Protein 4FXW (pdb70)

Organism: Homo sapiens (NCBI:txid9606)

Solvent-accessible surface area: 24514 Å² total

B-factor: mean 105.05, std 32.03, range [37.01, 262.19]

Foldseek 3Di:
DPDFDQKKKKQPDLVQCPDPVSVVVVVVVVQVLLCVLAPWDDKDADHDPPPVCDPCHSMIMTGGPDRVSNVVSCVQQQDADVRGHMHMDHDDVVCVVVPVHD/DPDDDDPQPPDQDDDDDPVRSLLVVLVSLLVLLVPCLVVPPFDDDPDCPPPDDDWDADPVRHTDDDPVNVRNVVSVVSSVVSLVCVVPDPVDDDPVD/DVDFDQKKKKQPDLVQQVDPVCVVVVQVVVLVLLCVLHHWPDKDADHDPPPCDPQHVMIMTGHDGRNSRVSSVPQQQPADVNGHMHIDHDDVVCVVVVVHD/DDPDDDDVDPLDPDQDPDDDPLVRLVVVLVNLLVVLVCCVVVVPLPAPPDVVPHDDDFDADPVRHTDCDPSNVSNVVSLVSSQVSQVCVVSPVPGDDHVNDHD

GO terms:
  GO:0005515 protein binding (F, IPI)
  GO:0016607 nuclear speck (C, IDA)
  GO:0005681 spliceosomal complex (C, IDA)
  GO:0000398 mRNA splicing, via spliceosome (P, IC)
  GO:0000974 Prp19 complex (C, IDA)
  GO:0033120 positive regulation of RNA splicing (P, IDA)
  GO:0048025 negative regulation of mRNA splicing, via spliceosome (P, IDA)
  GO:0019899 enzyme binding (F, IPI)
  GO:0006397 mRNA processing (P, TAS)
  GO:0005654 nucleoplasm (C, TAS)
  GO:0031397 negative regulation of protein ubiquitination (P, IDA)
  GO:0031397 negative regulation of protein ubiquitination (P, IMP)
  GO:0005654 nucleoplasm (C, IDA)
  GO:0005634 nucleus (C, IDA)
  GO:0030628 pre-mRNA 3'-splice site binding (F, IDA)
  GO:0071004 U2-type prespliceosome (C, IDA)
  GO:0089701 U2AF complex (C, IDA)
  GO:0000398 mRNA splicing, via spliceosome (P, IDA)
  GO:0140678 molecular function inhibitor activity (F, EXP)
  GO:0003723 RNA binding (F, HDA)

Radius of gyration: 29.34 Å; Cα contacts (8 Å, |Δi|>4): 519; chains: 4; bounding box: 50×87×88 Å

Sequence (403 aa):
PLGSTEVLCLNVLPEELLDDEEYEEIVEDVRDECSKYGLVKSIEIPRPVDGVEVPGCGKIFVEFTSVFDCQKAQGLTGRKFANRVVVTKYCDPDSYHHRRRRDFWSRWNQQDPGPTVIPPGLTREQERAYIVQLQIEDLTRKLRTGDLGIPPNPEDRPPEPIYNSEGKRLNTREFRTRKKLEEERHNLITEVALNPDFKPPADPLGSTEVLCLNVLPEELLDDEEYEEIVEDVRDECSKYGLVKSIEIPRPDGVEVPGCGKIFVEFTSVFDCQKAQGLTGRKFANRVVVTKYCDPDSYHRRDFWRSRWNQQDVIPGPTVIPPGLTREQERRAYIVQLQIEDLTRKLRTGDLGIPPNPEDRPPEPIYNSEGKRLNTREFRTRKKKLEEERHNNLITEVALNPDFKPPDYKPP

Nearest PDB structures (foldseek):
  4fxw-assembly2_D  TM=1.006E+00  e=2.630E-16  Homo sapiens
  4fxw-assembly1_B  TM=8.836E-01  e=1.159E-11  Homo sapiens
  2m09-assembly1_A  TM=7.042E-01  e=5.836E-11  Homo sapiens
  4fxx-assembly5_A  TM=7.720E-01  e=1.307E-09  Homo sapiens
  4fxw-assembly2_C  TM=1.006E+00  e=6.106E-21  Homo sapiens

InterPro domains:
  IPR000504 RNA recognition motif domain [PF00076] (151-224)
  IPR000504 RNA recognition motif domain [PF00076] (261-330)
  IPR000504 RNA recognition motif domain [PF00076] (400-459)
  IPR000504 RNA recognition motif domain [PS50102] (149-231)
  IPR000504 RNA recognition motif domain [PS50102] (259-337)
  IPR000504 RNA recognition motif domain [PS50102] (385-466)
  IPR000504 RNA recognition motif domain [SM00360] (150-227)
  IPR000504 RNA recognition motif domain [SM00360] (260-333)
  IPR000504 RNA recognition motif domain [SM00360] (377-462)
  IPR006529 U2 snRNP auxilliary factor, large subunit, splicing factor [TIGR01642] (4-474)
  IPR012677 Nucleotide-binding alpha-beta plait domain superfamily [G3DSA:3.30.70.330] (149-332)
  IPR012677 Nucleotide-binding alpha-beta plait domain superfamily [G3DSA:3.30.70.330] (235-310)
  IPR012677 Nucleotide-binding alpha-beta plait domain superfamily [G3DSA:3.30.70.330] (371-475)
  IPR035979 RNA-binding domain superfamily [SSF54928] (149-233)
  IPR035979 RNA-binding domain superfamily [SSF54928] (244-336)
  IPR035979 RNA-binding domain superfamily [SSF54928] (373-469)

CATH classification: 3.30.70.330

Secondary structure (DSSP, 8-state):
--S--SEEE----GGGGS-HHHHHHHHHHHHHHHTTS----EEE-----TTT--TTTT--EEE-SSHHHHHH---STT-EETTEE--BEE--HHHHHTT---/--B-------BPPSS--HHHHHHHHHHHHHHHHHHHHHH------SSTT-------B-TTS-BSS-HHHHHHHHHHHHHHHHHH---S-SS------/--S--SEEE----HHHHHSHHHHHHHHHHHHHHHTTSS-EEEEE-----TT--TTTT--EEEESSHHHHHH---STT-EETTEEP-BEE--HHHHHTT---/--SB---------BPPSS--HHHHHHHHHHHHHHHHHHIIIII-TT--SSTTT------B-TTS-BSS-HHHHHHHHHHHHHHHHHH---S-SS---------

Structure (mmCIF, N/CA/C/O backbone):
data_4FXW
#
_entry.id   4FXW
#
_cell.length_a   76.800
_cell.length_b   116.100
_cell.length_c   130.000
_cell.angle_alpha   90.00
_cell.angle_beta   90.00
_cell.angle_gamma   90.00
#
_symmetry.space_group_name_H-M   'C 2 2 21'
#
loop_
_entity.id
_entity.type
_entity.pdbx_description
1 polymer 'Splicing factor U2AF 65 kDa subunit'
2 polymer 'Splicing factor 1'
3 non-polymer 'SULFATE ION'
4 water water
#
loop_
_atom_site.group_PDB
_atom_site.id
_atom_site.type_symbol
_atom_site.label_atom_id
_atom_site.label_alt_id
_atom_site.label_comp_id
_atom_site.label_asym_id
_atom_site.label_entity_id
_atom_site.label_seq_id
_atom_site.pdbx_PDB_ins_code
_atom_site.Cartn_x
_atom_site.Cartn_y
_atom_site.Cartn_z
_atom_site.occupancy
_atom_site.B_iso_or_equiv
_atom_site.auth_seq_id
_atom_site.auth_comp_id
_atom_site.auth_asym_id
_atom_site.auth_atom_id
_atom_site.pdbx_PDB_model_num
ATOM 1 N N . PRO A 1 2 ? 32.642 21.056 77.602 1.00 112.99 371 PRO A N 1
ATOM 2 C CA . PRO A 1 2 ? 33.611 21.257 78.681 1.00 116.53 371 PRO A CA 1
ATOM 3 C C . PRO A 1 2 ? 34.695 20.187 78.673 1.00 118.83 371 PRO A C 1
ATOM 4 O O . PRO A 1 2 ? 34.776 19.400 77.730 1.00 117.99 371 PRO A O 1
ATOM 8 N N . LEU A 1 3 ? 35.517 20.162 79.715 1.00 123.54 372 LEU A N 1
ATOM 9 C CA . LEU A 1 3 ? 36.571 19.163 79.830 1.00 126.02 372 LEU A CA 1
ATOM 10 C C . LEU A 1 3 ? 35.992 17.786 80.135 1.00 124.73 372 LEU A C 1
ATOM 11 O O . LEU A 1 3 ? 35.448 17.554 81.216 1.00 126.81 372 LEU A O 1
ATOM 16 N N . GLY A 1 4 ? 36.111 16.877 79.173 1.00 120.25 373 GLY A N 1
ATOM 17 C CA . GLY A 1 4 ? 35.691 15.502 79.363 1.00 118.64 373 GLY A CA 1
ATOM 18 C C . GLY A 1 4 ? 34.285 15.223 78.869 1.00 110.79 373 GLY A C 1
ATOM 19 O O . GLY A 1 4 ? 33.774 15.910 77.984 1.00 104.93 373 GLY A O 1
ATOM 20 N N . SER A 1 5 ? 33.660 14.206 79.453 1.00 110.64 374 SER A N 1
ATOM 21 C CA . SER A 1 5 ? 32.342 13.754 79.025 1.00 105.04 374 SER A CA 1
ATOM 22 C C . SER A 1 5 ? 31.238 14.310 79.919 1.00 101.32 374 SER A C 1
ATOM 23 O O . SER A 1 5 ? 31.396 14.407 81.135 1.00 107.87 374 SER A O 1
ATOM 26 N N . THR A 1 6 ? 30.121 14.674 79.298 1.00 92.26 375 THR A N 1
ATOM 27 C CA . THR A 1 6 ? 28.944 15.142 80.020 1.00 86.86 375 THR A CA 1
ATOM 28 C C . THR A 1 6 ? 27.708 14.425 79.490 1.00 82.47 375 THR A C 1
ATOM 29 O O . THR A 1 6 ? 27.793 13.661 78.530 1.00 79.94 375 THR A O 1
ATOM 33 N N . GLU A 1 7 ? 26.559 14.686 80.105 1.00 83.54 376 GLU A N 1
ATOM 34 C CA . GLU A 1 7 ? 25.320 14.018 79.719 1.00 83.98 376 GLU A CA 1
ATOM 35 C C . GLU A 1 7 ? 24.535 14.791 78.655 1.00 85.84 376 GLU A C 1
ATOM 36 O O . GLU A 1 7 ? 23.362 14.501 78.417 1.00 89.84 376 GLU A O 1
ATOM 42 N N . VAL A 1 8 ? 25.177 15.770 78.019 1.00 82.01 377 VAL A N 1
ATOM 43 C CA . VAL A 1 8 ? 24.535 16.537 76.952 1.00 74.79 377 VAL A CA 1
ATOM 44 C C . VAL A 1 8 ? 25.337 16.466 75.656 1.00 75.82 377 VAL A C 1
ATOM 45 O O . VAL A 1 8 ? 26.516 16.819 75.629 1.00 74.80 377 VAL A O 1
ATOM 49 N N . LEU A 1 9 ? 24.682 16.023 74.585 1.00 78.43 378 LEU A N 1
ATOM 50 C CA . LEU A 1 9 ? 25.322 15.884 73.281 1.00 76.96 378 LEU A CA 1
ATOM 51 C C . LEU A 1 9 ? 24.920 17.027 72.359 1.00 70.19 378 LEU A C 1
ATOM 52 O O . LEU A 1 9 ? 23.745 17.389 72.283 1.00 69.75 378 LEU A O 1
ATOM 57 N N . CYS A 1 10 ? 25.896 17.590 71.656 1.00 66.16 379 CYS A N 1
ATOM 58 C CA . CYS A 1 10 ? 25.629 18.640 70.685 1.00 63.80 379 CYS A CA 1
ATOM 59 C C . CYS A 1 10 ? 25.934 18.146 69.275 1.00 66.78 379 CYS A C 1
ATOM 60 O O . CYS A 1 10 ? 27.083 17.847 68.946 1.00 68.39 379 CYS A O 1
ATOM 63 N N . LEU A 1 11 ? 24.894 18.040 68.455 1.00 64.93 380 LEU A N 1
ATOM 64 C CA . LEU A 1 11 ? 25.057 17.680 67.055 1.00 61.39 380 LEU A CA 1
ATOM 65 C C . LEU A 1 11 ? 25.189 18.958 66.239 1.00 65.52 380 LEU A C 1
ATOM 66 O O . LEU A 1 11 ? 24.367 19.867 66.360 1.00 68.50 380 LEU A O 1
ATOM 79 N N . ASN A 1 13 ? 26.409 21.002 62.383 1.00 76.19 382 ASN A N 1
ATOM 80 C CA . ASN A 1 13 ? 26.480 20.897 60.934 1.00 77.39 382 ASN A CA 1
ATOM 81 C C . ASN A 1 13 ? 25.387 20.008 60.366 1.00 75.39 382 ASN A C 1
ATOM 82 O O . ASN A 1 13 ? 25.538 19.438 59.290 1.00 75.45 382 ASN A O 1
ATOM 95 N N . VAL A 1 15 ? 21.853 20.999 60.275 1.00 75.31 384 VAL A N 1
ATOM 96 C CA . VAL A 1 15 ? 20.852 21.803 59.592 1.00 75.22 384 VAL A CA 1
ATOM 97 C C . VAL A 1 15 ? 21.332 23.230 59.394 1.00 80.09 384 VAL A C 1
ATOM 98 O O . VAL A 1 15 ? 22.276 23.678 60.046 1.00 83.32 384 VAL A O 1
ATOM 102 N N . LEU A 1 16 ? 20.673 23.932 58.479 1.00 81.83 385 LEU A N 1
ATOM 103 C CA . LEU A 1 16 ? 20.863 25.363 58.300 1.00 82.26 385 LEU A CA 1
ATOM 104 C C . LEU A 1 16 ? 19.557 26.063 58.658 1.00 81.98 385 LEU A C 1
ATOM 105 O O . LEU A 1 16 ? 18.486 25.459 58.581 1.00 84.72 385 LEU A O 1
ATOM 110 N N . PRO A 1 17 ? 19.640 27.340 59.053 1.00 110.26 386 PRO A N 1
ATOM 111 C CA . PRO A 1 17 ? 18.459 28.073 59.523 1.00 111.61 386 PRO A CA 1
ATOM 112 C C . PRO A 1 17 ? 17.277 27.979 58.561 1.00 114.38 386 PRO A C 1
ATOM 113 O O . PRO A 1 17 ? 16.127 28.024 59.000 1.00 115.45 386 PRO A O 1
ATOM 117 N N . GLU A 1 18 ? 17.560 27.839 57.270 1.00 116.04 387 GLU A N 1
ATOM 118 C CA . GLU A 1 18 ? 16.512 27.786 56.256 1.00 123.89 387 GLU A CA 1
ATOM 119 C C . GLU A 1 18 ? 15.559 26.613 56.482 1.00 130.61 387 GLU A C 1
ATOM 120 O O . GLU A 1 18 ? 14.345 26.753 56.327 1.00 138.36 387 GLU A O 1
ATOM 122 N N . GLU A 1 19 ? 16.110 25.459 56.846 1.00 126.74 388 GLU A N 1
ATOM 123 C CA . GLU A 1 19 ? 15.304 24.256 57.036 1.00 126.86 388 GLU A CA 1
ATOM 124 C C . GLU A 1 19 ? 14.366 24.373 58.233 1.00 122.68 388 GLU A C 1
ATOM 125 O O . GLU A 1 19 ? 13.317 23.729 58.273 1.00 126.23 388 GLU A O 1
ATOM 131 N N . LEU A 1 20 ? 14.744 25.196 59.205 1.00 114.98 389 LEU A N 1
ATOM 132 C CA . LEU A 1 20 ? 14.031 25.257 60.476 1.00 109.46 389 LEU A CA 1
ATOM 133 C C . LEU A 1 20 ? 12.829 26.202 60.453 1.00 114.71 389 LEU A C 1
ATOM 134 O O . LEU A 1 20 ? 12.051 26.242 61.406 1.00 118.02 389 LEU A O 1
ATOM 139 N N . LEU A 1 21 ? 12.673 26.958 59.371 1.00 115.19 390 LEU A N 1
ATOM 140 C CA . LEU A 1 21 ? 11.581 27.922 59.275 1.00 120.44 390 LEU A CA 1
ATOM 141 C C . LEU A 1 21 ? 10.219 27.233 59.205 1.00 124.67 390 LEU A C 1
ATOM 142 O O . LEU A 1 21 ? 9.245 27.706 59.792 1.00 126.87 390 LEU A O 1
ATOM 147 N N . ASP A 1 22 ? 10.156 26.118 58.483 1.00 126.45 391 ASP A N 1
ATOM 148 C CA . ASP A 1 22 ? 8.901 25.399 58.293 1.00 134.94 391 ASP A CA 1
ATOM 149 C C . ASP A 1 22 ? 8.567 24.551 59.517 1.00 133.17 391 ASP A C 1
ATOM 150 O O . ASP A 1 22 ? 9.393 23.767 59.985 1.00 129.06 391 ASP A O 1
ATOM 155 N N . ASP A 1 23 ? 7.351 24.712 60.029 1.00 107.12 392 ASP A N 1
ATOM 156 C CA . ASP A 1 23 ? 6.905 23.959 61.196 1.00 106.86 392 ASP A CA 1
ATOM 157 C C . ASP A 1 23 ? 6.829 22.467 60.889 1.00 107.80 392 ASP A C 1
ATOM 158 O O . ASP A 1 23 ? 7.167 21.633 61.729 1.00 106.69 392 ASP A O 1
ATOM 163 N N . GLU A 1 24 ? 6.380 22.138 59.682 1.00 110.40 393 GLU A N 1
ATOM 164 C CA . GLU A 1 24 ? 6.251 20.746 59.266 1.00 109.88 393 GLU A CA 1
ATOM 165 C C . GLU A 1 24 ? 7.610 20.057 59.248 1.00 106.44 393 GLU A C 1
ATOM 166 O O . GLU A 1 24 ? 7.759 18.944 59.752 1.00 105.16 393 GLU A O 1
ATOM 168 N N . GLU A 1 25 ? 8.601 20.725 58.665 1.00 105.48 394 GLU A N 1
ATOM 169 C CA . GLU A 1 25 ? 9.946 20.171 58.573 1.00 101.89 394 GLU A CA 1
ATOM 170 C C . GLU A 1 25 ? 10.620 20.137 59.941 1.00 97.77 394 GLU A C 1
ATOM 171 O O . GLU A 1 25 ? 11.349 19.198 60.259 1.00 95.04 394 GLU A O 1
ATOM 173 N N . TYR A 1 26 ? 10.374 21.165 60.748 1.00 96.25 395 TYR A N 1
ATOM 174 C CA . TYR A 1 26 ? 10.971 21.257 62.076 1.00 89.76 395 TYR A CA 1
ATOM 175 C C . TYR A 1 26 ? 10.541 20.088 62.956 1.00 90.42 395 TYR A C 1
ATOM 176 O O . TYR A 1 26 ? 11.379 19.371 63.503 1.00 86.52 395 TYR A O 1
ATOM 185 N N . GLU A 1 27 ? 9.232 19.906 63.093 1.00 96.60 396 GLU A N 1
ATOM 186 C CA . GLU A 1 27 ? 8.691 18.814 63.893 1.00 100.75 396 GLU A CA 1
ATOM 187 C C . GLU A 1 27 ? 9.287 17.478 63.459 1.00 103.97 396 GLU A C 1
ATOM 188 O O . GLU A 1 27 ? 9.543 16.605 64.291 1.00 104.78 396 GLU A O 1
ATOM 190 N N . GLU A 1 28 ? 9.464 17.297 62.152 1.00 105.23 397 GLU A N 1
ATOM 191 C CA . GLU A 1 28 ? 10.108 16.089 61.627 1.00 105.32 397 GLU A CA 1
ATOM 192 C C . GLU A 1 28 ? 11.573 15.932 62.028 1.00 101.31 397 GLU A C 1
ATOM 193 O O . GLU A 1 28 ? 11.998 14.854 62.441 1.00 104.97 397 GLU A O 1
ATOM 199 N N . ILE A 1 29 ? 12.341 17.011 61.920 1.00 92.29 398 ILE A N 1
ATOM 200 C CA . ILE A 1 29 ? 13.742 16.992 62.327 1.00 82.87 398 ILE A CA 1
ATOM 201 C C . ILE A 1 29 ? 13.866 16.619 63.800 1.00 81.96 398 ILE A C 1
ATOM 202 O O . ILE A 1 29 ? 14.815 15.943 64.198 1.00 82.22 398 ILE A O 1
ATOM 207 N N . VAL A 1 30 ? 12.901 17.055 64.604 1.00 83.03 399 VAL A N 1
ATOM 208 C CA . VAL A 1 30 ? 12.910 16.769 66.035 1.00 85.22 399 VAL A CA 1
ATOM 209 C C . VAL A 1 30 ? 12.803 15.274 66.311 1.00 91.28 399 VAL A C 1
ATOM 210 O O . VAL A 1 30 ? 13.641 14.704 67.009 1.00 91.22 399 VAL A O 1
ATOM 214 N N . GLU A 1 31 ? 11.767 14.642 65.767 1.00 96.35 400 GLU A N 1
ATOM 215 C CA . GLU A 1 31 ? 11.519 13.228 66.024 1.00 101.91 400 GLU A CA 1
ATOM 216 C C . GLU A 1 31 ? 12.598 12.347 65.406 1.00 99.92 400 GLU A C 1
ATOM 217 O O . GLU A 1 31 ? 12.901 11.273 65.925 1.00 102.78 400 GLU A O 1
ATOM 223 N N . ASP A 1 32 ? 13.174 12.796 64.297 1.00 97.51 401 ASP A N 1
ATOM 224 C CA . ASP A 1 32 ? 14.262 12.062 63.662 1.00 98.36 401 ASP A CA 1
ATOM 225 C C . ASP A 1 32 ? 15.477 11.993 64.578 1.00 96.69 401 ASP A C 1
ATOM 226 O O . ASP A 1 32 ? 16.087 10.936 64.735 1.00 99.71 401 ASP A O 1
ATOM 231 N N . VAL A 1 33 ? 15.826 13.123 65.183 1.00 90.57 402 VAL A N 1
ATOM 232 C CA . VAL A 1 33 ? 16.940 13.167 66.120 1.00 83.91 402 VAL A CA 1
ATOM 233 C C . VAL A 1 33 ? 16.604 12.338 67.356 1.00 88.37 402 VAL A C 1
ATOM 234 O O . VAL A 1 33 ? 17.434 11.571 67.847 1.00 87.79 402 VAL A O 1
ATOM 238 N N . ARG A 1 34 ? 15.378 12.490 67.844 1.00 89.82 403 ARG A N 1
ATOM 239 C CA . ARG A 1 34 ? 14.936 11.786 69.040 1.00 92.09 403 ARG A CA 1
ATOM 240 C C . ARG A 1 34 ? 15.010 10.277 68.845 1.00 98.39 403 ARG A C 1
ATOM 241 O O . ARG A 1 34 ? 15.593 9.567 69.663 1.00 98.04 403 ARG A O 1
ATOM 249 N N . ASP A 1 35 ? 14.415 9.798 67.758 1.00 106.39 404 ASP A N 1
ATOM 250 C CA . ASP A 1 35 ? 14.332 8.366 67.492 1.00 114.58 404 ASP A CA 1
ATOM 251 C C . ASP A 1 35 ? 15.712 7.739 67.330 1.00 111.61 404 ASP A C 1
ATOM 252 O O . ASP A 1 35 ? 15.951 6.622 67.790 1.00 117.38 404 ASP A O 1
ATOM 257 N N . GLU A 1 36 ? 16.610 8.456 66.662 1.00 101.59 405 GLU A N 1
ATOM 258 C CA . GLU A 1 36 ? 17.966 7.970 66.441 1.00 96.52 405 GLU A CA 1
ATOM 259 C C . GLU A 1 36 ? 18.721 7.891 67.761 1.00 97.30 405 GLU A C 1
ATOM 260 O O . GLU A 1 36 ? 19.364 6.885 68.063 1.00 97.43 405 GLU A O 1
ATOM 266 N N . CYS A 1 37 ? 18.635 8.960 68.545 1.00 97.98 406 CYS A N 1
ATOM 267 C CA . CYS A 1 37 ? 19.272 9.004 69.853 1.00 96.74 406 CYS A CA 1
ATOM 268 C C . CYS A 1 37 ? 18.597 8.021 70.807 1.00 100.75 406 CYS A C 1
ATOM 269 O O . CYS A 1 37 ? 19.227 7.508 71.731 1.00 101.15 406 CYS A O 1
ATOM 272 N N . SER A 1 38 ? 17.316 7.755 70.571 1.00 104.89 407 SER A N 1
ATOM 273 C CA . SER A 1 38 ? 16.548 6.866 71.435 1.00 111.31 407 SER A CA 1
ATOM 274 C C . SER A 1 38 ? 17.107 5.442 71.428 1.00 121.52 407 SER A C 1
ATOM 275 O O . SER A 1 38 ? 16.731 4.621 72.264 1.00 130.26 407 SER A O 1
ATOM 278 N N . LYS A 1 39 ? 17.998 5.156 70.482 1.00 120.27 408 LYS A N 1
ATOM 279 C CA . LYS A 1 39 ? 18.646 3.850 70.402 1.00 124.76 408 LYS A CA 1
ATOM 280 C C . LYS A 1 39 ? 19.736 3.709 71.464 1.00 127.69 408 LYS A C 1
ATOM 281 O O . LYS A 1 39 ? 20.295 2.629 71.659 1.00 132.51 408 LYS A O 1
ATOM 287 N N . TYR A 1 40 ? 20.045 4.821 72.121 1.00 125.33 409 TYR A N 1
ATOM 288 C CA . TYR A 1 40 ? 20.952 4.846 73.255 1.00 127.09 409 TYR A CA 1
ATOM 289 C C . TYR A 1 40 ? 20.202 5.590 74.345 1.00 133.51 409 TYR A C 1
ATOM 290 O O . TYR A 1 40 ? 20.786 6.022 75.338 1.00 136.57 409 TYR A O 1
ATOM 299 N N . GLY A 1 41 ? 18.896 5.726 74.147 1.00 137.23 410 GLY A N 1
ATOM 300 C CA . GLY A 1 41 ? 18.167 6.866 74.663 1.00 135.99 410 GLY A CA 1
ATOM 301 C C . GLY A 1 41 ? 17.766 6.890 76.123 1.00 137.27 410 GLY A C 1
ATOM 302 O O . GLY A 1 41 ? 18.603 6.883 77.028 1.00 138.68 410 GLY A O 1
ATOM 303 N N . LEU A 1 42 ? 16.454 6.929 76.330 1.00 136.33 411 LEU A N 1
ATOM 304 C CA . LEU A 1 42 ? 15.866 7.368 77.585 1.00 133.99 411 LEU A CA 1
ATOM 305 C C . LEU A 1 42 ? 16.328 8.796 77.789 1.00 125.45 411 LEU A C 1
ATOM 306 O O . LEU A 1 42 ? 16.559 9.247 78.911 1.00 130.12 411 LEU A O 1
ATOM 308 N N . VAL A 1 43 ? 16.423 9.507 76.669 1.00 113.76 412 VAL A N 1
ATOM 309 C CA . VAL A 1 43 ? 16.943 10.866 76.647 1.00 105.85 412 VAL A CA 1
ATOM 310 C C . VAL A 1 43 ? 16.010 11.783 77.406 1.00 104.04 412 VAL A C 1
ATOM 311 O O . VAL A 1 43 ? 14.787 11.659 77.320 1.00 107.18 412 VAL A O 1
ATOM 315 N N . LYS A 1 44 ? 16.604 12.699 78.157 1.00 97.43 413 LYS A N 1
ATOM 316 C CA . LYS A 1 44 ? 15.846 13.617 78.987 1.00 94.23 413 LYS A CA 1
ATOM 317 C C . LYS A 1 44 ? 15.114 14.669 78.157 1.00 94.64 413 LYS A C 1
ATOM 318 O O . LYS A 1 44 ? 13.922 14.898 78.359 1.00 100.35 413 LYS A O 1
ATOM 320 N N . SER A 1 45 ? 15.817 15.305 77.224 1.00 89.15 414 SER A N 1
ATOM 321 C CA . SER A 1 45 ? 15.232 16.413 76.476 1.00 85.46 414 SER A CA 1
ATOM 322 C C . SER A 1 45 ? 15.981 16.722 75.182 1.00 81.79 414 SER A C 1
ATOM 323 O O . SER A 1 45 ? 17.099 16.251 74.965 1.00 79.90 414 SER A O 1
ATOM 326 N N . ILE A 1 46 ? 15.350 17.523 74.329 1.00 80.30 415 ILE A N 1
ATOM 327 C CA . ILE A 1 46 ? 15.969 17.991 73.094 1.00 78.46 415 ILE A CA 1
ATOM 328 C C . ILE A 1 46 ? 15.743 19.489 72.936 1.00 82.82 415 ILE A C 1
ATOM 329 O O . ILE A 1 46 ? 14.698 20.012 73.323 1.00 89.35 415 ILE A O 1
ATOM 334 N N . GLU A 1 47 ? 16.728 20.176 72.368 1.00 79.14 416 GLU A N 1
ATOM 335 C CA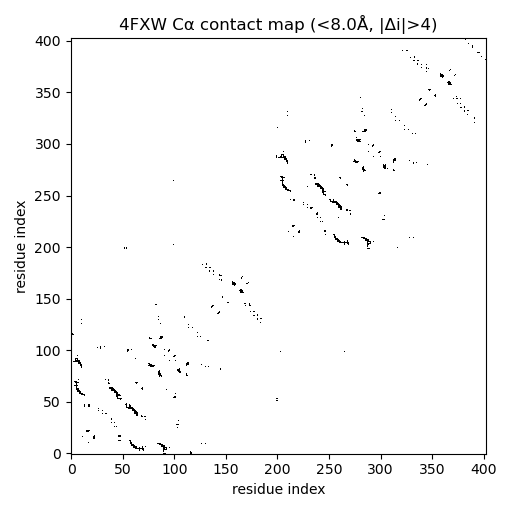 . GLU A 1 47 ? 16.597 21.597 72.083 1.00 78.07 416 GLU A CA 1
ATOM 336 C C . GLU A 1 47 ? 17.161 21.925 70.706 1.00 74.89 416 GLU A C 1
ATOM 337 O O . GLU A 1 47 ? 18.347 21.727 70.446 1.00 69.53 416 GLU A O 1
ATOM 343 N N . ILE A 1 48 ? 16.301 22.426 69.826 1.00 73.48 417 ILE A N 1
ATOM 344 C CA . ILE A 1 48 ? 16.728 22.879 68.509 1.00 75.49 417 ILE A CA 1
ATOM 345 C C . ILE A 1 48 ? 16.268 24.317 68.296 1.00 78.65 417 ILE A C 1
ATOM 346 O O . ILE A 1 48 ? 15.144 24.553 67.852 1.00 83.47 417 ILE A O 1
ATOM 351 N N . PRO A 1 49 ? 17.138 25.286 68.623 1.00 77.02 418 PRO A N 1
ATOM 352 C CA . PRO A 1 49 ? 16.783 26.702 68.485 1.00 84.67 418 PRO A CA 1
ATOM 353 C C . PRO A 1 49 ? 16.669 27.119 67.021 1.00 92.05 418 PRO A C 1
ATOM 354 O O . PRO A 1 49 ? 17.397 26.600 66.174 1.00 89.59 418 PRO A O 1
ATOM 358 N N . ARG A 1 50 ? 15.769 28.055 66.736 1.00 103.28 419 ARG A N 1
ATOM 359 C CA . ARG A 1 50 ? 15.437 28.407 65.362 1.00 114.18 419 ARG A CA 1
ATOM 360 C C . ARG A 1 50 ? 14.950 29.848 65.268 1.00 125.04 419 ARG A C 1
ATOM 361 O O . ARG A 1 50 ? 14.240 30.313 66.155 1.00 130.23 419 ARG A O 1
ATOM 369 N N . PRO A 1 51 ? 15.307 30.547 64.176 1.00 130.25 420 PRO A N 1
ATOM 370 C CA . PRO A 1 51 ? 14.867 31.922 63.892 1.00 139.52 420 PRO A CA 1
ATOM 371 C C . PRO A 1 51 ? 13.343 31.955 63.793 1.00 145.63 420 PRO A C 1
ATOM 372 O O . PRO A 1 51 ? 12.827 31.035 63.162 1.00 144.58 420 PRO A O 1
ATOM 376 N N . VAL A 1 52 ? 12.613 32.920 64.364 1.00 152.33 421 VAL A N 1
ATOM 377 C CA . VAL A 1 52 ? 13.104 34.136 65.035 1.00 157.69 421 VAL A CA 1
ATOM 378 C C . VAL A 1 52 ? 14.216 34.905 64.317 1.00 161.95 421 VAL A C 1
ATOM 379 O O . VAL A 1 52 ? 15.172 35.363 64.941 1.00 162.09 421 VAL A O 1
ATOM 383 N N . ASP A 1 53 ? 14.070 35.064 63.007 1.00 165.25 422 ASP A N 1
ATOM 384 C CA . ASP A 1 53 ? 14.900 36.004 62.260 1.00 169.97 422 ASP A CA 1
ATOM 385 C C . ASP A 1 53 ? 14.325 37.415 62.403 1.00 177.99 422 ASP A C 1
ATOM 386 O O . ASP A 1 53 ? 13.112 37.575 62.519 1.00 179.72 422 ASP A O 1
ATOM 388 N N . GLY A 1 54 ? 15.178 38.438 62.392 1.00 182.79 423 GLY A N 1
ATOM 389 C CA . GLY A 1 54 ? 16.609 38.279 62.213 1.00 182.17 423 GLY A CA 1
ATOM 390 C C . GLY A 1 54 ? 17.363 38.337 63.530 1.00 180.72 423 GLY A C 1
ATOM 391 O O . GLY A 1 54 ? 18.474 38.865 63.591 1.00 183.43 423 GLY A O 1
ATOM 392 N N . VAL A 1 55 ? 16.761 37.799 64.588 1.00 176.47 424 VAL A N 1
ATOM 393 C CA . VAL A 1 55 ? 17.381 37.829 65.911 1.00 173.22 424 VAL A CA 1
ATOM 394 C C . VAL A 1 55 ? 18.703 37.072 65.939 1.00 170.19 424 VAL A C 1
ATOM 395 O O . VAL A 1 55 ? 19.651 37.509 66.591 1.00 170.65 424 VAL A O 1
ATOM 399 N N . GLU A 1 56 ? 18.762 35.937 65.247 1.00 168.02 425 GLU A N 1
ATOM 400 C CA . GLU A 1 56 ? 19.970 35.120 65.244 1.00 163.92 425 GLU A CA 1
ATOM 401 C C . GLU A 1 56 ? 20.249 34.687 66.685 1.00 154.75 425 GLU A C 1
ATOM 402 O O . GLU A 1 56 ? 21.284 35.008 67.268 1.00 153.90 425 GLU A O 1
ATOM 408 N N . VAL A 1 57 ? 19.288 33.966 67.253 1.00 146.52 426 VAL A N 1
ATOM 409 C CA . VAL A 1 57 ? 19.376 33.487 68.628 1.00 136.87 426 VAL A CA 1
ATOM 410 C C . VAL A 1 57 ? 20.480 32.443 68.744 1.00 124.70 426 VAL A C 1
ATOM 411 O O . VAL A 1 57 ? 20.657 31.625 67.841 1.00 119.96 426 VAL A O 1
ATOM 415 N N . PRO A 1 58 ? 21.235 32.471 69.856 1.00 118.86 427 PRO A N 1
ATOM 416 C CA . PRO A 1 58 ? 22.386 31.574 69.994 1.00 107.98 427 PRO A CA 1
ATOM 417 C C . PRO A 1 58 ? 22.033 30.095 69.881 1.00 95.27 427 PRO A C 1
ATOM 418 O O . PRO A 1 58 ? 20.893 29.699 70.128 1.00 92.39 427 PRO A O 1
ATOM 422 N N . GLY A 1 59 ? 23.021 29.293 69.498 1.00 87.74 428 GLY A N 1
ATOM 423 C CA . GLY A 1 59 ? 22.847 27.859 69.372 1.00 76.54 428 GLY A CA 1
ATOM 424 C C . GLY A 1 59 ? 22.078 27.465 68.127 1.00 75.05 428 GLY A C 1
ATOM 425 O O . GLY A 1 59 ? 21.815 26.285 67.904 1.00 77.37 428 GLY A O 1
ATOM 426 N N . CYS A 1 60 ? 21.718 28.449 67.311 1.00 75.05 429 CYS A N 1
ATOM 427 C CA . CYS A 1 60 ? 20.956 28.180 66.101 1.00 75.19 429 CYS A CA 1
ATOM 428 C C . CYS A 1 60 ? 21.854 27.554 65.043 1.00 76.13 429 CYS A C 1
ATOM 429 O O . CYS A 1 60 ? 22.913 28.088 64.713 1.00 75.01 429 CYS A O 1
ATOM 432 N N . GLY A 1 61 ? 21.414 26.419 64.509 1.00 79.57 430 GLY A N 1
ATOM 433 C CA . GLY A 1 61 ? 22.239 25.618 63.627 1.00 85.86 430 GLY A CA 1
ATOM 434 C C . GLY A 1 61 ? 22.851 24.461 64.397 1.00 83.13 430 GLY A C 1
ATOM 435 O O . GLY A 1 61 ? 23.578 23.641 63.838 1.00 83.72 430 GLY A O 1
ATOM 436 N N . LYS A 1 62 ? 22.554 24.405 65.694 1.00 72.50 431 LYS A N 1
ATOM 437 C CA . LYS A 1 62 ? 23.018 23.316 66.548 1.00 72.78 431 LYS A CA 1
ATOM 438 C C . LYS A 1 62 ? 21.833 22.531 67.092 1.00 72.09 431 LYS A C 1
ATOM 439 O O . LYS A 1 62 ? 20.717 23.045 67.176 1.00 73.63 431 LYS A O 1
ATOM 445 N N . ILE A 1 63 ? 22.085 21.281 67.455 1.00 67.89 432 ILE A N 1
ATOM 446 C CA . ILE A 1 63 ? 21.057 20.419 68.015 1.00 65.56 432 ILE A CA 1
ATOM 447 C C . ILE A 1 63 ? 21.576 19.813 69.308 1.00 67.35 432 ILE A C 1
ATOM 448 O O . ILE A 1 63 ? 22.612 19.152 69.320 1.00 68.85 432 ILE A O 1
ATOM 453 N N . PHE A 1 64 ? 20.849 20.042 70.395 1.00 65.88 433 PHE A N 1
ATOM 454 C CA . PHE A 1 64 ? 21.272 19.577 71.706 1.00 62.94 433 PHE A CA 1
ATOM 455 C C . PHE A 1 64 ? 20.375 18.439 72.169 1.00 65.40 433 PHE A C 1
ATOM 456 O O . PHE A 1 64 ? 19.161 18.467 71.959 1.00 65.95 433 PHE A O 1
ATOM 464 N N . VAL A 1 65 ? 20.982 17.431 72.787 1.00 68.83 434 VAL A N 1
ATOM 465 C CA . VAL A 1 65 ? 20.242 16.282 73.289 1.00 70.19 434 VAL A CA 1
ATOM 466 C C . VAL A 1 65 ? 20.735 15.909 74.683 1.00 71.93 434 VAL A C 1
ATOM 467 O O . VAL A 1 65 ? 21.889 15.515 74.856 1.00 74.89 434 VAL A O 1
ATOM 471 N N . GLU A 1 66 ? 19.862 16.040 75.675 1.00 69.77 435 GLU A N 1
ATOM 472 C CA . GLU A 1 66 ? 20.215 15.690 77.044 1.00 68.06 435 GLU A CA 1
ATOM 473 C C . GLU A 1 66 ? 19.887 14.234 77.322 1.00 74.35 435 GLU A C 1
ATOM 474 O O . GLU A 1 66 ? 18.731 13.823 77.238 1.00 74.53 435 GLU A O 1
ATOM 480 N N . PHE A 1 67 ? 20.912 13.460 77.662 1.00 79.99 436 PHE A N 1
ATOM 481 C CA . PHE A 1 67 ? 20.7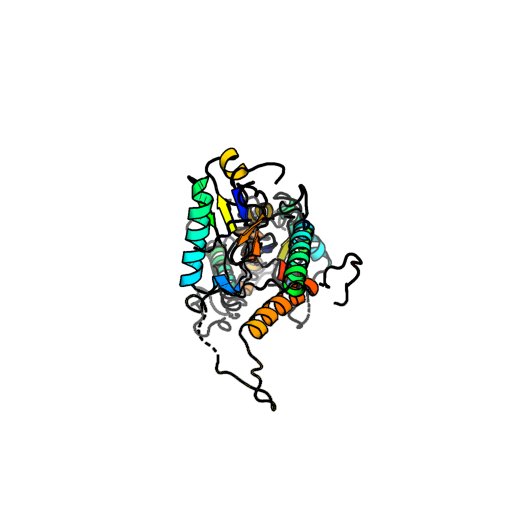23 12.067 78.033 1.00 87.47 436 PHE A CA 1
ATOM 482 C C . PHE A 1 67 ? 20.584 11.946 79.545 1.00 91.85 436 PHE A C 1
ATOM 483 O O . PHE A 1 67 ? 20.879 12.886 80.285 1.00 86.52 436 PHE A O 1
ATOM 491 N N . THR A 1 68 ? 20.123 10.783 79.993 1.00 96.72 437 THR A N 1
ATOM 492 C CA . THR A 1 68 ? 19.924 10.522 81.411 1.00 97.39 437 THR A CA 1
ATOM 493 C C . THR A 1 68 ? 21.252 10.308 82.127 1.00 96.74 437 THR A C 1
ATOM 494 O O . THR A 1 68 ? 21.374 10.587 83.320 1.00 102.21 437 THR A O 1
ATOM 498 N N . SER A 1 69 ? 22.243 9.808 81.396 1.00 93.56 438 SER A N 1
ATOM 499 C CA . SER A 1 69 ? 23.532 9.471 81.987 1.00 97.06 438 SER A CA 1
ATOM 500 C C . SER A 1 69 ? 24.689 9.923 81.107 1.00 94.54 438 SER A C 1
ATOM 501 O O . SER A 1 69 ? 24.517 10.179 79.915 1.00 90.28 438 SER A O 1
ATOM 504 N N . VAL A 1 70 ? 25.871 10.010 81.707 1.00 99.48 439 VAL A N 1
ATOM 505 C CA . VAL A 1 70 ? 27.078 10.367 80.975 1.00 103.21 439 VAL A CA 1
ATOM 506 C C . VAL A 1 70 ? 27.469 9.232 80.035 1.00 110.20 439 VAL A C 1
ATOM 507 O O . VAL A 1 70 ? 27.833 9.465 78.882 1.00 110.07 439 VAL A O 1
ATOM 511 N N . PHE A 1 71 ? 27.386 8.003 80.536 1.00 115.32 440 PHE A N 1
ATOM 512 C CA . PHE A 1 71 ? 27.720 6.826 79.743 1.00 115.10 440 PHE A CA 1
ATOM 513 C C . PHE A 1 71 ? 26.902 6.797 78.458 1.00 112.61 440 PHE A C 1
ATOM 514 O O . PHE A 1 71 ? 27.454 6.690 77.363 1.00 114.16 440 PHE A O 1
ATOM 516 N N . ASP A 1 72 ? 25.583 6.893 78.600 1.00 111.42 441 ASP A N 1
ATOM 517 C CA . ASP A 1 72 ? 24.683 6.896 77.452 1.00 111.50 441 ASP A CA 1
ATOM 518 C C . ASP A 1 72 ? 25.113 7.927 76.417 1.00 106.29 441 ASP A C 1
ATOM 519 O O . ASP A 1 72 ? 25.329 7.599 75.250 1.00 107.40 441 ASP A O 1
ATOM 524 N N . CYS A 1 73 ? 25.237 9.176 76.853 1.00 99.95 442 CYS A N 1
ATOM 525 C CA . CYS A 1 73 ? 25.626 10.262 75.965 1.00 93.24 442 CYS A CA 1
ATOM 526 C C . CYS A 1 73 ? 26.928 9.930 75.247 1.00 97.78 442 CYS A C 1
ATOM 527 O O . CYS A 1 73 ? 27.037 10.095 74.032 1.00 100.28 442 CYS A O 1
ATOM 530 N N . GLN A 1 74 ? 27.913 9.457 76.003 1.00 100.30 443 GLN A N 1
ATOM 531 C CA . GLN A 1 74 ? 29.225 9.161 75.441 1.00 102.64 443 GLN A CA 1
ATOM 532 C C . GLN A 1 74 ? 29.139 8.090 74.356 1.00 99.58 443 GLN A C 1
ATOM 533 O O . GLN A 1 74 ? 29.926 8.091 73.408 1.00 96.75 443 GLN A O 1
ATOM 539 N N . LYS A 1 75 ? 28.181 7.179 74.499 1.00 97.91 444 LYS A N 1
ATOM 540 C CA . LYS A 1 75 ? 27.981 6.126 73.510 1.00 94.68 444 LYS A CA 1
ATOM 541 C C . LYS A 1 75 ? 27.226 6.666 72.299 1.00 87.93 444 LYS A C 1
ATOM 542 O O . LYS A 1 75 ? 27.414 6.196 71.176 1.00 87.57 444 LYS A O 1
ATOM 544 N N . ALA A 1 76 ? 26.373 7.659 72.532 1.00 82.57 445 ALA A N 1
ATOM 545 C CA . ALA A 1 76 ? 25.610 8.275 71.454 1.00 75.34 445 ALA A CA 1
ATOM 546 C C . ALA A 1 76 ? 26.538 9.016 70.504 1.00 75.61 445 ALA A C 1
ATOM 547 O O . ALA A 1 76 ? 26.391 8.925 69.284 1.00 80.11 445 ALA A O 1
ATOM 557 N N . GLN A 1 78 ? 29.837 8.561 70.012 1.00 91.83 447 GLN A N 1
ATOM 558 C CA . GLN A 1 78 ? 30.696 7.617 69.308 1.00 97.58 447 GLN A CA 1
ATOM 559 C C . GLN A 1 78 ? 29.976 7.030 68.101 1.00 100.59 447 GLN A C 1
ATOM 560 O O . GLN A 1 78 ? 30.572 6.850 67.039 1.00 106.22 447 GLN A O 1
ATOM 562 N N . GLY A 1 79 ? 28.690 6.739 68.268 1.00 97.06 448 GLY A N 1
ATOM 563 C CA . GLY A 1 79 ? 27.899 6.141 67.209 1.00 95.82 448 GLY A CA 1
ATOM 564 C C . GLY A 1 79 ? 27.435 7.137 66.162 1.00 93.31 448 GLY A C 1
ATOM 565 O O . GLY A 1 79 ? 27.419 6.828 64.970 1.00 92.93 448 GLY A O 1
ATOM 566 N N . LEU A 1 80 ? 27.060 8.335 66.602 1.00 89.62 449 LEU A N 1
ATOM 567 C CA . LEU A 1 80 ? 26.501 9.335 65.697 1.00 85.76 449 LEU A CA 1
ATOM 568 C C . LEU A 1 80 ? 27.575 10.132 64.963 1.00 89.63 449 LEU A C 1
ATOM 569 O O . LEU A 1 80 ? 27.352 10.577 63.837 1.00 94.70 449 LEU A O 1
ATOM 574 N N . THR A 1 81 ? 28.734 10.309 65.589 1.00 89.45 450 THR A N 1
ATOM 575 C CA . THR A 1 81 ? 29.802 11.087 64.973 1.00 90.62 450 THR A CA 1
ATOM 576 C C . THR A 1 81 ? 30.321 10.392 63.716 1.00 93.92 450 THR A C 1
ATOM 577 O O . THR A 1 81 ? 30.635 9.201 63.734 1.00 95.03 450 THR A O 1
ATOM 581 N N . GLY A 1 82 ? 30.385 11.145 62.622 1.00 93.13 451 GLY A N 1
ATOM 582 C CA . GLY A 1 82 ? 30.923 10.641 61.373 1.00 92.28 451 GLY A CA 1
ATOM 583 C C . GLY A 1 82 ? 29.812 10.199 60.446 1.00 89.72 451 GLY A C 1
ATOM 584 O O . GLY A 1 82 ? 30.061 9.740 59.334 1.00 93.42 451 GLY A O 1
ATOM 585 N N . ARG A 1 83 ? 28.585 10.351 60.875 1.00 84.12 452 ARG A N 1
ATOM 586 C CA . ARG A 1 83 ? 27.420 9.959 60.096 1.00 85.03 452 ARG A CA 1
ATOM 587 C C . ARG A 1 83 ? 26.914 11.125 59.259 1.00 84.45 452 ARG A C 1
ATOM 588 O O . ARG A 1 83 ? 27.363 12.260 59.420 1.00 85.69 452 ARG A O 1
ATOM 596 N N . LYS A 1 84 ? 25.969 10.813 58.411 1.00 84.21 453 LYS A N 1
ATOM 597 C CA . LYS A 1 84 ? 25.397 11.831 57.546 1.00 83.59 453 LYS A CA 1
ATOM 598 C C . LYS A 1 84 ? 23.995 12.219 58.000 1.00 85.06 453 LYS A C 1
ATOM 599 O O . LYS A 1 84 ? 23.273 11.413 58.581 1.00 85.03 453 LYS A O 1
ATOM 605 N N . PHE A 1 85 ? 23.618 13.460 57.718 1.00 87.16 454 PHE A N 1
ATOM 606 C CA . PHE A 1 85 ? 22.288 13.961 58.037 1.00 89.32 454 PHE A CA 1
ATOM 607 C C . PHE A 1 85 ? 21.847 14.881 56.909 1.00 90.00 454 PHE A C 1
ATOM 608 O O . PHE A 1 85 ? 22.347 15.998 56.779 1.00 88.56 454 PHE A O 1
ATOM 616 N N . ALA A 1 86 ? 20.916 14.404 56.089 1.00 92.26 455 ALA A N 1
ATOM 617 C CA . ALA A 1 86 ? 20.538 15.111 54.873 1.00 95.24 455 ALA A CA 1
ATOM 618 C C . ALA A 1 86 ? 21.771 15.274 53.992 1.00 96.20 455 ALA A C 1
ATOM 619 O O . ALA A 1 86 ? 21.910 16.262 53.270 1.00 98.14 455 ALA A O 1
ATOM 621 N N . ASN A 1 87 ? 22.666 14.294 54.074 1.00 95.05 456 ASN A N 1
ATOM 622 C CA . ASN A 1 87 ? 23.882 14.271 53.267 1.00 96.81 456 ASN A CA 1
ATOM 623 C C . ASN A 1 87 ? 24.988 15.157 53.841 1.00 92.11 456 ASN A C 1
ATOM 624 O O . ASN A 1 87 ? 26.048 15.307 53.235 1.00 94.28 456 ASN A O 1
ATOM 629 N N . ARG A 1 88 ? 24.741 15.736 55.011 1.00 87.08 457 ARG A N 1
ATOM 630 C CA . ARG A 1 88 ? 25.724 16.596 55.661 1.00 85.95 457 ARG A CA 1
ATOM 631 C C . ARG A 1 88 ? 26.485 15.830 56.738 1.00 87.83 457 ARG A C 1
ATOM 632 O O . ARG A 1 88 ? 25.901 15.040 57.478 1.00 90.05 457 ARG A O 1
ATOM 640 N N . VAL A 1 89 ? 27.790 16.070 56.822 1.00 88.15 458 VAL A N 1
ATOM 641 C CA . VAL A 1 89 ? 28.625 15.415 57.822 1.00 88.48 458 VAL A CA 1
ATOM 642 C C . VAL A 1 89 ? 28.211 15.834 59.229 1.00 84.55 458 VAL A C 1
ATOM 643 O O . VAL A 1 89 ? 28.051 17.021 59.512 1.00 85.80 458 VAL A O 1
ATOM 647 N N . VAL A 1 90 ? 28.046 14.849 60.106 1.00 81.04 459 VAL A N 1
ATOM 648 C CA . VAL A 1 90 ? 27.611 15.096 61.477 1.00 76.44 459 VAL A CA 1
ATOM 649 C C . VAL A 1 90 ? 28.804 15.285 62.408 1.00 77.90 459 VAL A C 1
ATOM 650 O O . VAL A 1 90 ? 29.578 14.355 62.627 1.00 82.06 459 VAL A O 1
ATOM 654 N N . VAL A 1 91 ? 28.941 16.489 62.956 1.00 71.98 460 VAL A N 1
ATOM 655 C CA . VAL A 1 91 ? 30.030 16.798 63.876 1.00 69.88 460 VAL A CA 1
ATOM 656 C C . VAL A 1 91 ? 29.497 16.854 65.306 1.00 73.58 460 VAL A C 1
ATOM 657 O O . VAL A 1 91 ? 28.359 17.266 65.531 1.00 72.71 460 VAL A O 1
ATOM 661 N N . THR A 1 92 ? 30.320 16.446 66.270 1.00 78.27 461 THR A N 1
ATOM 662 C CA . THR A 1 92 ? 29.849 16.278 67.643 1.00 77.91 461 THR A CA 1
ATOM 663 C C . THR A 1 92 ? 30.809 16.802 68.715 1.00 78.79 461 THR A C 1
ATOM 664 O O . THR A 1 92 ? 32.016 16.917 68.491 1.00 80.66 461 THR A O 1
ATOM 668 N N . LYS A 1 93 ? 30.248 17.107 69.883 1.00 77.92 462 LYS A N 1
ATOM 669 C CA . LYS A 1 93 ? 31.021 17.524 71.051 1.00 78.35 462 LYS A CA 1
ATOM 670 C C . LYS A 1 93 ? 30.163 17.384 72.309 1.00 77.26 462 LYS A C 1
ATOM 671 O O . LYS A 1 93 ? 28.980 17.052 72.225 1.00 74.68 462 LYS A O 1
ATOM 677 N N . TYR A 1 94 ? 30.758 17.639 73.472 1.00 79.37 463 TYR A N 1
ATOM 678 C CA . TYR A 1 94 ? 30.007 17.657 74.725 1.00 78.05 463 TYR A CA 1
ATOM 679 C C . TYR A 1 94 ? 29.721 19.089 75.167 1.00 77.78 463 TYR A C 1
ATOM 680 O O . TYR A 1 94 ? 30.521 19.994 74.925 1.00 78.68 463 TYR A O 1
ATOM 689 N N . CYS A 1 95 ? 28.582 19.282 75.825 1.00 77.47 464 CYS A N 1
ATOM 690 C CA . CYS A 1 95 ? 28.198 20.594 76.331 1.00 74.58 464 CYS A CA 1
ATOM 691 C C . CYS A 1 95 ? 28.010 20.580 77.844 1.00 73.45 464 CYS A C 1
ATOM 692 O O . CYS A 1 95 ? 27.618 19.571 78.426 1.00 71.88 464 CYS A O 1
ATOM 695 N N . ASP A 1 96 ? 28.287 21.717 78.471 1.00 72.94 465 ASP A N 1
ATOM 696 C CA . ASP A 1 96 ? 28.121 21.862 79.909 1.00 74.76 465 ASP A CA 1
ATOM 697 C C . ASP A 1 96 ? 26.639 21.789 80.262 1.00 69.03 465 ASP A C 1
ATOM 698 O O . ASP A 1 96 ? 25.856 22.634 79.833 1.00 68.36 465 ASP A O 1
ATOM 703 N N . PRO A 1 97 ? 26.245 20.772 81.046 1.00 66.67 466 PRO A N 1
ATOM 704 C CA . PRO A 1 97 ? 24.825 20.570 81.364 1.00 63.09 466 PRO A CA 1
ATOM 705 C C . PRO A 1 97 ? 24.202 21.766 82.091 1.00 61.35 466 PRO A C 1
ATOM 706 O O . PRO A 1 97 ? 23.020 22.057 81.905 1.00 61.32 466 PRO A O 1
ATOM 710 N N . ASP A 1 98 ? 24.988 22.452 82.908 1.00 61.38 467 ASP A N 1
ATOM 711 C CA . ASP A 1 98 ? 24.489 23.625 83.619 1.00 59.49 467 ASP A CA 1
ATOM 712 C C . ASP A 1 98 ? 24.117 24.719 82.618 1.00 61.33 467 ASP A C 1
ATOM 713 O O . ASP A 1 98 ? 22.979 25.185 82.589 1.00 61.02 467 ASP A O 1
ATOM 718 N N . SER A 1 99 ? 25.073 25.104 81.781 1.00 63.48 468 SER A N 1
ATOM 719 C CA . SER A 1 99 ? 24.804 26.031 80.689 1.00 61.81 468 SER A CA 1
ATOM 720 C C . SER A 1 99 ? 23.524 25.653 79.951 1.00 61.13 468 SER A C 1
ATOM 721 O O . SER A 1 99 ? 22.716 26.515 79.610 1.00 57.46 468 SER A O 1
ATOM 724 N N . TYR A 1 100 ? 23.341 24.356 79.720 1.00 67.00 469 TYR A N 1
ATOM 725 C CA . TYR A 1 100 ? 22.222 23.857 78.921 1.00 66.58 469 TYR A CA 1
ATOM 726 C C . TYR A 1 100 ? 20.872 24.038 79.616 1.00 65.43 469 TYR A C 1
ATOM 727 O O . TYR A 1 100 ? 19.880 24.382 78.973 1.00 65.06 469 TYR A O 1
ATOM 736 N N A HIS A 1 101 ? 20.836 23.780 80.920 0.60 64.94 470 HIS A N 1
ATOM 737 N N B HIS A 1 101 ? 20.839 23.833 80.928 0.40 64.97 470 HIS A N 1
ATOM 738 C CA A HIS A 1 101 ? 19.606 23.915 81.695 0.60 64.73 470 HIS A CA 1
ATOM 739 C CA B HIS A 1 101 ? 19.584 23.905 81.670 0.40 64.71 470 HIS A CA 1
ATOM 740 C C A HIS A 1 101 ? 19.181 25.374 81.773 0.60 64.12 470 HIS A C 1
ATOM 741 C C B HIS A 1 101 ? 19.103 25.337 81.912 0.40 63.99 470 HIS A C 1
ATOM 742 O O A HIS A 1 101 ? 17.992 25.687 81.717 0.60 67.12 470 HIS A O 1
ATOM 743 O O B HIS A 1 101 ? 17.906 25.564 82.095 0.40 66.67 470 HIS A O 1
ATOM 756 N N A ARG A 1 102 ? 20.162 26.265 81.894 0.60 80.44 471 ARG A N 1
ATOM 757 N N B ARG A 1 102 ? 20.022 26.301 81.911 0.40 80.51 471 ARG A N 1
ATOM 758 C CA A ARG A 1 102 ? 19.897 27.698 81.954 0.60 76.66 471 ARG A CA 1
ATOM 759 C CA B ARG A 1 102 ? 19.633 27.710 81.985 0.40 77.23 471 ARG A CA 1
ATOM 760 C C A ARG A 1 102 ? 19.547 28.269 80.582 0.60 76.35 471 ARG A C 1
ATOM 761 C C B ARG A 1 102 ? 19.344 28.260 80.591 0.40 76.41 471 ARG A C 1
ATOM 762 O O A ARG A 1 102 ? 19.384 29.480 80.429 0.60 78.49 471 ARG A O 1
ATOM 763 O O B ARG A 1 102 ? 19.049 29.445 80.431 0.40 78.31 471 ARG A O 1
ATOM 778 N N . ARG A 1 103 ? 19.441 27.396 79.586 1.00 72.58 472 ARG A N 1
ATOM 779 C CA A ARG A 1 103 ? 19.110 27.812 78.229 0.50 70.80 472 ARG A CA 1
ATOM 780 C CA B ARG A 1 103 ? 19.140 27.766 78.204 0.50 70.45 472 ARG A CA 1
ATOM 781 C C . ARG A 1 103 ? 20.173 28.738 77.644 1.00 67.62 472 ARG A C 1
ATOM 782 O O . ARG A 1 103 ? 19.851 29.641 76.874 1.00 67.44 472 ARG A O 1
ATOM 797 N N . ASP A 1 104 ? 21.427 28.526 78.032 1.00 65.50 473 ASP A N 1
ATOM 798 C CA . ASP A 1 104 ? 22.555 29.246 77.454 1.00 69.23 473 ASP A CA 1
ATOM 799 C C . ASP A 1 104 ? 23.215 28.308 76.449 1.00 75.69 473 ASP A C 1
ATOM 800 O O . ASP A 1 104 ? 24.216 27.655 76.754 1.00 78.66 473 ASP A O 1
ATOM 805 N N . PHE A 1 105 ? 22.643 28.244 75.251 1.00 78.83 474 PHE A N 1
ATOM 806 C CA . PHE A 1 105 ? 22.957 27.182 74.301 1.00 79.75 474 PHE A CA 1
ATOM 807 C C . PHE A 1 105 ? 24.195 27.443 73.449 1.00 83.95 474 PHE A C 1
ATOM 808 O O . PHE A 1 105 ? 24.206 28.328 72.591 1.00 82.99 474 PHE A O 1
ATOM 816 N N . TRP A 1 106 ? 25.230 26.644 73.685 1.00 90.54 475 TRP A N 1
ATOM 817 C CA . TRP A 1 106 ? 26.440 26.680 72.875 1.00 95.72 475 TRP A CA 1
ATOM 818 C C . TRP A 1 106 ? 27.183 25.354 72.984 1.00 96.00 475 TRP A C 1
ATOM 819 O O . TRP A 1 106 ? 27.335 24.804 74.076 1.00 98.35 475 TRP A O 1
ATOM 831 N N . SER B 2 12 ? 12.608 8.477 56.969 1.00 147.88 20 SER B N 1
ATOM 832 C CA . SER B 2 12 ? 13.536 9.114 57.897 1.00 141.56 20 SER B CA 1
ATOM 833 C C . SER B 2 12 ? 14.480 10.063 57.168 1.00 130.33 20 SER B C 1
ATOM 834 O O . SER B 2 12 ? 14.300 10.346 55.983 1.00 131.30 20 SER B O 1
ATOM 837 N N . ARG B 2 13 ? 15.488 10.552 57.883 1.00 118.94 21 ARG B N 1
ATOM 838 C CA . ARG B 2 13 ? 16.453 11.483 57.310 1.00 107.69 21 ARG B CA 1
ATOM 839 C C . ARG B 2 13 ? 17.878 10.959 57.454 1.00 101.33 21 ARG B C 1
ATOM 840 O O . ARG B 2 13 ? 18.795 11.436 56.786 1.00 94.05 21 ARG B O 1
ATOM 848 N N . TRP B 2 14 ? 18.055 9.975 58.329 1.00 105.63 22 TRP B N 1
ATOM 849 C CA . TRP B 2 14 ? 19.381 9.618 58.825 1.00 105.57 22 TRP B CA 1
ATOM 850 C C . TRP B 2 14 ? 20.185 8.814 57.807 1.00 109.89 22 TRP B C 1
ATOM 851 O O . TRP B 2 14 ? 19.624 8.237 56.878 1.00 108.75 22 TRP B O 1
ATOM 862 N N . ASN B 2 15 ? 21.496 8.752 57.997 1.00 114.30 23 ASN B N 1
ATOM 863 C CA . ASN B 2 15 ? 22.352 8.042 57.059 1.00 122.48 23 ASN B CA 1
ATOM 864 C C . ASN B 2 15 ? 22.901 6.756 57.653 1.00 135.77 23 ASN B C 1
ATOM 865 O O . ASN B 2 15 ? 23.469 6.757 58.743 1.00 136.88 23 ASN B O 1
ATOM 870 N N A GLN B 2 16 ? 22.787 5.680 56.892 0.50 144.40 24 GLN B N 1
ATOM 871 N N B GLN B 2 16 ? 22.726 5.660 56.924 0.50 144.48 24 GLN B N 1
ATOM 872 C CA A GLN B 2 16 ? 23.433 4.441 57.263 0.50 150.60 24 GLN B CA 1
ATOM 873 C CA B GLN B 2 16 ? 23.403 4.407 57.230 0.50 150.54 24 GLN B CA 1
ATOM 874 C C A GLN B 2 16 ? 24.285 3.910 56.121 0.50 156.53 24 GLN B C 1
ATOM 875 C C B GLN B 2 16 ? 24.313 4.000 56.078 0.50 156.15 24 GLN B C 1
ATOM 876 O O A GLN B 2 16 ? 23.789 3.666 55.021 0.50 159.30 24 GLN B O 1
ATOM 877 O O B GLN B 2 16 ? 23.904 4.018 54.917 0.50 157.73 24 GLN B O 1
ATOM 888 N N . ASP B 2 17 ? 25.550 3.699 56.402 1.00 161.61 25 ASP B N 1
ATOM 889 C CA . ASP B 2 17 ? 26.386 2.837 55.588 1.00 172.88 25 ASP B CA 1
ATOM 890 C C . ASP B 2 17 ? 26.177 1.394 56.007 1.00 178.70 25 ASP B C 1
ATOM 891 O O . ASP B 2 17 ? 25.599 1.130 57.062 1.00 179.50 25 ASP B O 1
ATOM 896 N N . PRO B 2 26 ? 38.930 9.848 54.729 1.00 118.15 34 PRO B N 1
ATOM 897 C CA . PRO B 2 26 ? 40.171 10.556 55.060 1.00 121.67 34 PRO B CA 1
ATOM 898 C C . PRO B 2 26 ? 39.968 12.060 55.222 1.00 118.32 34 PRO B C 1
ATOM 899 O O . PRO B 2 26 ? 40.763 12.848 54.709 1.00 122.93 34 PRO B O 1
ATOM 903 N N . GLY B 2 27 ? 38.913 12.444 55.932 1.00 111.27 35 GLY B N 1
ATOM 904 C CA . GLY B 2 27 ? 38.629 13.844 56.183 1.00 108.02 35 GLY B CA 1
ATOM 905 C C . GLY B 2 27 ? 39.134 14.285 57.543 1.00 108.37 35 GLY B C 1
ATOM 906 O O . GLY B 2 27 ? 39.961 13.612 58.157 1.00 111.92 35 GLY B O 1
ATOM 915 N N . PRO B 2 29 ? 38.967 14.993 61.576 1.00 110.30 37 PRO B N 1
ATOM 916 C CA . PRO B 2 29 ? 38.325 14.371 62.737 1.00 110.67 37 PRO B CA 1
ATOM 917 C C . PRO B 2 29 ? 36.935 14.945 62.977 1.00 105.90 37 PRO B C 1
ATOM 918 O O . PRO B 2 29 ? 36.756 16.163 62.954 1.00 104.22 37 PRO B O 1
ATOM 922 N N . THR B 2 30 ? 35.962 14.071 63.206 1.00 102.05 38 THR B N 1
ATOM 923 C CA . THR B 2 30 ? 34.574 14.492 63.330 1.00 92.02 38 THR B CA 1
ATOM 924 C C . THR B 2 30 ? 34.242 14.970 64.742 1.00 87.01 38 THR B C 1
ATOM 925 O O . THR B 2 30 ? 33.208 15.598 64.966 1.00 78.91 38 THR B O 1
ATOM 929 N N . VAL B 2 31 ? 35.118 14.667 65.693 1.00 91.17 39 VAL B N 1
ATOM 930 C CA . VAL B 2 31 ? 34.936 15.134 67.061 1.00 86.75 39 VAL B CA 1
ATOM 931 C C . VAL B 2 31 ? 35.787 16.377 67.296 1.00 88.52 39 VAL B C 1
ATOM 932 O O . VAL B 2 31 ? 36.959 16.420 66.923 1.00 94.19 39 VAL B O 1
ATOM 936 N N . ILE B 2 32 ? 35.187 17.392 67.906 1.00 85.65 40 ILE B N 1
ATOM 937 C CA . ILE B 2 32 ? 35.888 18.641 68.172 1.00 90.55 40 ILE B CA 1
ATOM 938 C C . ILE B 2 32 ? 36.981 18.436 69.217 1.00 103.49 40 ILE B C 1
ATOM 939 O O . ILE B 2 32 ? 36.711 17.934 70.309 1.00 107.11 40 ILE B O 1
ATOM 944 N N . PRO B 2 33 ? 38.224 18.819 68.884 1.00 109.04 41 PRO B N 1
ATOM 945 C CA . PRO B 2 33 ? 39.342 18.722 69.829 1.00 114.23 41 PRO B CA 1
ATOM 946 C C . PRO B 2 33 ? 39.004 19.336 71.194 1.00 109.12 41 PRO B C 1
ATOM 947 O O . PRO B 2 33 ? 37.994 20.029 71.322 1.00 102.40 41 PRO B O 1
ATOM 951 N N . PRO B 2 34 ? 39.853 19.095 72.203 1.00 111.06 42 PRO B N 1
ATOM 952 C CA . PRO B 2 34 ? 39.483 19.333 73.604 1.00 111.42 42 PRO B CA 1
ATOM 953 C C . PRO B 2 34 ? 39.113 20.781 73.938 1.00 111.30 42 PRO B C 1
ATOM 954 O O . PRO B 2 34 ? 37.934 21.067 74.154 1.00 105.66 42 PRO B O 1
ATOM 958 N N . GLY B 2 35 ? 40.097 21.674 73.977 1.00 118.52 43 GLY B N 1
ATOM 959 C CA . GLY B 2 35 ? 39.868 23.035 74.427 1.00 117.59 43 GLY B CA 1
ATOM 960 C C . GLY B 2 35 ? 39.986 24.046 73.306 1.00 116.05 43 GLY B C 1
ATOM 961 O O . GLY B 2 35 ? 41.084 24.335 72.829 1.00 124.70 43 GLY B O 1
ATOM 962 N N . LEU B 2 36 ? 38.848 24.591 72.890 1.00 104.55 44 LEU B N 1
ATOM 963 C CA . LEU B 2 36 ? 38.813 25.559 71.803 1.00 99.80 44 LEU B CA 1
ATOM 964 C C . LEU B 2 36 ? 37.879 26.711 72.143 1.00 93.79 44 LEU B C 1
ATOM 965 O O . LEU B 2 36 ? 36.768 26.500 72.632 1.00 87.32 44 LEU B O 1
ATOM 970 N N . THR B 2 37 ? 38.335 27.930 71.880 1.00 97.34 45 THR B N 1
ATOM 971 C CA . THR B 2 37 ? 37.521 29.113 72.117 1.00 95.41 45 THR B CA 1
ATOM 972 C C . THR B 2 37 ? 36.283 29.057 71.233 1.00 92.66 45 THR B C 1
ATOM 973 O O . THR B 2 37 ? 36.250 28.323 70.244 1.00 94.02 45 THR B O 1
ATOM 977 N N . ARG B 2 38 ? 35.270 29.840 71.585 1.00 98.70 46 ARG B N 1
ATOM 978 C CA . ARG B 2 38 ? 34.043 29.899 70.802 1.00 97.65 46 ARG B CA 1
ATOM 979 C C . ARG B 2 38 ? 34.351 30.186 69.341 1.00 98.99 46 ARG B C 1
ATOM 980 O O . ARG B 2 38 ? 33.607 29.782 68.449 1.00 94.52 46 ARG B O 1
ATOM 988 N N . GLU B 2 39 ? 35.451 30.890 69.103 1.00 103.12 47 GLU B N 1
ATOM 989 C CA . GLU B 2 39 ? 35.857 31.248 67.749 1.00 102.06 47 GLU B CA 1
ATOM 990 C C . GLU B 2 39 ? 36.633 30.109 67.094 1.00 96.57 47 GLU B C 1
ATOM 991 O O . GLU B 2 39 ? 36.316 29.692 65.981 1.00 93.89 47 GLU B O 1
ATOM 997 N N . GLN B 2 40 ? 37.649 29.610 67.792 1.00 96.54 48 GLN B N 1
ATOM 998 C CA . GLN B 2 40 ? 38.480 28.529 67.273 1.00 97.24 48 GLN B CA 1
ATOM 999 C C . GLN B 2 40 ? 37.638 27.312 66.901 1.00 92.15 48 GLN B C 1
ATOM 1000 O O . GLN B 2 40 ? 37.949 26.602 65.945 1.00 92.27 48 GLN B O 1
ATOM 1006 N N . GLU B 2 41 ? 36.575 27.073 67.661 1.00 91.03 49 GLU B N 1
ATOM 1007 C CA . GLU B 2 41 ? 35.666 25.972 67.369 1.00 91.23 49 GLU B CA 1
ATOM 1008 C C . GLU B 2 41 ? 34.900 26.254 66.084 1.00 94.21 49 GLU B C 1
ATOM 1009 O O . GLU B 2 41 ? 34.778 25.388 65.218 1.00 94.19 49 GLU B O 1
ATOM 1015 N N . ARG B 2 42 ? 34.382 27.473 65.971 1.00 97.44 50 ARG B N 1
ATOM 1016 C CA . ARG B 2 42 ? 33.642 27.887 64.786 1.00 97.49 50 ARG B CA 1
ATOM 1017 C C . ARG B 2 42 ? 34.515 27.751 63.544 1.00 99.00 50 ARG B C 1
ATOM 1018 O O . ARG B 2 42 ? 34.027 27.422 62.464 1.00 95.83 50 ARG B O 1
ATOM 1026 N N . ALA B 2 43 ? 35.809 28.004 63.708 1.00 103.87 51 ALA B N 1
ATOM 1027 C CA . ALA B 2 43 ? 36.758 27.896 62.608 1.00 106.87 51 ALA B CA 1
ATOM 1028 C C . ALA B 2 43 ? 36.943 26.440 62.196 1.00 104.23 51 ALA B C 1
ATOM 1029 O O . ALA B 2 43 ? 37.059 26.129 61.011 1.00 106.71 51 ALA B O 1
ATOM 1031 N N . TYR B 2 44 ? 36.973 25.550 63.183 1.00 100.27 52 TYR B N 1
ATOM 1032 C CA . TYR B 2 44 ? 37.152 24.127 62.923 1.00 97.69 52 TYR B CA 1
ATOM 1033 C C . TYR B 2 44 ? 35.982 23.573 62.120 1.00 92.46 52 TYR B C 1
ATOM 1034 O O . TYR B 2 44 ? 36.177 22.894 61.113 1.00 93.50 52 TYR B O 1
ATOM 1043 N N . ILE B 2 45 ? 34.766 23.867 62.570 1.00 89.44 53 ILE B N 1
ATOM 1044 C CA . ILE B 2 45 ? 33.566 23.343 61.927 1.00 87.32 53 ILE B CA 1
ATOM 1045 C C . ILE B 2 45 ? 33.383 23.902 60.517 1.00 85.92 53 ILE B C 1
ATOM 1046 O O . ILE B 2 45 ? 32.925 23.196 59.618 1.00 86.19 53 ILE B O 1
ATOM 1051 N N . VAL B 2 46 ? 33.743 25.168 60.325 1.00 84.48 54 VAL B N 1
ATOM 1052 C CA . VAL B 2 46 ? 33.651 25.792 59.010 1.00 82.59 54 VAL B CA 1
ATOM 1053 C C . VAL B 2 46 ? 34.706 25.212 58.078 1.00 88.81 54 VAL B C 1
ATOM 1054 O O . VAL B 2 46 ? 34.420 24.870 56.932 1.00 88.93 54 VAL B O 1
ATOM 1058 N N . GLN B 2 47 ? 35.931 25.111 58.582 1.00 96.56 55 GLN B N 1
ATOM 1059 C CA . GLN B 2 47 ? 37.033 24.525 57.831 1.00 106.15 55 GLN B CA 1
ATOM 1060 C C . GLN B 2 47 ? 36.695 23.096 57.422 1.00 102.31 55 GLN B C 1
ATOM 1061 O O . GLN B 2 47 ? 37.149 22.610 56.385 1.00 106.06 55 GLN B O 1
ATOM 1067 N N . LEU B 2 48 ? 35.890 22.429 58.243 1.00 95.11 56 LEU B N 1
ATOM 1068 C CA . LEU B 2 48 ? 35.522 21.042 57.996 1.00 90.11 56 LEU B CA 1
ATOM 1069 C C . LEU B 2 48 ? 34.439 20.933 56.926 1.00 86.84 56 LEU B C 1
ATOM 1070 O O . LEU B 2 48 ? 34.440 19.995 56.130 1.00 87.52 56 LEU B O 1
ATOM 1075 N N . GLN B 2 49 ? 33.518 21.891 56.917 1.00 86.00 57 GLN B N 1
ATOM 1076 C CA . GLN B 2 49 ? 32.459 21.926 55.916 1.00 87.46 57 GLN B CA 1
ATOM 1077 C C . GLN B 2 49 ? 33.051 22.312 54.570 1.00 87.47 57 GLN B C 1
ATOM 1078 O O . GLN B 2 49 ? 32.713 21.733 53.540 1.00 87.34 57 GLN B O 1
ATOM 1084 N N . ILE B 2 50 ? 33.951 23.287 54.592 1.00 87.70 58 ILE B N 1
ATOM 1085 C CA . ILE B 2 50 ? 34.704 23.662 53.402 1.00 89.28 58 ILE B CA 1
ATOM 1086 C C . ILE B 2 50 ? 35.315 22.414 52.785 1.00 95.50 58 ILE B C 1
ATOM 1087 O O . ILE B 2 50 ? 35.396 22.280 51.564 1.00 97.85 58 ILE B O 1
ATOM 1092 N N . GLU B 2 51 ? 35.742 21.498 53.648 1.00 100.04 59 GLU B N 1
ATOM 1093 C CA . GLU B 2 51 ? 36.375 20.262 53.213 1.00 106.73 59 GLU B CA 1
ATOM 1094 C C . GLU B 2 51 ? 35.373 19.361 52.503 1.00 102.32 59 GLU B C 1
ATOM 1095 O O . GLU B 2 51 ? 35.626 18.887 51.395 1.00 105.98 59 GLU B O 1
ATOM 1101 N N . ASP B 2 52 ? 34.234 19.129 53.147 1.00 96.46 60 ASP B N 1
ATOM 1102 C CA . ASP B 2 52 ? 33.224 18.224 52.612 1.00 95.39 60 ASP B CA 1
ATOM 1103 C C . ASP B 2 52 ? 32.602 18.783 51.336 1.00 93.29 60 ASP B C 1
ATOM 1104 O O . ASP B 2 52 ? 32.424 18.061 50.358 1.00 94.63 60 ASP B O 1
ATOM 1109 N N . LEU B 2 53 ? 32.271 20.070 51.353 1.00 90.35 61 LEU B N 1
ATOM 1110 C CA . LEU B 2 53 ? 31.667 20.719 50.194 1.00 87.29 61 LEU B CA 1
ATOM 1111 C C . LEU B 2 53 ? 32.571 20.605 48.970 1.00 92.17 61 LEU B C 1
ATOM 1112 O O . LEU B 2 53 ? 32.099 20.348 47.863 1.00 92.52 61 LEU B O 1
ATOM 1117 N N . THR B 2 54 ? 33.870 20.797 49.172 1.00 98.29 62 THR B N 1
ATOM 1118 C CA . THR B 2 54 ? 34.836 20.668 48.087 1.00 109.16 62 THR B CA 1
ATOM 1119 C C . THR B 2 54 ? 34.804 19.252 47.525 1.00 111.72 62 THR B C 1
ATOM 1120 O O . THR B 2 54 ? 34.843 19.051 46.311 1.00 116.37 62 THR B O 1
ATOM 1124 N N . ARG B 2 55 ? 34.726 18.273 48.417 1.00 108.63 63 ARG B N 1
ATOM 1125 C CA . ARG B 2 55 ? 34.683 16.877 48.013 1.00 107.81 63 ARG B CA 1
ATOM 1126 C C . ARG B 2 55 ? 33.419 16.574 47.216 1.00 104.42 63 ARG B C 1
ATOM 1127 O O . ARG B 2 55 ? 33.476 15.954 46.158 1.00 105.01 63 ARG B O 1
ATOM 1135 N N . LYS B 2 56 ? 32.278 17.014 47.733 1.00 100.70 64 LYS B N 1
ATOM 1136 C CA . LYS B 2 56 ? 30.991 16.743 47.101 1.00 98.59 64 LYS B CA 1
ATOM 1137 C C . LYS B 2 56 ? 30.884 17.371 45.713 1.00 101.12 64 LYS B C 1
ATOM 1138 O O . LYS B 2 56 ? 30.185 16.848 44.845 1.00 99.68 64 LYS B O 1
ATOM 1144 N N . LEU B 2 57 ? 31.571 18.490 45.505 1.00 104.28 65 LEU B N 1
ATOM 1145 C CA . LEU B 2 57 ? 31.538 19.173 44.216 1.00 106.76 65 LEU B CA 1
ATOM 1146 C C . LEU B 2 57 ? 32.592 18.615 43.260 1.00 119.87 65 LEU B C 1
ATOM 1147 O O . LEU B 2 57 ? 32.496 18.795 42.046 1.00 125.94 65 LEU B O 1
ATOM 1152 N N . ARG B 2 58 ? 33.597 17.941 43.810 1.00 125.19 66 ARG B N 1
ATOM 1153 C CA . ARG B 2 58 ? 34.638 17.329 42.990 1.00 136.23 66 ARG B CA 1
ATOM 1154 C C . ARG B 2 58 ? 34.153 16.035 42.344 1.00 140.06 66 ARG B C 1
ATOM 1155 O O . ARG B 2 58 ? 34.325 15.833 41.141 1.00 149.02 66 ARG B O 1
ATOM 1163 N N . THR B 2 59 ? 33.550 15.162 43.146 1.00 135.54 67 THR B N 1
ATOM 1164 C CA . THR B 2 59 ? 33.153 13.837 42.677 1.00 142.05 67 THR B CA 1
ATOM 1165 C C . THR B 2 59 ? 32.308 13.888 41.397 1.00 145.71 67 THR B C 1
ATOM 1166 O O . THR B 2 59 ? 32.690 13.282 40.396 1.00 152.71 67 THR B O 1
ATOM 1170 N N . GLY B 2 60 ? 31.174 14.591 41.403 1.00 137.93 68 GLY B N 1
ATOM 1171 C CA . GLY B 2 60 ? 30.662 15.299 42.562 1.00 128.67 68 GLY B CA 1
ATOM 1172 C C . GLY B 2 60 ? 29.506 14.556 43.208 1.00 125.09 68 GLY B C 1
ATOM 1173 O O . GLY B 2 60 ? 28.588 14.099 42.527 1.00 120.50 68 GLY B 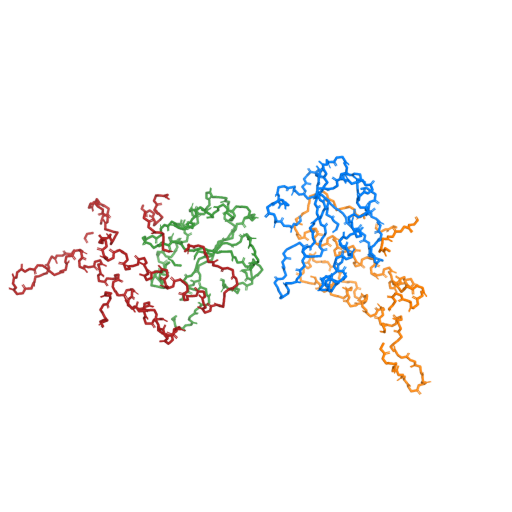O 1
ATOM 1174 N N . ASP B 2 61 ? 29.557 14.439 44.531 1.00 128.47 69 ASP B N 1
ATOM 1175 C CA . ASP B 2 61 ? 28.553 13.700 45.285 1.00 130.82 69 ASP B CA 1
ATOM 1176 C C . ASP B 2 61 ? 27.476 14.635 45.823 1.00 126.02 69 ASP B C 1
ATOM 1177 O O . ASP B 2 61 ? 27.536 15.071 46.973 1.00 129.70 69 ASP B O 1
ATOM 1182 N N . LEU B 2 62 ? 26.490 14.935 44.984 1.00 117.29 70 LEU B N 1
ATOM 1183 C CA . LEU B 2 62 ? 25.388 15.802 45.373 1.00 108.33 70 LEU B CA 1
ATOM 1184 C C . LEU B 2 62 ? 24.420 15.025 46.259 1.00 108.76 70 LEU B C 1
ATOM 1185 O O . LEU B 2 62 ? 24.620 13.837 46.513 1.00 116.93 70 LEU B O 1
ATOM 1190 N N . GLY B 2 63 ? 23.371 15.694 46.724 1.00 101.09 71 GLY B N 1
ATOM 1191 C CA . GLY B 2 63 ? 22.419 15.073 47.628 1.00 104.22 71 GLY B CA 1
ATOM 1192 C C . GLY B 2 63 ? 21.089 14.764 46.968 1.00 104.01 71 GLY B C 1
ATOM 1193 O O . GLY B 2 63 ? 20.067 14.644 47.644 1.00 106.27 71 GLY B O 1
ATOM 1194 N N . ILE B 2 64 ? 21.099 14.624 45.646 1.00 102.51 72 ILE B N 1
ATOM 1195 C CA . ILE B 2 64 ? 19.868 14.396 44.896 1.00 102.97 72 ILE B CA 1
ATOM 1196 C C . ILE B 2 64 ? 19.272 13.033 45.230 1.00 113.86 72 ILE B C 1
ATOM 1197 O O . ILE B 2 64 ? 19.948 12.010 45.113 1.00 121.01 72 ILE B O 1
ATOM 1202 N N . PRO B 2 65 ? 18.003 13.017 45.664 1.00 115.68 73 PRO B N 1
ATOM 1203 C CA . PRO B 2 65 ? 17.288 11.760 45.917 1.00 124.26 73 PRO B CA 1
ATOM 1204 C C . PRO B 2 65 ? 17.059 10.977 44.625 1.00 128.07 73 PRO B C 1
ATOM 1205 O O . PRO B 2 65 ? 16.806 11.590 43.586 1.00 127.09 73 PRO B O 1
ATOM 1209 N N . PRO B 2 66 ? 17.144 9.637 44.685 1.00 131.55 74 PRO B N 1
ATOM 1210 C CA . PRO B 2 66 ? 17.028 8.807 43.478 1.00 136.26 74 PRO B CA 1
ATOM 1211 C C . PRO B 2 66 ? 15.689 8.951 42.755 1.00 141.10 74 PRO B C 1
ATOM 1212 O O . PRO B 2 66 ? 15.665 8.987 41.524 1.00 140.84 74 PRO B O 1
ATOM 1216 N N . ASN B 2 67 ? 14.595 9.026 43.507 1.00 146.61 75 ASN B N 1
ATOM 1217 C CA . ASN B 2 67 ? 13.264 9.112 42.913 1.00 152.94 75 ASN B CA 1
ATOM 1218 C C . ASN B 2 67 ? 12.621 10.477 43.148 1.00 154.25 75 ASN B C 1
ATOM 1219 O O . ASN B 2 67 ? 12.809 11.078 44.206 1.00 152.46 75 ASN B O 1
ATOM 1221 N N . PRO B 2 68 ? 11.851 10.966 42.161 1.00 158.76 76 PRO B N 1
ATOM 1222 C CA . PRO B 2 68 ? 11.205 12.283 42.231 1.00 156.85 76 PRO B CA 1
ATOM 1223 C C . PRO B 2 68 ? 9.938 12.308 43.090 1.00 164.99 76 PRO B C 1
ATOM 1224 O O . PRO B 2 68 ? 9.007 13.054 42.782 1.00 163.08 76 PRO B O 1
ATOM 1228 N N . GLU B 2 69 ? 9.910 11.515 44.157 1.00 174.63 77 GLU B N 1
ATOM 1229 C CA . GLU B 2 69 ? 8.759 11.478 45.051 1.00 181.98 77 GLU B CA 1
ATOM 1230 C C . GLU B 2 69 ? 8.967 12.433 46.221 1.00 179.93 77 GLU B C 1
ATOM 1231 O O . GLU B 2 69 ? 8.072 13.199 46.578 1.00 180.15 77 GLU B O 1
ATOM 1233 N N . ASP B 2 70 ? 10.157 12.382 46.811 1.00 177.91 78 ASP B N 1
ATOM 1234 C CA . ASP B 2 70 ? 10.497 13.249 47.933 1.00 174.22 78 ASP B CA 1
ATOM 1235 C C . ASP B 2 70 ? 10.997 14.608 47.451 1.00 158.90 78 ASP B C 1
ATOM 1236 O O . ASP B 2 70 ? 11.145 15.538 48.245 1.00 156.17 78 ASP B O 1
ATOM 1241 N N . ARG B 2 71 ? 11.258 14.719 46.152 1.00 148.52 79 ARG B N 1
ATOM 1242 C CA . ARG B 2 71 ? 11.751 15.966 45.578 1.00 134.21 79 ARG B CA 1
ATOM 1243 C C . ARG B 2 71 ? 10.666 17.036 45.592 1.00 131.02 79 ARG B C 1
ATOM 1244 O O . ARG B 2 71 ? 9.481 16.730 45.469 1.00 134.41 79 ARG B O 1
ATOM 1262 N N . PRO B 2 73 ? 8.479 20.131 44.032 1.00 114.45 81 PRO B N 1
ATOM 1263 C CA . PRO B 2 73 ? 8.021 20.366 42.661 1.00 112.32 81 PRO B CA 1
ATOM 1264 C C . PRO B 2 73 ? 9.073 21.131 41.872 1.00 108.13 81 PRO B C 1
ATOM 1265 O O . PRO B 2 73 ? 9.684 22.060 42.401 1.00 103.93 81 PRO B O 1
ATOM 1279 N N . PRO B 2 75 ? 10.688 23.688 39.120 1.00 98.94 83 PRO B N 1
ATOM 1280 C CA . PRO B 2 75 ? 10.303 24.972 38.527 1.00 92.60 83 PRO B CA 1
ATOM 1281 C C . PRO B 2 75 ? 10.079 24.838 37.028 1.00 92.64 83 PRO B C 1
ATOM 1282 O O . PRO B 2 75 ? 10.457 23.823 36.446 1.00 96.47 83 PRO B O 1
ATOM 1286 N N . GLU B 2 76 ? 9.467 25.845 36.415 1.00 93.08 84 GLU B N 1
ATOM 1287 C CA . GLU B 2 76 ? 9.279 25.849 34.972 1.00 88.09 84 GLU B CA 1
ATOM 1288 C C . GLU B 2 76 ? 10.648 25.806 34.299 1.00 85.41 84 GLU B C 1
ATOM 1289 O O . GLU B 2 76 ? 11.545 26.564 34.666 1.00 87.02 84 GLU B O 1
ATOM 1295 N N . PRO B 2 77 ? 10.818 24.911 33.315 1.00 85.51 85 PRO B N 1
ATOM 1296 C CA . PRO B 2 77 ? 12.117 24.755 32.650 1.00 83.88 85 PRO B CA 1
ATOM 1297 C C . PRO B 2 77 ? 12.470 25.919 31.722 1.00 79.47 85 PRO B C 1
ATOM 1298 O O . PRO B 2 77 ? 11.609 26.414 30.994 1.00 79.75 85 PRO B O 1
ATOM 1302 N N . ILE B 2 78 ? 13.728 26.349 31.768 1.00 74.23 86 ILE B N 1
ATOM 1303 C CA . ILE B 2 78 ? 14.241 27.359 30.849 1.00 68.98 86 ILE B CA 1
ATOM 1304 C C . ILE B 2 78 ? 15.383 26.758 30.035 1.00 71.11 86 ILE B C 1
ATOM 1305 O O . ILE B 2 78 ? 16.148 25.934 30.541 1.00 71.43 86 ILE B O 1
ATOM 1310 N N . TYR B 2 79 ? 15.492 27.170 28.775 1.00 73.23 87 TYR B N 1
ATOM 1311 C CA . TYR B 2 79 ? 16.439 26.561 27.849 1.00 71.83 87 TYR B CA 1
ATOM 1312 C C . TYR B 2 79 ? 17.340 27.591 27.177 1.00 67.67 87 TYR B C 1
ATOM 1313 O O . TYR B 2 79 ? 17.065 28.790 27.209 1.00 65.45 87 TYR B O 1
ATOM 1322 N N . ASN B 2 80 ? 18.412 27.106 26.558 1.00 67.28 88 ASN B N 1
ATOM 1323 C CA . ASN B 2 80 ? 19.293 27.957 25.773 1.00 70.73 88 ASN B CA 1
ATOM 1324 C C . ASN B 2 80 ? 18.938 27.861 24.287 1.00 70.51 88 ASN B C 1
ATOM 1325 O O . ASN B 2 80 ? 17.910 27.284 23.926 1.00 66.14 88 ASN B O 1
ATOM 1330 N N . SER B 2 81 ? 19.781 28.426 23.429 1.00 74.94 89 SER B N 1
ATOM 1331 C CA . SER B 2 81 ? 19.482 28.488 22.000 1.00 83.47 89 SER B CA 1
ATOM 1332 C C . SER B 2 81 ? 19.609 27.128 21.316 1.00 84.43 89 SER B C 1
ATOM 1333 O O . SER B 2 81 ? 19.079 26.928 20.224 1.00 83.15 89 SER B O 1
ATOM 1336 N N . GLU B 2 82 ? 20.315 26.202 21.958 1.00 86.44 90 GLU B N 1
ATOM 1337 C CA . GLU B 2 82 ? 20.452 24.845 21.442 1.00 83.93 90 GLU B CA 1
ATOM 1338 C C . GLU B 2 82 ? 19.275 23.979 21.878 1.00 77.47 90 GLU B C 1
ATOM 1339 O O . GLU B 2 82 ? 19.149 22.830 21.455 1.00 76.28 90 GLU B O 1
ATOM 1345 N N . GLY B 2 83 ? 18.422 24.529 22.737 1.00 75.59 91 GLY B N 1
ATOM 1346 C CA . GLY B 2 83 ? 17.299 23.779 23.270 1.00 73.25 91 GLY B CA 1
ATOM 1347 C C . GLY B 2 83 ? 17.665 23.020 24.534 1.00 74.99 91 GLY B C 1
ATOM 1348 O O . GLY B 2 83 ? 16.842 22.295 25.091 1.00 77.74 91 GLY B O 1
ATOM 1349 N N . LYS B 2 84 ? 18.902 23.188 24.989 1.00 74.24 92 LYS B N 1
ATOM 1350 C CA . LYS B 2 84 ? 19.368 22.525 26.199 1.00 72.54 92 LYS B CA 1
ATOM 1351 C C . LYS B 2 84 ? 18.867 23.230 27.454 1.00 73.17 92 LYS B C 1
ATOM 1352 O O . LYS B 2 84 ? 19.025 24.444 27.603 1.00 74.23 92 LYS B O 1
ATOM 1358 N N . ARG B 2 85 ? 18.268 22.464 28.359 1.00 76.54 93 ARG B N 1
ATOM 1359 C CA . ARG B 2 85 ? 17.761 23.023 29.605 1.00 77.62 93 ARG B CA 1
ATOM 1360 C C . ARG B 2 85 ? 18.909 23.526 30.474 1.00 79.85 93 ARG B C 1
ATOM 1361 O O . ARG B 2 85 ? 19.940 22.863 30.605 1.00 78.16 93 ARG B O 1
ATOM 1369 N N . LEU B 2 86 ? 18.718 24.704 31.063 1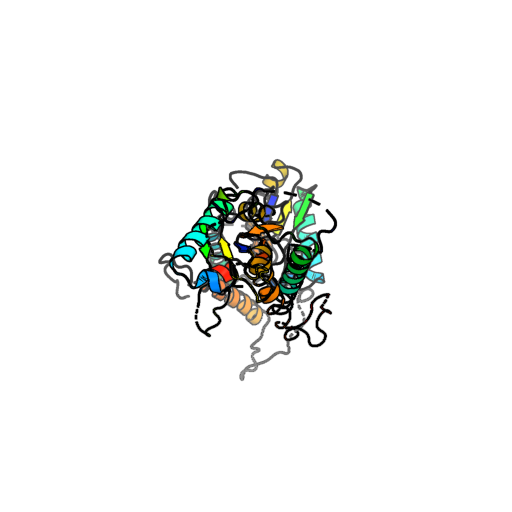.00 81.25 94 LEU B N 1
ATOM 1370 C CA . LEU B 2 86 ? 19.746 25.345 31.872 1.00 80.22 94 LEU B CA 1
ATOM 1371 C C . LEU B 2 86 ? 19.556 25.056 33.358 1.00 80.16 94 LEU B C 1
ATOM 1372 O O . LEU B 2 86 ? 20.527 24.823 34.079 1.00 81.38 94 LEU B O 1
ATOM 1377 N N . ASN B 2 87 ? 18.307 25.086 33.815 1.00 78.69 95 ASN B N 1
ATOM 1378 C CA . ASN B 2 87 ? 18.017 24.914 35.235 1.00 78.89 95 ASN B CA 1
ATOM 1379 C C . ASN B 2 87 ? 17.603 23.486 35.566 1.00 83.55 95 ASN B C 1
ATOM 1380 O O . ASN B 2 87 ? 16.475 23.232 35.990 1.00 85.26 95 ASN B O 1
ATOM 1385 N N . THR B 2 88 ? 18.527 22.555 35.365 1.00 84.13 96 THR B N 1
ATOM 1386 C CA . THR B 2 88 ? 18.291 21.163 35.702 1.00 81.16 96 THR B CA 1
ATOM 1387 C C . THR B 2 88 ? 18.354 21.001 37.212 1.00 81.84 96 THR B C 1
ATOM 1388 O O . THR B 2 88 ? 18.837 21.886 37.920 1.00 81.58 96 THR B O 1
ATOM 1392 N N . ARG B 2 89 ? 17.857 19.871 37.702 1.00 82.90 97 ARG B N 1
ATOM 1393 C CA . ARG B 2 89 ? 17.963 19.535 39.113 1.00 83.02 97 ARG B CA 1
ATOM 1394 C C . ARG B 2 89 ? 19.417 19.647 39.554 1.00 83.72 97 ARG B C 1
ATOM 1395 O O . ARG B 2 89 ? 19.730 20.325 40.532 1.00 85.02 97 ARG B O 1
ATOM 1403 N N . GLU B 2 90 ? 20.300 18.980 38.816 1.00 85.70 98 GLU B N 1
ATOM 1404 C CA . GLU B 2 90 ? 21.721 18.948 39.146 1.00 90.46 98 GLU B CA 1
ATOM 1405 C C . GLU B 2 90 ? 22.311 20.349 39.222 1.00 87.81 98 GLU B C 1
ATOM 1406 O O . GLU B 2 90 ? 23.066 20.661 40.141 1.00 88.22 98 GLU B O 1
ATOM 1412 N N . PHE B 2 91 ? 21.979 21.189 38.247 1.00 85.25 99 PHE B N 1
ATOM 1413 C CA . PHE B 2 91 ? 22.492 22.552 38.223 1.00 81.16 99 PHE B CA 1
ATOM 1414 C C . PHE B 2 91 ? 22.016 23.324 39.445 1.00 80.33 99 PHE B C 1
ATOM 1415 O O . PHE B 2 91 ? 22.803 24.006 40.099 1.00 82.08 99 PHE B O 1
ATOM 1423 N N . ARG B 2 92 ? 20.726 23.217 39.745 1.00 79.72 100 ARG B N 1
ATOM 1424 C CA . ARG B 2 92 ? 20.151 23.903 40.897 1.00 81.04 100 ARG B CA 1
ATOM 1425 C C . ARG B 2 92 ? 20.812 23.451 42.195 1.00 86.81 100 ARG B C 1
ATOM 1426 O O . ARG B 2 92 ? 21.159 24.271 43.043 1.00 90.46 100 ARG B O 1
ATOM 1434 N N . THR B 2 93 ? 20.987 22.142 42.344 1.00 88.60 101 THR B N 1
ATOM 1435 C CA . THR B 2 93 ? 21.539 21.584 43.573 1.00 88.50 101 THR B CA 1
ATOM 1436 C C . THR B 2 93 ? 23.022 21.911 43.705 1.00 86.86 101 THR B C 1
ATOM 1437 O O . THR B 2 93 ? 23.510 22.167 44.802 1.00 85.50 101 THR B O 1
ATOM 1441 N N . ARG B 2 94 ? 23.738 21.897 42.586 1.00 89.88 102 ARG B N 1
ATOM 1442 C CA . ARG B 2 94 ? 25.158 22.219 42.603 1.00 93.17 102 ARG B CA 1
ATOM 1443 C C . ARG B 2 94 ? 25.346 23.697 42.932 1.00 96.79 102 ARG B C 1
ATOM 1444 O O . ARG B 2 94 ? 26.387 24.104 43.451 1.00 99.04 102 ARG B O 1
ATOM 1452 N N . LYS B 2 95 ? 24.324 24.495 42.634 1.00 96.64 103 LYS B N 1
ATOM 1453 C CA . LYS B 2 95 ? 24.345 25.920 42.937 1.00 93.59 103 LYS B CA 1
ATOM 1454 C C . LYS B 2 95 ? 24.349 26.149 44.444 1.00 95.22 103 LYS B C 1
ATOM 1455 O O . LYS B 2 95 ? 25.191 26.880 44.963 1.00 97.93 103 LYS B O 1
ATOM 1457 N N . LYS B 2 96 ? 23.406 25.519 45.140 1.00 95.56 104 LYS B N 1
ATOM 1458 C CA . LYS B 2 96 ? 23.298 25.657 46.591 1.00 97.09 104 LYS B CA 1
ATOM 1459 C C . LYS B 2 96 ? 24.613 25.318 47.279 1.00 97.11 104 LYS B C 1
ATOM 1460 O O . LYS B 2 96 ? 25.083 26.060 48.139 1.00 99.98 104 LYS B O 1
ATOM 1466 N N . LEU B 2 97 ? 25.199 24.186 46.906 1.00 96.69 105 LEU B N 1
ATOM 1467 C CA . LEU B 2 97 ? 26.472 23.769 47.478 1.00 99.38 105 LEU B CA 1
ATOM 1468 C C . LEU B 2 97 ? 27.540 24.834 47.249 1.00 102.09 105 LEU B C 1
ATOM 1469 O O . LEU B 2 97 ? 28.248 25.224 48.180 1.00 103.43 105 LEU B O 1
ATOM 1474 N N . GLU B 2 98 ? 27.642 25.312 46.014 1.00 102.13 106 GLU B N 1
ATOM 1475 C CA . GLU B 2 98 ? 28.591 26.366 45.682 1.00 100.74 106 GLU B CA 1
ATOM 1476 C C . GLU B 2 98 ? 28.300 27.629 46.490 1.00 100.47 106 GLU B C 1
ATOM 1477 O O . GLU B 2 98 ? 29.217 28.359 46.865 1.00 101.21 106 GLU B O 1
ATOM 1479 N N . GLU B 2 99 ? 27.021 27.876 46.760 1.00 101.07 107 GLU B N 1
ATOM 1480 C CA . GLU B 2 99 ? 26.601 29.072 47.485 1.00 103.79 107 GLU B CA 1
ATOM 1481 C C . GLU B 2 99 ? 27.000 28.994 48.956 1.00 107.61 107 GLU B C 1
ATOM 1482 O O . GLU B 2 99 ? 27.547 29.947 49.513 1.00 110.17 107 GLU B O 1
ATOM 1488 N N . GLU B 2 100 ? 26.707 27.857 49.575 1.00 107.23 108 GLU B N 1
ATOM 1489 C CA . GLU B 2 100 ? 27.036 27.633 50.973 1.00 107.18 108 GLU B CA 1
ATOM 1490 C C . GLU B 2 100 ? 28.545 27.666 51.169 1.00 102.96 108 GLU B C 1
ATOM 1491 O O . GLU B 2 100 ? 29.044 28.269 52.116 1.00 104.31 108 GLU B O 1
ATOM 1497 N N . ARG B 2 101 ? 29.268 27.019 50.263 1.00 101.29 109 ARG B N 1
ATOM 1498 C CA . ARG B 2 101 ? 30.722 26.976 50.334 1.00 103.84 109 ARG B CA 1
ATOM 1499 C C . ARG B 2 101 ? 31.315 28.374 50.224 1.00 109.30 109 ARG B C 1
ATOM 1500 O O . ARG B 2 101 ? 32.256 28.718 50.936 1.00 110.64 109 ARG B O 1
ATOM 1508 N N . HIS B 2 102 ? 30.758 29.175 49.325 1.00 114.71 110 HIS B N 1
ATOM 1509 C CA . HIS B 2 102 ? 31.207 30.550 49.138 1.00 120.96 110 HIS B CA 1
ATOM 1510 C C . HIS B 2 102 ? 31.068 31.348 50.428 1.00 118.84 110 HIS B C 1
ATOM 1511 O O . HIS B 2 102 ? 32.026 31.968 50.887 1.00 122.84 110 HIS B O 1
ATOM 1518 N N . ASN B 2 103 ? 29.874 31.327 51.011 1.00 113.50 111 ASN B N 1
ATOM 1519 C CA . ASN B 2 103 ? 29.608 32.072 52.236 1.00 111.88 111 ASN B CA 1
ATOM 1520 C C . ASN B 2 103 ? 30.517 31.632 53.378 1.00 108.16 111 ASN B C 1
ATOM 1521 O O . ASN B 2 103 ? 30.999 32.458 54.152 1.00 108.85 111 ASN B O 1
ATOM 1526 N N . LEU B 2 104 ? 30.748 30.327 53.479 1.00 104.63 112 LEU B N 1
ATOM 1527 C CA . LEU B 2 104 ? 31.634 29.784 54.503 1.00 103.73 112 LEU B CA 1
ATOM 1528 C C . LEU B 2 104 ? 33.062 30.267 54.280 1.00 104.30 112 LEU B C 1
ATOM 1529 O O . LEU B 2 104 ? 33.740 30.682 55.219 1.00 108.78 112 LEU B O 1
ATOM 1534 N N . ILE B 2 105 ? 33.516 30.211 53.032 1.00 100.72 113 ILE B N 1
ATOM 1535 C CA . ILE B 2 105 ? 34.837 30.715 52.681 1.00 99.12 113 ILE B CA 1
ATOM 1536 C C . ILE B 2 105 ? 34.908 32.207 52.981 1.00 100.57 113 ILE B C 1
ATOM 1537 O O . ILE B 2 105 ? 35.890 32.695 53.542 1.00 101.86 113 ILE B O 1
ATOM 1539 N N . THR B 2 106 ? 33.851 32.923 52.611 1.00 99.34 114 THR B N 1
ATOM 1540 C CA . THR B 2 106 ? 33.781 34.360 52.831 1.00 99.91 114 THR B CA 1
ATOM 1541 C C . THR B 2 106 ? 33.678 34.683 54.317 1.00 106.57 114 THR B C 1
ATOM 1542 O O . THR B 2 106 ? 34.104 35.749 54.754 1.00 112.71 114 THR B O 1
ATOM 1544 N N . GLU B 2 107 ? 33.112 33.766 55.096 1.00 106.44 115 GLU B N 1
ATOM 1545 C CA . GLU B 2 107 ? 33.014 33.964 56.537 1.00 107.54 115 GLU B CA 1
ATOM 1546 C C . GLU B 2 107 ? 34.402 34.057 57.161 1.00 110.86 115 GLU B C 1
ATOM 1547 O O . GLU B 2 107 ? 34.628 34.845 58.080 1.00 113.34 115 GLU B O 1
ATOM 1561 N N . VAL B 2 109 ? 36.985 35.115 55.655 1.00 134.99 117 VAL B N 1
ATOM 1562 C CA . VAL B 2 109 ? 37.703 36.252 55.088 1.00 143.53 117 VAL B CA 1
ATOM 1563 C C . VAL B 2 109 ? 37.807 37.345 56.145 1.00 150.69 117 VAL B C 1
ATOM 1564 O O . VAL B 2 109 ? 38.801 38.071 56.210 1.00 155.62 117 VAL B O 1
ATOM 1568 N N . ALA B 2 110 ? 36.773 37.449 56.975 1.00 151.86 118 ALA B N 1
ATOM 1569 C CA . ALA B 2 110 ? 36.748 38.414 58.068 1.00 157.40 118 ALA B CA 1
ATOM 1570 C C . ALA B 2 110 ? 37.238 37.758 59.358 1.00 160.98 118 ALA B C 1
ATOM 1571 O O . ALA B 2 110 ? 36.772 38.082 60.451 1.00 164.69 118 ALA B O 1
ATOM 1573 N N . LEU B 2 111 ? 38.179 36.831 59.204 1.00 172.75 119 LEU B N 1
ATOM 1574 C CA . LEU B 2 111 ? 38.769 36.092 60.313 1.00 169.66 119 LEU B CA 1
ATOM 1575 C C . LEU B 2 111 ? 40.286 36.109 60.195 1.00 171.47 119 LEU B C 1
ATOM 1576 O O . LEU B 2 111 ? 40.999 36.272 61.181 1.00 173.52 119 LEU B O 1
ATOM 1581 N N . ASN B 2 112 ? 40.758 35.971 58.961 1.00 170.77 120 ASN B N 1
ATOM 1582 C CA . ASN B 2 112 ? 42.064 35.391 58.653 1.00 170.14 120 ASN B CA 1
ATOM 1583 C C . ASN B 2 112 ? 43.192 35.584 59.663 1.00 170.03 120 ASN B C 1
ATOM 1584 O O . ASN B 2 112 ? 43.575 36.712 59.977 1.00 171.68 120 ASN B O 1
ATOM 1589 N N . PRO B 2 113 ? 43.724 34.460 60.171 1.00 168.50 121 PRO B N 1
ATOM 1590 C CA . PRO B 2 113 ? 45.025 34.411 60.839 1.00 170.28 121 PRO B CA 1
ATOM 1591 C C . PRO B 2 113 ? 46.121 34.238 59.793 1.00 174.17 121 PRO B C 1
ATOM 1592 O O . PRO B 2 113 ? 46.961 33.345 59.910 1.00 172.97 121 PRO B O 1
ATOM 1596 N N . ASP B 2 114 ? 46.096 35.088 58.772 1.00 179.92 122 ASP B N 1
ATOM 1597 C CA . ASP B 2 114 ? 46.999 34.951 57.636 1.00 187.04 122 ASP B CA 1
ATOM 1598 C C . ASP B 2 114 ? 46.781 33.610 56.939 1.00 190.44 122 ASP B C 1
ATOM 1599 O O . ASP B 2 114 ? 47.726 32.999 56.440 1.00 191.63 122 ASP B O 1
ATOM 1601 N N . PHE B 2 115 ? 45.532 33.155 56.916 1.00 192.01 123 PHE B N 1
ATOM 1602 C CA . PHE B 2 115 ? 45.173 31.899 56.258 1.00 193.51 123 PHE B CA 1
ATOM 1603 C C . PHE B 2 115 ? 45.094 32.082 54.740 1.00 194.03 123 PHE B C 1
ATOM 1604 O O . PHE B 2 115 ? 44.257 32.828 54.233 1.00 195.87 123 PHE B O 1
ATOM 1612 N N . LYS B 2 116 ? 45.981 31.398 54.024 1.00 191.37 124 LYS B N 1
ATOM 1613 C CA . LYS B 2 116 ? 46.100 31.555 52.577 1.00 190.06 124 LYS B CA 1
ATOM 1614 C C . LYS B 2 116 ? 44.847 31.095 51.840 1.00 186.77 124 LYS B C 1
ATOM 1615 O O . LYS B 2 116 ? 44.476 29.922 51.911 1.00 183.23 124 LYS B O 1
ATOM 1617 N N . PRO B 2 117 ? 44.193 32.023 51.124 1.00 188.24 125 PRO B N 1
ATOM 1618 C CA . PRO B 2 117 ? 43.035 31.687 50.289 1.00 188.55 125 PRO B CA 1
ATOM 1619 C C . PRO B 2 117 ? 43.395 30.727 49.156 1.00 189.09 125 PRO B C 1
ATOM 1620 O O . PRO B 2 117 ? 44.420 30.921 48.502 1.00 191.78 125 PRO B O 1
ATOM 1624 N N . PRO B 2 118 ? 42.564 29.696 48.931 1.00 185.95 126 PRO B N 1
ATOM 1625 C CA . PRO B 2 118 ? 42.782 28.726 47.849 1.00 186.51 126 PRO B CA 1
ATOM 1626 C C . PRO B 2 118 ? 42.564 29.316 46.455 1.00 189.71 126 PRO B C 1
ATOM 1627 O O . PRO B 2 118 ? 43.223 28.899 45.502 1.00 194.98 126 PRO B O 1
ATOM 1631 N N . ALA B 2 119 ? 41.639 30.266 46.349 1.00 186.23 127 ALA B N 1
ATOM 1632 C CA . ALA B 2 119 ? 41.337 30.944 45.087 1.00 187.77 127 ALA B CA 1
ATOM 1633 C C . ALA B 2 119 ? 40.526 30.065 44.132 1.00 185.87 127 ALA B C 1
ATOM 1634 O O . ALA B 2 119 ? 40.318 30.425 42.974 1.00 186.78 127 ALA B O 1
ATOM 1636 N N . ASP B 2 120 ? 40.062 28.922 44.624 1.00 182.38 128 ASP B N 1
ATOM 1637 C CA . ASP B 2 120 ? 39.224 28.032 43.828 1.00 181.76 128 ASP B CA 1
ATOM 1638 C C . ASP B 2 120 ? 37.829 28.627 43.654 1.00 179.68 128 ASP B C 1
ATOM 1639 O O . ASP B 2 120 ? 37.679 29.786 43.264 1.00 178.58 128 ASP B O 1
ATOM 1644 N N . PRO C 1 2 ? 17.461 40.607 72.183 1.00 117.36 371 PRO C N 1
ATOM 1645 C CA . PRO C 1 2 ? 17.702 39.221 72.596 1.00 120.24 371 PRO C CA 1
ATOM 1646 C C . PRO C 1 2 ? 16.475 38.586 73.242 1.00 127.96 371 PRO C C 1
ATOM 1647 O O . PRO C 1 2 ? 15.812 39.225 74.058 1.00 127.58 371 PRO C O 1
ATOM 1651 N N . LEU C 1 3 ? 16.180 37.341 72.875 1.00 133.38 372 LEU C N 1
ATOM 1652 C CA . LEU C 1 3 ? 15.047 36.627 73.449 1.00 135.97 372 LEU C CA 1
ATOM 1653 C C . LEU C 1 3 ? 15.207 36.513 74.961 1.00 131.45 372 LEU C C 1
ATOM 1654 O O . LEU C 1 3 ? 14.238 36.641 75.711 1.00 135.11 372 LEU C O 1
ATOM 1656 N N . GLY C 1 4 ? 16.439 36.285 75.405 1.00 122.50 373 GLY C N 1
ATOM 1657 C CA . GLY C 1 4 ? 16.714 36.095 76.816 1.00 114.78 373 GLY C CA 1
ATOM 1658 C C . GLY C 1 4 ? 18.027 36.714 77.249 1.00 106.29 373 GLY C C 1
ATOM 1659 O O . GLY C 1 4 ? 18.428 37.765 76.749 1.00 108.78 373 GLY C O 1
ATOM 1660 N N . SER C 1 5 ? 18.703 36.051 78.181 1.00 97.93 374 SER C N 1
ATOM 1661 C CA . SER C 1 5 ? 19.910 36.594 78.793 1.00 89.51 374 SER C CA 1
ATOM 1662 C C . SER C 1 5 ? 21.120 36.520 77.865 1.00 91.05 374 SER C C 1
ATOM 1663 O O . SER C 1 5 ? 21.258 35.587 77.075 1.00 97.28 374 SER C O 1
ATOM 1666 N N . THR C 1 6 ? 21.990 37.518 77.977 1.00 88.72 375 THR C N 1
ATOM 1667 C CA . THR C 1 6 ? 23.230 37.575 77.212 1.00 88.90 375 THR C CA 1
ATOM 1668 C C . THR C 1 6 ? 24.352 38.054 78.127 1.00 85.50 375 THR C C 1
ATOM 1669 O O . THR C 1 6 ? 24.120 38.327 79.304 1.00 87.25 375 THR C O 1
ATOM 1673 N N . GLU C 1 7 ? 25.563 38.174 77.589 1.00 82.25 376 GLU C N 1
ATOM 1674 C CA . GLU C 1 7 ? 26.714 38.559 78.402 1.00 80.69 376 GLU C CA 1
ATOM 1675 C C . GLU C 1 7 ? 26.894 40.077 78.506 1.00 78.47 376 GLU C C 1
ATOM 1676 O O . GLU C 1 7 ? 27.835 40.550 79.145 1.00 79.28 376 GLU C O 1
ATOM 1682 N N . VAL C 1 8 ? 25.991 40.837 77.892 1.00 76.37 377 VAL C N 1
ATOM 1683 C CA . VAL C 1 8 ? 26.058 42.295 77.948 1.00 76.35 377 VAL C CA 1
ATOM 1684 C C . VAL C 1 8 ? 24.862 42.874 78.701 1.00 74.78 377 VAL C C 1
ATOM 1685 O O . VAL C 1 8 ? 23.710 42.644 78.329 1.00 77.28 377 VAL C O 1
ATOM 1689 N N . LEU C 1 9 ? 25.147 43.630 79.757 1.00 70.94 378 LEU C N 1
ATOM 1690 C CA . LEU C 1 9 ? 24.108 44.231 80.588 1.00 73.31 378 LEU C CA 1
ATOM 1691 C C . LEU C 1 9 ? 23.943 45.714 80.279 1.00 75.04 378 LEU C C 1
ATOM 1692 O O . LEU C 1 9 ? 24.924 46.423 80.054 1.00 76.75 378 LEU C O 1
ATOM 1697 N N . CYS C 1 10 ? 22.697 46.178 80.279 1.00 74.69 379 CYS C N 1
ATOM 1698 C CA . CYS C 1 10 ? 22.410 47.586 80.050 1.00 77.33 379 CYS C CA 1
ATOM 1699 C C . CYS C 1 10 ? 21.691 48.201 81.241 1.00 76.45 379 CYS C C 1
ATOM 1700 O O . CYS C 1 10 ? 20.554 47.840 81.545 1.00 77.69 379 CYS C O 1
ATOM 1703 N N . LEU C 1 11 ? 22.359 49.138 81.905 1.00 73.60 380 LEU C N 1
ATOM 1704 C CA . LEU C 1 11 ? 21.777 49.849 83.033 1.00 66.71 380 LEU C CA 1
ATOM 1705 C C . LEU C 1 11 ? 21.144 51.149 82.543 1.00 65.64 380 LEU C C 1
ATOM 1706 O O . LEU C 1 11 ? 21.805 51.966 81.901 1.00 63.32 380 LEU C O 1
ATOM 1719 N N . ASN C 1 13 ? 18.323 54.594 83.293 1.00 75.30 382 ASN C N 1
ATOM 1720 C CA . ASN C 1 13 ? 17.788 55.499 84.304 1.00 72.05 382 ASN C CA 1
ATOM 1721 C C . ASN C 1 13 ? 18.776 55.735 85.442 1.00 67.32 382 ASN C C 1
ATOM 1722 O O . ASN C 1 13 ? 18.382 56.023 86.570 1.00 67.23 382 ASN C O 1
ATOM 1735 N N . VAL C 1 15 ? 21.773 57.831 85.087 1.00 69.53 384 VAL C N 1
ATOM 1736 C CA . VAL C 1 15 ? 22.342 59.166 85.029 1.00 71.80 384 VAL C CA 1
ATOM 1737 C C . VAL C 1 15 ? 21.558 60.045 84.072 1.00 78.41 384 VAL C C 1
ATOM 1738 O O . VAL C 1 15 ? 20.974 59.559 83.103 1.00 80.94 384 VAL C O 1
ATOM 1742 N N . LEU C 1 16 ? 21.537 61.342 84.362 1.00 79.58 385 LEU C N 1
ATOM 1743 C CA . LEU C 1 16 ? 21.017 62.329 83.429 1.00 84.94 385 LEU C CA 1
ATOM 1744 C C . LEU C 1 16 ? 22.155 62.801 82.532 1.00 92.60 385 LEU C C 1
ATOM 1745 O O . LEU C 1 16 ? 23.322 62.716 82.913 1.00 95.01 385 LEU C O 1
ATOM 1750 N N . PRO C 1 17 ? 21.821 63.298 81.332 1.00 127.69 386 PRO C N 1
ATOM 1751 C CA . PRO C 1 17 ? 22.850 63.765 80.395 1.00 123.26 386 PRO C CA 1
ATOM 1752 C C . PRO C 1 17 ? 23.747 64.857 80.980 1.00 122.34 386 PRO C C 1
ATOM 1753 O O . PRO C 1 17 ? 24.829 65.101 80.445 1.00 122.17 386 PRO C O 1
ATOM 1757 N N . GLU C 1 18 ? 23.308 65.500 82.058 1.00 122.97 387 GLU C N 1
ATOM 1758 C CA . GLU C 1 18 ? 24.095 66.555 82.686 1.00 123.20 387 GLU C CA 1
ATOM 1759 C C . GLU C 1 18 ? 25.311 65.996 83.420 1.00 123.00 387 GLU C C 1
ATOM 1760 O O . GLU C 1 18 ? 26.341 66.662 83.523 1.00 120.67 387 GLU C O 1
ATOM 1766 N N . GLU C 1 19 ? 25.189 64.778 83.937 1.00 126.36 388 GLU C N 1
ATOM 1767 C CA . GLU C 1 19 ? 26.247 64.197 84.757 1.00 130.45 388 GLU C CA 1
ATOM 1768 C C . GLU C 1 19 ? 27.408 63.700 83.903 1.00 128.32 388 GLU C C 1
ATOM 1769 O O . GLU C 1 19 ? 28.545 63.633 84.367 1.00 130.36 388 GLU C O 1
ATOM 1775 N N . LEU C 1 20 ? 27.114 63.347 82.657 1.00 126.41 389 LEU C N 1
ATOM 1776 C CA . LEU C 1 20 ? 28.127 62.828 81.749 1.00 128.31 389 LEU C CA 1
ATOM 1777 C C . LEU C 1 20 ? 29.039 63.925 81.210 1.00 131.81 389 LEU C C 1
ATOM 1778 O O . LEU C 1 20 ? 30.217 63.684 80.943 1.00 131.31 389 LEU C O 1
ATOM 1783 N N . LEU C 1 21 ? 28.491 65.126 81.050 1.00 134.78 390 LEU C N 1
ATOM 1784 C CA . LEU C 1 21 ? 29.213 66.218 80.405 1.00 133.27 390 LEU C CA 1
ATOM 1785 C C . LEU C 1 21 ? 30.499 66.548 81.157 1.00 136.75 390 LEU C C 1
ATOM 1786 O O . LEU C 1 21 ? 31.555 66.713 80.546 1.00 134.48 390 LEU C O 1
ATOM 1791 N N . ASP C 1 22 ? 30.408 66.641 82.480 1.00 143.71 391 ASP C N 1
ATOM 1792 C CA . ASP C 1 22 ? 31.584 66.885 83.305 1.00 151.80 391 ASP C CA 1
ATOM 1793 C C . ASP C 1 22 ? 32.601 65.768 83.098 1.00 152.56 391 ASP C C 1
ATOM 1794 O O . ASP C 1 22 ? 32.290 64.591 83.278 1.00 148.78 391 ASP C O 1
ATOM 1799 N N . ASP C 1 23 ? 33.819 66.144 82.720 1.00 155.99 392 ASP C N 1
ATOM 1800 C CA . ASP C 1 23 ? 34.870 65.172 82.441 1.00 158.50 392 ASP C CA 1
ATOM 1801 C C . ASP C 1 23 ? 35.320 64.475 83.720 1.00 158.51 392 ASP C C 1
ATOM 1802 O O . ASP C 1 23 ? 35.662 63.293 83.708 1.00 154.20 392 ASP C O 1
ATOM 1807 N N . GLU C 1 24 ? 35.311 65.216 84.823 1.00 163.90 393 GLU C N 1
ATOM 1808 C CA . GLU C 1 24 ? 35.798 64.703 86.099 1.00 164.82 393 GLU C CA 1
ATOM 1809 C C . GLU C 1 24 ? 34.984 63.512 86.598 1.00 154.56 393 GLU C C 1
ATOM 1810 O O . GLU C 1 24 ? 35.512 62.409 86.739 1.00 149.57 393 GLU C O 1
ATOM 1812 N N . GLU C 1 25 ? 33.701 63.735 86.864 1.00 151.54 394 GLU C N 1
ATOM 1813 C CA . GLU C 1 25 ? 32.870 62.709 87.487 1.00 146.75 394 GLU C CA 1
ATOM 1814 C C . GLU C 1 25 ? 32.541 61.563 86.535 1.00 135.37 394 GLU C C 1
ATOM 1815 O O . GLU C 1 25 ? 32.066 60.515 86.968 1.00 133.21 394 GLU C O 1
ATOM 1821 N N . TYR C 1 26 ? 32.788 61.757 85.243 1.00 128.64 395 TYR C N 1
ATOM 1822 C CA . TYR C 1 26 ? 32.549 60.691 84.277 1.00 118.69 395 TYR C CA 1
ATOM 1823 C C . TYR C 1 26 ? 33.469 59.511 84.564 1.00 117.84 395 TYR C C 1
ATOM 1824 O O . TYR C 1 26 ? 33.010 58.380 84.727 1.00 115.22 395 TYR C O 1
ATOM 1833 N N . GLU C 1 27 ? 34.768 59.782 84.620 1.00 120.26 396 GLU C N 1
ATOM 1834 C CA . GLU C 1 27 ? 35.752 58.755 84.937 1.00 118.99 396 GLU C CA 1
ATOM 1835 C C . GLU C 1 27 ? 35.436 58.111 86.284 1.00 116.91 396 GLU C C 1
ATOM 1836 O O . GLU C 1 27 ? 35.780 56.954 86.525 1.00 114.46 396 GLU C O 1
ATOM 1838 N N . GLU C 1 28 ? 34.778 58.866 87.159 1.00 118.50 397 GLU C N 1
ATOM 1839 C CA . GLU C 1 28 ? 34.372 58.346 88.460 1.00 119.18 397 GLU C CA 1
ATOM 1840 C C . GLU C 1 28 ? 33.209 57.369 88.332 1.00 111.93 397 GLU C C 1
ATOM 1841 O O . GLU C 1 28 ? 33.277 56.244 88.826 1.00 113.22 397 GLU C O 1
ATOM 1847 N N . ILE C 1 29 ? 32.139 57.805 87.674 1.00 104.28 398 ILE C N 1
ATOM 1848 C CA . ILE C 1 29 ? 30.958 56.969 87.500 1.00 97.30 398 ILE C CA 1
ATOM 1849 C C . ILE C 1 29 ? 31.312 55.656 86.806 1.00 95.89 398 ILE C C 1
ATOM 1850 O O . ILE C 1 29 ? 30.735 54.611 87.107 1.00 93.87 398 ILE C O 1
ATOM 1855 N N . VAL C 1 30 ? 32.262 55.715 85.879 1.00 96.97 399 VAL C N 1
ATOM 1856 C CA . VAL C 1 30 ? 32.725 54.518 85.186 1.00 95.63 399 VAL C CA 1
ATOM 1857 C C . VAL C 1 30 ? 33.291 53.501 86.172 1.00 97.15 399 VAL C C 1
ATOM 1858 O O . VAL C 1 30 ? 33.062 52.298 86.037 1.00 93.78 399 VAL C O 1
ATOM 1862 N N . GLU C 1 31 ? 34.028 53.990 87.165 1.00 103.00 400 GLU C N 1
ATOM 1863 C CA . GLU C 1 31 ? 34.660 53.116 88.146 1.00 105.07 400 GLU C CA 1
ATOM 1864 C C . GLU C 1 31 ? 33.692 52.710 89.250 1.00 102.54 400 GLU C C 1
ATOM 1865 O O . GLU C 1 31 ? 33.827 51.640 89.840 1.00 100.69 400 GLU C O 1
ATOM 1871 N N . ASP C 1 32 ? 32.719 53.569 89.533 1.00 102.63 401 ASP C N 1
ATOM 1872 C CA . ASP C 1 32 ? 31.701 53.256 90.527 1.00 100.01 401 ASP C CA 1
ATOM 1873 C C . ASP C 1 32 ? 30.856 52.098 90.013 1.00 89.48 401 ASP C C 1
ATOM 1874 O O . ASP C 1 32 ? 30.571 51.147 90.741 1.00 87.06 401 ASP C O 1
ATOM 1879 N N . VAL C 1 33 ? 30.462 52.186 88.747 1.00 84.60 402 VAL C N 1
ATOM 1880 C CA . VAL C 1 33 ? 29.693 51.128 88.107 1.00 80.21 402 VAL C CA 1
ATOM 1881 C C . VAL C 1 33 ? 30.534 49.865 87.956 1.00 81.67 402 VAL C C 1
ATOM 1882 O O . VAL C 1 33 ? 30.066 48.763 88.236 1.00 80.61 402 VAL C O 1
ATOM 1886 N N . ARG C 1 34 ? 31.775 50.032 87.509 1.00 85.42 403 ARG C N 1
ATOM 1887 C CA . ARG C 1 34 ? 32.677 48.902 87.319 1.00 88.57 403 ARG C CA 1
ATOM 1888 C C . ARG C 1 34 ? 32.907 48.155 88.628 1.00 92.21 403 ARG C C 1
ATOM 1889 O O . ARG C 1 34 ? 32.838 46.927 88.671 1.00 94.54 403 ARG C O 1
ATOM 1897 N N . ASP C 1 35 ? 33.184 48.901 89.692 1.00 95.16 404 ASP C N 1
ATOM 1898 C CA . ASP C 1 35 ? 33.453 48.302 90.995 1.00 101.44 404 ASP C CA 1
ATOM 1899 C C . ASP C 1 35 ? 32.249 47.533 91.521 1.00 94.49 404 ASP C C 1
ATOM 1900 O O . ASP C 1 35 ? 32.405 46.528 92.212 1.00 98.52 404 ASP C O 1
ATOM 1905 N N . GLU C 1 36 ? 31.050 48.006 91.201 1.00 87.39 405 GLU C N 1
ATOM 1906 C CA . GLU C 1 36 ? 29.835 47.350 91.666 1.00 83.59 405 GLU C CA 1
ATOM 1907 C C . GLU C 1 36 ? 29.531 46.108 90.838 1.00 79.10 405 GLU C C 1
ATOM 1908 O O . GLU C 1 36 ? 29.077 45.095 91.367 1.00 77.54 405 GLU C O 1
ATOM 1914 N N . CYS C 1 37 ? 29.775 46.194 89.535 1.00 79.50 406 CYS C N 1
ATOM 1915 C CA . CYS C 1 37 ? 29.550 45.065 88.644 1.00 76.85 406 CYS C CA 1
ATOM 1916 C C . CYS C 1 37 ? 30.617 43.996 88.850 1.00 80.01 406 CYS C C 1
ATOM 1917 O O . CYS C 1 37 ? 30.342 42.803 88.732 1.00 82.27 406 CYS C O 1
ATOM 1920 N N . SER C 1 38 ? 31.833 44.428 89.170 1.00 81.81 407 SER C N 1
ATOM 1921 C CA . SER C 1 38 ? 32.978 43.522 89.200 1.00 85.34 407 SER C CA 1
ATOM 1922 C C . SER C 1 38 ? 33.032 42.616 90.434 1.00 86.47 407 SER C C 1
ATOM 1923 O O . SER C 1 38 ? 34.027 41.921 90.646 1.00 91.54 407 SER C O 1
ATOM 1926 N N . LYS C 1 39 ? 31.977 42.621 91.244 1.00 83.21 408 LYS C N 1
ATOM 1927 C CA . LYS C 1 39 ? 31.875 41.680 92.359 1.00 83.83 408 LYS C CA 1
ATOM 1928 C C . LYS C 1 39 ? 30.929 40.535 91.999 1.00 78.79 408 LYS C C 1
ATOM 1929 O O . LYS C 1 39 ? 30.745 39.597 92.776 1.00 82.31 408 LYS C O 1
ATOM 1935 N N . TYR C 1 40 ? 30.332 40.627 90.816 1.00 79.91 409 TYR C N 1
ATOM 1936 C CA . TYR C 1 40 ? 29.530 39.544 90.267 1.00 76.81 409 TYR C CA 1
ATOM 1937 C C . TYR C 1 40 ? 30.365 38.755 89.265 1.00 82.64 409 TYR C C 1
ATOM 1938 O O . TYR C 1 40 ? 29.897 37.774 88.687 1.00 88.99 409 TYR C O 1
ATOM 1947 N N . GLY C 1 41 ? 31.604 39.193 89.066 1.00 82.95 410 GLY C N 1
ATOM 1948 C CA . GLY C 1 41 ? 32.484 38.608 88.070 1.00 86.74 410 GLY C CA 1
ATOM 1949 C C . GLY C 1 41 ? 33.433 39.671 87.555 1.00 88.95 410 GLY C C 1
ATOM 1950 O O . GLY C 1 41 ? 33.350 40.822 87.976 1.00 89.06 410 GLY C O 1
ATOM 1951 N N . LEU C 1 42 ? 34.333 39.303 86.650 1.00 94.73 411 LEU C N 1
ATOM 1952 C CA . LEU C 1 42 ? 35.294 40.265 86.122 1.00 101.90 411 LEU C CA 1
ATOM 1953 C C . LEU C 1 42 ? 34.713 41.004 84.919 1.00 97.45 411 LEU C C 1
ATOM 1954 O O . LEU C 1 42 ? 34.053 40.406 84.069 1.00 94.62 411 LEU C O 1
ATOM 1959 N N . VAL C 1 43 ? 34.961 42.310 84.861 1.00 94.95 412 VAL C N 1
ATOM 1960 C CA . VAL C 1 43 ? 34.432 43.150 83.792 1.00 91.31 412 VAL C CA 1
ATOM 1961 C C . VAL C 1 43 ? 35.396 43.221 82.613 1.00 97.29 412 VAL C C 1
ATOM 1962 O O . VAL C 1 43 ? 36.489 43.776 82.724 1.00 100.25 412 VAL C O 1
ATOM 1966 N N . LYS C 1 44 ? 34.977 42.664 81.482 1.00 98.26 413 LYS C N 1
ATOM 1967 C CA . LYS C 1 44 ? 35.802 42.657 80.282 1.00 101.24 413 LYS C CA 1
ATOM 1968 C C . LYS C 1 44 ? 35.912 44.062 79.699 1.00 103.77 413 LYS C C 1
ATOM 1969 O O . LYS C 1 44 ? 37.004 44.520 79.363 1.00 109.37 413 LYS C O 1
ATOM 1975 N N . SER C 1 45 ? 34.775 44.740 79.582 1.00 100.32 414 SER C N 1
ATOM 1976 C CA . SER C 1 45 ? 34.750 46.112 79.090 1.00 99.76 414 SER C CA 1
ATOM 1977 C C . SER C 1 45 ? 33.504 46.837 79.588 1.00 98.72 414 SER C C 1
ATOM 1978 O O . SER C 1 45 ? 32.643 46.240 80.237 1.00 97.15 414 SER C O 1
ATOM 1981 N N . ILE C 1 46 ? 33.427 48.127 79.286 1.00 100.42 415 ILE C N 1
ATOM 1982 C CA . ILE C 1 46 ? 32.318 48.956 79.727 1.00 96.27 415 ILE C CA 1
ATOM 1983 C C . ILE C 1 46 ? 32.231 50.192 78.847 1.00 97.27 415 ILE C C 1
ATOM 1984 O O . ILE C 1 46 ? 33.251 50.741 78.436 1.00 101.54 415 ILE C O 1
ATOM 1989 N N . GLU C 1 47 ? 31.009 50.548 78.455 1.00 92.72 416 GLU C N 1
ATOM 1990 C CA . GLU C 1 47 ? 30.769 51.733 77.635 1.00 93.63 416 GLU C CA 1
ATOM 1991 C C . GLU C 1 47 ? 29.686 52.622 78.242 1.00 84.36 416 GLU C C 1
ATOM 1992 O O . GLU C 1 47 ? 28.607 52.146 78.593 1.00 78.66 416 GLU C O 1
ATOM 1998 N N . ILE C 1 48 ? 29.980 53.912 78.364 1.00 83.55 417 ILE C N 1
ATOM 1999 C CA . ILE C 1 48 ? 28.979 54.900 78.744 1.00 80.91 417 ILE C CA 1
ATOM 2000 C C . ILE C 1 48 ? 28.978 56.035 77.722 1.00 87.93 417 ILE C C 1
ATOM 2001 O O . ILE C 1 48 ? 29.719 57.006 77.872 1.00 90.09 417 ILE C O 1
ATOM 2006 N N . PRO C 1 49 ? 28.146 55.912 76.676 1.00 90.29 418 PRO C N 1
ATOM 2007 C CA . PRO C 1 49 ? 28.087 56.907 75.599 1.00 96.91 418 PRO C CA 1
ATOM 2008 C C . PRO C 1 49 ? 28.037 58.330 76.150 1.00 103.37 418 PRO C C 1
ATOM 2009 O O . PRO C 1 49 ? 27.374 58.561 77.160 1.00 100.15 418 PRO C O 1
ATOM 2013 N N . ARG C 1 50 ? 28.723 59.266 75.499 1.00 112.29 419 ARG C N 1
ATOM 2014 C CA . ARG C 1 50 ? 28.804 60.633 76.005 1.00 118.58 419 ARG C CA 1
ATOM 2015 C C . ARG C 1 50 ? 28.727 61.673 74.883 1.00 130.81 419 ARG C C 1
ATOM 2016 O O . ARG C 1 50 ? 29.233 61.449 73.782 1.00 136.20 419 ARG C O 1
ATOM 2024 N N . PRO C 1 51 ? 28.083 62.817 75.167 1.00 134.13 420 PRO C N 1
ATOM 2025 C CA . PRO C 1 51 ? 27.926 63.935 74.231 1.00 141.70 420 PRO C CA 1
ATOM 2026 C C . PRO C 1 51 ? 29.091 64.919 74.302 1.00 149.74 420 PRO C C 1
ATOM 2027 O O . PRO C 1 51 ? 30.031 64.800 73.516 1.00 154.50 420 PRO C O 1
ATOM 2031 N N . ASP C 1 53 ? 27.086 68.050 71.778 1.00 187.52 422 ASP C N 1
ATOM 2032 C CA . ASP C 1 53 ? 25.920 68.898 72.002 1.00 192.31 422 ASP C CA 1
ATOM 2033 C C . ASP C 1 53 ? 24.645 68.243 71.466 1.00 195.51 422 ASP C C 1
ATOM 2034 O O . ASP C 1 53 ? 24.120 67.307 72.071 1.00 188.23 422 ASP C O 1
ATOM 2039 N N . GLY C 1 54 ? 24.159 68.725 70.325 1.00 207.29 423 GLY C N 1
ATOM 2040 C CA . GLY C 1 54 ? 22.894 68.262 69.781 1.00 212.42 423 GLY C CA 1
ATOM 2041 C C . GLY C 1 54 ? 23.017 67.040 68.888 1.00 215.86 423 GLY C C 1
ATOM 2042 O O . GLY C 1 54 ? 22.063 66.666 68.207 1.00 218.75 423 GLY C O 1
ATOM 2043 N N . VAL C 1 55 ? 24.190 66.417 68.889 1.00 215.36 424 VAL C N 1
ATOM 2044 C CA . VAL C 1 55 ? 24.407 65.195 68.123 1.00 212.21 424 VAL C CA 1
ATOM 2045 C C . VAL C 1 55 ? 23.465 64.090 68.594 1.00 200.19 424 VAL C C 1
ATOM 2046 O O . VAL C 1 55 ? 23.120 63.191 67.828 1.00 200.03 424 VAL C O 1
ATOM 2050 N N . GLU C 1 56 ? 23.055 64.164 69.858 1.00 189.35 425 GLU C N 1
ATOM 2051 C CA . GLU C 1 56 ? 22.162 63.171 70.451 1.00 176.05 425 GLU C CA 1
ATOM 2052 C C . GLU C 1 56 ? 22.741 61.759 70.341 1.00 164.46 425 GLU C C 1
ATOM 2053 O O . GLU C 1 56 ? 22.038 60.813 69.988 1.00 163.06 425 GLU C O 1
ATOM 2059 N N . VAL C 1 57 ? 24.027 61.630 70.655 1.00 154.63 426 VAL C N 1
ATOM 2060 C CA . VAL C 1 57 ? 24.740 60.356 70.547 1.00 141.48 426 VAL C CA 1
ATOM 2061 C C . VAL C 1 57 ? 23.871 59.156 70.937 1.00 128.84 426 VAL C C 1
ATOM 2062 O O . VAL C 1 57 ? 23.223 59.165 71.986 1.00 126.21 426 VAL C O 1
ATOM 2066 N N . PRO C 1 58 ? 23.863 58.111 70.093 1.00 118.86 427 PRO C N 1
ATOM 2067 C CA . PRO C 1 58 ? 23.062 56.911 70.362 1.00 107.51 427 PRO C CA 1
ATOM 2068 C C . PRO C 1 58 ? 23.546 56.141 71.589 1.00 98.40 427 PRO C C 1
ATOM 2069 O O . PRO C 1 58 ? 24.723 55.786 71.671 1.00 94.69 427 PRO C O 1
ATOM 2073 N N . GLY C 1 59 ? 22.641 55.893 72.531 1.00 94.44 428 GLY C N 1
ATOM 2074 C CA . GLY C 1 59 ? 22.972 55.157 73.738 1.00 90.03 428 GLY C CA 1
ATOM 2075 C C . GLY C 1 59 ? 23.196 56.054 74.941 1.00 91.27 428 GLY C C 1
ATOM 2076 O O . GLY C 1 59 ? 23.286 55.572 76.071 1.00 89.85 428 GLY C O 1
ATOM 2077 N N . CYS C 1 60 ? 23.290 57.358 74.704 1.00 95.33 429 CYS C N 1
ATOM 2078 C CA . CYS C 1 60 ? 23.524 58.309 75.784 1.00 94.64 429 CYS C CA 1
ATOM 2079 C C . CYS C 1 60 ? 22.359 58.316 76.767 1.00 93.63 429 CYS C C 1
ATOM 2080 O O . CYS C 1 60 ? 21.201 58.481 76.378 1.00 95.28 429 CYS C O 1
ATOM 2083 N N . GLY C 1 61 ? 22.681 58.151 78.045 1.00 90.51 430 GLY C N 1
ATOM 2084 C CA . GLY C 1 61 ? 21.675 57.989 79.078 1.00 83.49 430 GLY C CA 1
ATOM 2085 C C . GLY C 1 61 ? 21.586 56.533 79.490 1.00 78.30 430 GLY C C 1
ATOM 2086 O O . GLY C 1 61 ? 20.768 56.162 80.332 1.00 77.97 430 GLY C O 1
ATOM 2087 N N . LYS C 1 62 ? 22.432 55.706 78.884 1.00 73.35 431 LYS C N 1
ATOM 2088 C CA . LYS C 1 62 ? 22.495 54.288 79.209 1.00 70.06 431 LYS C CA 1
ATOM 2089 C C . LYS C 1 62 ? 23.923 53.901 79.557 1.00 69.78 431 LYS C C 1
ATOM 2090 O O . LYS C 1 62 ? 24.877 54.543 79.121 1.00 67.74 431 LYS C O 1
ATOM 2096 N N . ILE C 1 63 ? 24.064 52.843 80.346 1.00 69.57 432 ILE C N 1
ATOM 2097 C CA . ILE C 1 63 ? 25.377 52.325 80.700 1.00 68.74 432 ILE C CA 1
ATOM 2098 C C . ILE C 1 63 ? 25.460 50.856 80.310 1.00 66.95 432 ILE C C 1
ATOM 2099 O O . ILE C 1 63 ? 24.590 50.063 80.663 1.00 64.72 432 ILE C O 1
ATOM 2104 N N . PHE C 1 64 ? 26.505 50.504 79.567 1.00 69.78 433 PHE C N 1
ATOM 2105 C CA . PHE C 1 64 ? 26.683 49.137 79.090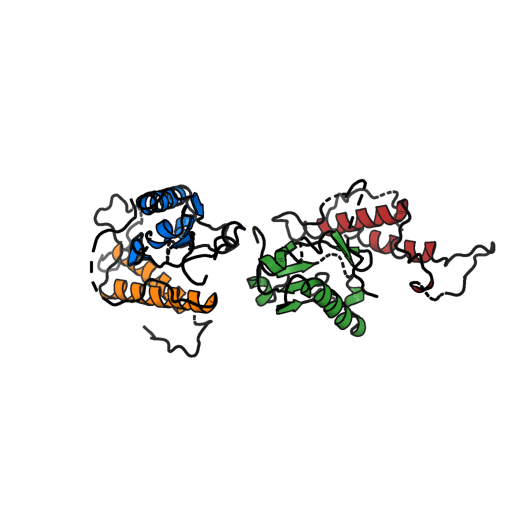 1.00 72.96 433 PHE C CA 1
ATOM 2106 C C . PHE C 1 64 ? 27.893 48.484 79.746 1.00 72.85 433 PHE C C 1
ATOM 2107 O O . PHE C 1 64 ? 28.941 49.110 79.890 1.00 77.31 433 PHE C O 1
ATOM 2115 N N . VAL C 1 65 ? 27.745 47.223 80.138 1.00 69.87 434 VAL C N 1
ATOM 2116 C CA . VAL C 1 65 ? 28.827 46.494 80.788 1.00 71.88 434 VAL C CA 1
ATOM 2117 C C . VAL C 1 65 ? 28.957 45.079 80.230 1.00 78.53 434 VAL C C 1
ATOM 2118 O O . VAL C 1 65 ? 28.011 44.292 80.281 1.00 80.03 434 VAL C O 1
ATOM 2122 N N . GLU C 1 66 ? 30.136 44.760 79.703 1.00 82.95 435 GLU C N 1
ATOM 2123 C CA . GLU C 1 66 ? 30.392 43.436 79.148 1.00 86.39 435 GLU C CA 1
ATOM 2124 C C . GLU C 1 66 ? 31.158 42.569 80.138 1.00 85.64 435 GLU C C 1
ATOM 2125 O O . GLU C 1 66 ? 32.208 42.967 80.643 1.00 86.50 435 GLU C O 1
ATOM 2131 N N . PHE C 1 67 ? 30.627 41.382 80.405 1.00 84.95 436 PHE C N 1
ATOM 2132 C CA . PHE C 1 67 ? 31.290 40.419 81.275 1.00 88.06 436 PHE C CA 1
ATOM 2133 C C . PHE C 1 67 ? 31.923 39.320 80.428 1.00 94.03 436 PHE C C 1
ATOM 2134 O O . PHE C 1 67 ? 31.925 39.404 79.200 1.00 98.24 436 PHE C O 1
ATOM 2142 N N . THR C 1 68 ? 32.465 38.296 81.083 1.00 92.87 437 THR C N 1
ATOM 2143 C CA . THR C 1 68 ? 33.127 37.200 80.381 1.00 97.28 437 THR C CA 1
ATOM 2144 C C . THR C 1 68 ? 32.184 36.038 80.086 1.00 100.25 437 THR C C 1
ATOM 2145 O O . THR C 1 68 ? 32.390 35.292 79.129 1.00 108.59 437 THR C O 1
ATOM 2149 N N . SER C 1 69 ? 31.158 35.880 80.913 1.00 96.17 438 SER C N 1
ATOM 2150 C CA . SER C 1 69 ? 30.192 34.805 80.724 1.00 102.07 438 SER C CA 1
ATOM 2151 C C . SER C 1 69 ? 28.775 35.332 80.897 1.00 100.05 438 SER C C 1
ATOM 2152 O O . SER C 1 69 ? 28.567 36.388 81.495 1.00 89.14 438 SER C O 1
ATOM 2155 N N . VAL C 1 70 ? 27.801 34.597 80.368 1.00 63.95 439 VAL C N 1
ATOM 2156 C CA . VAL C 1 70 ? 26.403 34.998 80.482 1.00 65.62 439 VAL C CA 1
ATOM 2157 C C . VAL C 1 70 ? 25.927 34.948 81.933 1.00 67.04 439 VAL C C 1
ATOM 2158 O O . VAL C 1 70 ? 25.146 35.794 82.365 1.00 70.68 439 VAL C O 1
ATOM 2162 N N . PHE C 1 71 ? 26.402 33.963 82.687 1.00 63.81 440 PHE C N 1
ATOM 2163 C CA . PHE C 1 71 ? 25.957 33.791 84.065 1.00 60.44 440 PHE C CA 1
ATOM 2164 C C . PHE C 1 71 ? 26.396 34.956 84.951 1.00 63.19 440 PHE C C 1
ATOM 2165 O O . PHE C 1 71 ? 25.639 35.406 85.811 1.00 64.29 440 PHE C O 1
ATOM 2173 N N . ASP C 1 72 ? 27.620 35.435 84.746 1.00 65.01 441 ASP C N 1
ATOM 2174 C CA . ASP C 1 72 ? 28.124 36.581 85.496 1.00 68.40 441 ASP C CA 1
ATOM 2175 C C . ASP C 1 72 ? 27.269 37.816 85.235 1.00 66.26 441 ASP C C 1
ATOM 2176 O O . ASP C 1 72 ? 27.061 38.634 86.130 1.00 66.42 441 ASP C O 1
ATOM 2181 N N . CYS C 1 73 ? 26.776 37.945 84.007 1.00 64.85 442 CYS C N 1
ATOM 2182 C CA . CYS C 1 73 ? 25.925 39.069 83.646 1.00 62.89 442 CYS C CA 1
ATOM 2183 C C . CYS C 1 73 ? 24.546 38.910 84.270 1.00 63.60 442 CYS C C 1
ATOM 2184 O O . CYS C 1 73 ? 23.956 39.878 84.744 1.00 67.58 442 CYS C O 1
ATOM 2187 N N . GLN C 1 74 ? 24.036 37.684 84.271 1.00 60.86 443 GLN C N 1
ATOM 2188 C CA . GLN C 1 74 ? 22.744 37.409 84.886 1.00 60.09 443 GLN C CA 1
ATOM 2189 C C . GLN C 1 74 ? 22.793 37.744 86.370 1.00 65.07 443 GLN C C 1
ATOM 2190 O O . GLN C 1 74 ? 21.898 38.404 86.897 1.00 65.58 443 GLN C O 1
ATOM 2196 N N . LYS C 1 75 ? 23.844 37.281 87.038 1.00 68.07 444 LYS C N 1
ATOM 2197 C CA . LYS C 1 75 ? 24.043 37.571 88.453 1.00 64.94 444 LYS C CA 1
ATOM 2198 C C . LYS C 1 75 ? 24.004 39.077 88.680 1.00 64.17 444 LYS C C 1
ATOM 2199 O O . LYS C 1 75 ? 23.219 39.572 89.490 1.00 65.32 444 LYS C O 1
ATOM 2205 N N . ALA C 1 76 ? 24.850 39.798 87.948 1.00 65.32 445 ALA C N 1
ATOM 2206 C CA . ALA C 1 76 ? 24.894 41.256 88.025 1.00 65.56 445 ALA C CA 1
ATOM 2207 C C . ALA C 1 76 ? 23.526 41.859 87.733 1.00 66.62 445 ALA C C 1
ATOM 2208 O O . ALA C 1 76 ? 23.105 42.814 88.384 1.00 70.43 445 ALA C O 1
ATOM 2218 N N . GLN C 1 78 ? 20.297 40.502 87.981 1.00 71.15 447 GLN C N 1
ATOM 2219 C CA . GLN C 1 78 ? 19.346 40.268 89.064 1.00 68.94 447 GLN C CA 1
ATOM 2220 C C . GLN C 1 78 ? 19.767 40.954 90.361 1.00 66.88 447 GLN C C 1
ATOM 2221 O O . GLN C 1 78 ? 18.941 41.182 91.247 1.00 65.30 447 GLN C O 1
ATOM 2227 N N . GLY C 1 79 ? 21.052 41.278 90.471 1.00 63.98 448 GLY C N 1
ATOM 2228 C CA . GLY C 1 79 ? 21.582 41.882 91.678 1.00 59.82 448 GLY C CA 1
ATOM 2229 C C . GLY C 1 79 ? 21.383 43.384 91.726 1.00 62.26 448 GLY C C 1
ATOM 2230 O O . GLY C 1 79 ? 20.996 43.928 92.761 1.00 60.74 448 GLY C O 1
ATOM 2231 N N . LEU C 1 80 ? 21.638 44.049 90.600 1.00 65.08 449 LEU C N 1
ATOM 2232 C CA . LEU C 1 80 ? 21.594 45.506 90.534 1.00 64.40 449 LEU C CA 1
ATOM 2233 C C . LEU C 1 80 ? 20.190 46.037 90.267 1.00 65.38 449 LEU C C 1
ATOM 2234 O O . LEU C 1 80 ? 19.871 47.161 90.648 1.00 68.78 449 LEU C O 1
ATOM 2239 N N . THR C 1 81 ? 19.351 45.235 89.621 1.00 69.69 450 THR C N 1
ATOM 2240 C CA . THR C 1 81 ? 18.038 45.714 89.203 1.00 70.03 450 THR C CA 1
ATOM 2241 C C . THR C 1 81 ? 17.164 46.006 90.414 1.00 74.05 450 THR C C 1
ATOM 2242 O O . THR C 1 81 ? 17.002 45.161 91.294 1.00 78.74 450 THR C O 1
ATOM 2246 N N . GLY C 1 82 ? 16.600 47.208 90.452 1.00 73.59 451 GLY C N 1
ATOM 2247 C CA . GLY C 1 82 ? 15.727 47.603 91.541 1.00 74.41 451 GLY C CA 1
ATOM 2248 C C . GLY C 1 82 ? 16.482 48.353 92.618 1.00 70.01 451 GLY C C 1
ATOM 2249 O O . GLY C 1 82 ? 15.876 48.949 93.507 1.00 72.18 451 GLY C O 1
ATOM 2250 N N . ARG C 1 83 ? 17.809 48.315 92.542 1.00 65.72 452 ARG C N 1
ATOM 2251 C CA . ARG C 1 83 ? 18.651 49.081 93.449 1.00 66.85 452 ARG C CA 1
ATOM 2252 C C . ARG C 1 83 ? 18.475 50.565 93.156 1.00 69.64 452 ARG C C 1
ATOM 2253 O O . ARG C 1 83 ? 17.631 50.950 92.345 1.00 70.77 452 ARG C O 1
ATOM 2261 N N . LYS C 1 84 ? 19.273 51.396 93.815 1.00 70.08 453 LYS C N 1
ATOM 2262 C CA . LYS C 1 84 ? 19.217 52.833 93.592 1.00 65.06 453 LYS C CA 1
ATOM 2263 C C . LYS C 1 84 ? 20.609 53.397 93.328 1.00 65.03 453 LYS C C 1
ATOM 2264 O O . LYS C 1 84 ? 21.554 53.124 94.069 1.00 67.28 453 LYS C O 1
ATOM 2270 N N . PHE C 1 85 ? 20.725 54.169 92.254 1.00 64.20 454 PHE C N 1
ATOM 2271 C CA . PHE C 1 85 ? 21.973 54.826 91.899 1.00 64.54 454 PHE C CA 1
ATOM 2272 C C . PHE C 1 85 ? 21.768 56.334 91.998 1.00 66.99 454 PHE C C 1
ATOM 2273 O O . PHE C 1 85 ? 21.087 56.928 91.165 1.00 68.94 454 PHE C O 1
ATOM 2281 N N . ALA C 1 86 ? 22.344 56.945 93.029 1.00 69.72 455 ALA C N 1
ATOM 2282 C CA . ALA C 1 86 ? 22.113 58.359 93.309 1.00 72.82 455 ALA C CA 1
ATOM 2283 C C . ALA C 1 86 ? 20.621 58.611 93.503 1.00 79.24 455 ALA C C 1
ATOM 2284 O O . ALA C 1 86 ? 20.068 59.576 92.975 1.00 82.20 455 ALA C O 1
ATOM 2286 N N . ASN C 1 87 ? 19.980 57.724 94.259 1.00 82.48 456 ASN C N 1
ATOM 2287 C CA . ASN C 1 87 ? 18.552 57.819 94.562 1.00 85.54 456 ASN C CA 1
ATOM 2288 C C . ASN C 1 87 ? 17.645 57.594 93.353 1.00 74.89 456 ASN C C 1
ATOM 2289 O O . ASN C 1 87 ? 16.436 57.810 93.429 1.00 72.66 456 ASN C O 1
ATOM 2294 N N . ARG C 1 88 ? 18.228 57.144 92.248 1.00 68.41 457 ARG C N 1
ATOM 2295 C CA . ARG C 1 88 ? 17.455 56.829 91.053 1.00 64.95 457 ARG C CA 1
ATOM 2296 C C . ARG C 1 88 ? 17.290 55.318 90.927 1.00 65.55 457 ARG C C 1
ATOM 2297 O O . ARG C 1 88 ? 18.271 54.577 90.966 1.00 64.83 457 ARG C O 1
ATOM 2305 N N . VAL C 1 89 ? 16.049 54.863 90.782 1.00 67.33 458 VAL C N 1
ATOM 2306 C CA . VAL C 1 89 ? 15.768 53.433 90.683 1.00 69.36 458 VAL C CA 1
ATOM 2307 C C . VAL C 1 89 ? 16.392 52.834 89.424 1.00 69.10 458 VAL C C 1
ATOM 2308 O O . VAL C 1 89 ? 16.108 53.263 88.307 1.00 69.44 458 VAL C O 1
ATOM 2312 N N . VAL C 1 90 ? 17.247 51.837 89.616 1.00 67.82 459 VAL C N 1
ATOM 2313 C CA . VAL C 1 90 ? 17.972 51.233 88.509 1.00 70.27 459 VAL C CA 1
ATOM 2314 C C . VAL C 1 90 ? 17.056 50.332 87.686 1.00 73.09 459 VAL C C 1
ATOM 2315 O O . VAL C 1 90 ? 16.326 49.501 88.233 1.00 70.00 459 VAL C O 1
ATOM 2319 N N . VAL C 1 91 ? 17.096 50.517 86.370 1.00 65.15 460 VAL C N 1
ATOM 2320 C CA . VAL C 1 91 ? 16.320 49.707 85.438 1.00 66.95 460 VAL C CA 1
ATOM 2321 C C . VAL C 1 91 ? 17.274 48.930 84.536 1.00 67.58 460 VAL C C 1
ATOM 2322 O O . VAL C 1 91 ? 18.299 49.461 84.112 1.00 69.82 460 VAL C O 1
ATOM 2326 N N . THR C 1 92 ? 16.945 47.676 84.242 1.00 65.79 461 THR C N 1
ATOM 2327 C CA . THR C 1 92 ? 17.892 46.803 83.555 1.00 65.68 461 THR C CA 1
ATOM 2328 C C . THR C 1 92 ? 17.286 45.988 82.417 1.00 66.90 461 THR C C 1
ATOM 2329 O O . THR C 1 92 ? 16.072 45.788 82.344 1.00 65.07 461 THR C O 1
ATOM 2333 N N . LYS C 1 93 ? 18.160 45.523 81.530 1.00 69.51 462 LYS C N 1
ATOM 2334 C CA . LYS C 1 93 ? 17.782 44.619 80.453 1.00 69.42 462 LYS C CA 1
ATOM 2335 C C . LYS C 1 93 ? 19.046 44.031 79.848 1.00 68.78 462 LYS C C 1
ATOM 2336 O O . LYS C 1 93 ? 20.141 44.553 80.064 1.00 69.91 462 LYS C O 1
ATOM 2342 N N . TYR C 1 94 ? 18.895 42.942 79.099 1.00 65.73 463 TYR C N 1
ATOM 2343 C CA . TYR C 1 94 ? 20.005 42.375 78.349 1.00 65.34 463 TYR C CA 1
ATOM 2344 C C . TYR C 1 94 ? 19.969 42.936 76.937 1.00 68.71 463 TYR C C 1
ATOM 2345 O O . TYR C 1 94 ? 18.917 43.363 76.462 1.00 71.87 463 TYR C O 1
ATOM 2354 N N . CYS C 1 95 ? 21.111 42.930 76.261 1.00 71.78 464 CYS C N 1
ATOM 2355 C CA . CYS C 1 95 ? 21.155 43.384 74.877 1.00 83.81 464 CYS C CA 1
ATOM 2356 C C . CYS C 1 95 ? 22.088 42.538 74.011 1.00 88.20 464 CYS C C 1
ATOM 2357 O O . CYS C 1 95 ? 22.972 41.841 74.511 1.00 86.89 464 CYS C O 1
ATOM 2360 N N . ASP C 1 96 ? 21.861 42.599 72.705 1.00 93.59 465 ASP C N 1
ATOM 2361 C CA . ASP C 1 96 ? 22.646 41.846 71.738 1.00 99.22 465 ASP C CA 1
ATOM 2362 C C . ASP C 1 96 ? 24.134 42.186 71.832 1.00 99.98 465 ASP C C 1
ATOM 2363 O O . ASP C 1 96 ? 24.516 43.346 71.692 1.00 101.85 465 ASP C O 1
ATOM 2368 N N . PRO C 1 97 ? 24.981 41.170 72.066 1.00 99.78 466 PRO C N 1
ATOM 2369 C CA . PRO C 1 97 ? 26.427 41.401 72.180 1.00 97.24 466 PRO C CA 1
ATOM 2370 C C . PRO C 1 97 ? 27.098 41.788 70.860 1.00 100.15 466 PRO C C 1
ATOM 2371 O O . PRO C 1 97 ? 27.999 42.627 70.864 1.00 103.41 466 PRO C O 1
ATOM 2375 N N . ASP C 1 98 ? 26.675 41.187 69.753 1.00 100.61 467 ASP C N 1
ATOM 2376 C CA . ASP C 1 98 ? 27.248 41.517 68.452 1.00 102.69 467 ASP C CA 1
ATOM 2377 C C . ASP C 1 98 ? 27.045 42.997 68.146 1.00 101.44 467 ASP C C 1
ATOM 2378 O O . ASP C 1 98 ? 27.948 43.673 67.653 1.00 102.15 467 ASP C O 1
ATOM 2383 N N . SER C 1 99 ? 25.850 43.493 68.443 1.00 100.39 468 SER C N 1
ATOM 2384 C CA . SER C 1 99 ? 25.531 44.902 68.257 1.00 103.24 468 SER C CA 1
ATOM 2385 C C . SER C 1 99 ? 26.404 45.775 69.157 1.00 100.62 468 SER C C 1
ATOM 2386 O O . SER C 1 99 ? 26.773 46.888 68.787 1.00 102.25 468 SER C O 1
ATOM 2389 N N . TYR C 1 100 ? 26.733 45.263 70.339 1.00 98.86 469 TYR C N 1
ATOM 2390 C CA . TYR C 1 100 ? 27.555 45.999 71.293 1.00 96.91 469 TYR C CA 1
ATOM 2391 C C . TYR C 1 100 ? 28.999 46.126 70.810 1.00 101.14 469 TYR C C 1
ATOM 2392 O O . TYR C 1 100 ? 29.641 47.157 71.014 1.00 99.78 469 TYR C O 1
ATOM 2401 N N . HIS C 1 101 ? 29.506 45.081 70.164 1.00 106.27 470 HIS C N 1
ATOM 2402 C CA . HIS C 1 101 ? 30.887 45.082 69.692 1.00 112.68 470 HIS C CA 1
ATOM 2403 C C . HIS C 1 101 ? 31.062 45.900 68.414 1.00 118.29 470 HIS C C 1
ATOM 2404 O O . HIS C 1 101 ? 32.169 46.338 68.105 1.00 122.26 470 HIS C O 1
ATOM 2411 N N . ARG C 1 102 ? 29.976 46.097 67.673 1.00 119.45 471 ARG C N 1
ATOM 2412 C CA . ARG C 1 102 ? 30.001 46.976 66.506 1.00 122.56 471 ARG C CA 1
ATOM 2413 C C . ARG C 1 102 ? 29.716 48.419 66.912 1.00 124.80 471 ARG C C 1
ATOM 2414 O O . ARG C 1 102 ? 29.727 49.321 66.074 1.00 131.78 471 ARG C O 1
ATOM 2422 N N . ARG C 1 103 ? 29.449 48.623 68.199 1.00 121.54 472 ARG C N 1
ATOM 2423 C CA . ARG C 1 103 ? 29.240 49.957 68.761 1.00 120.45 472 ARG C CA 1
ATOM 2424 C C . ARG C 1 103 ? 27.912 50.585 68.336 1.00 123.57 472 ARG C C 1
ATOM 2425 O O . ARG C 1 103 ? 27.723 51.796 68.459 1.00 124.19 472 ARG C O 1
ATOM 2433 N N . ASP C 1 104 ? 26.997 49.763 67.832 1.00 126.38 473 ASP C N 1
ATOM 2434 C CA . ASP C 1 104 ? 25.626 50.205 67.610 1.00 128.18 473 ASP C CA 1
ATOM 2435 C C . ASP C 1 104 ? 24.895 50.099 68.943 1.00 126.83 473 ASP C C 1
ATOM 2436 O O . ASP C 1 104 ? 24.252 49.090 69.236 1.00 128.37 473 ASP C O 1
ATOM 2441 N N . PHE C 1 105 ? 25.007 51.147 69.751 1.00 125.27 474 PHE C N 1
ATOM 2442 C CA . PHE C 1 105 ? 24.567 51.100 71.142 1.00 121.09 474 PHE C CA 1
ATOM 2443 C C . PHE C 1 105 ? 23.057 51.237 71.309 1.00 123.72 474 PHE C C 1
ATOM 2444 O O . PHE C 1 105 ? 22.467 52.258 70.950 1.00 126.67 474 PHE C O 1
ATOM 2452 N N . TRP C 1 106 ? 22.444 50.192 71.855 1.00 122.67 475 TRP C N 1
ATOM 2453 C CA . TRP C 1 106 ? 21.043 50.231 72.249 1.00 123.13 475 TRP C CA 1
ATOM 2454 C C . TRP C 1 106 ? 20.751 49.141 73.274 1.00 114.27 475 TRP C C 1
ATOM 2455 O O . TRP C 1 106 ? 19.891 49.300 74.140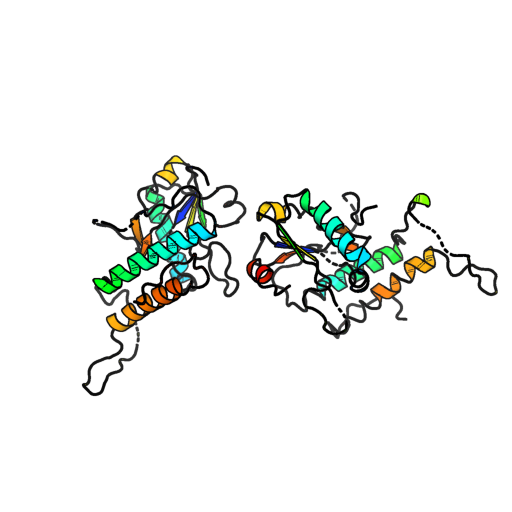 1.00 110.59 475 TRP C O 1
ATOM 2467 N N . ARG D 2 11 ? 32.068 57.385 99.578 1.00 129.53 19 ARG D N 1
ATOM 2468 C CA . ARG D 2 11 ? 30.673 57.687 99.283 1.00 126.15 19 ARG D CA 1
ATOM 2469 C C . ARG D 2 11 ? 30.302 57.220 97.879 1.00 124.32 19 ARG D C 1
ATOM 2470 O O . ARG D 2 11 ? 30.428 57.969 96.909 1.00 123.94 19 ARG D O 1
ATOM 2472 N N . SER D 2 12 ? 29.844 55.976 97.781 1.00 122.75 20 SER D N 1
ATOM 2473 C CA . SER D 2 12 ? 29.434 55.401 96.506 1.00 115.89 20 SER D CA 1
ATOM 2474 C C . SER D 2 12 ? 27.997 55.803 96.188 1.00 110.34 20 SER D C 1
ATOM 2475 O O . SER D 2 12 ? 27.169 55.946 97.087 1.00 113.59 20 SER D O 1
ATOM 2478 N N . ARG D 2 13 ? 27.709 55.996 94.905 1.00 102.40 21 ARG D N 1
ATOM 2479 C CA . ARG D 2 13 ? 26.358 56.323 94.461 1.00 96.05 21 ARG D CA 1
ATOM 2480 C C . ARG D 2 13 ? 25.410 55.146 94.676 1.00 89.45 21 ARG D C 1
ATOM 2481 O O . ARG D 2 13 ? 24.200 55.330 94.809 1.00 84.34 21 ARG D O 1
ATOM 2489 N N . TRP D 2 14 ? 25.968 53.939 94.710 1.00 89.86 22 TRP D N 1
ATOM 2490 C CA . TRP D 2 14 ? 25.184 52.735 94.965 1.00 89.31 22 TRP D CA 1
ATOM 2491 C C . TRP D 2 14 ? 24.710 52.683 96.411 1.00 99.62 22 TRP D C 1
ATOM 2492 O O . TRP D 2 14 ? 25.498 52.864 97.338 1.00 103.16 22 TRP D O 1
ATOM 2503 N N . ASN D 2 15 ? 23.419 52.428 96.597 1.00 106.42 23 ASN D N 1
ATOM 2504 C CA . ASN D 2 15 ? 22.856 52.283 97.932 1.00 115.69 23 ASN D CA 1
ATOM 2505 C C . ASN D 2 15 ? 23.300 50.976 98.582 1.00 121.97 23 ASN D C 1
ATOM 2506 O O . ASN D 2 15 ? 23.959 50.148 97.951 1.00 121.26 23 ASN D O 1
ATOM 2511 N N . GLN D 2 16 ? 22.926 50.814 99.848 1.00 125.79 24 GLN D N 1
ATOM 2512 C CA A GLN D 2 16 ? 23.225 49.594 100.569 0.50 128.79 24 GLN D CA 1
ATOM 2513 C CA B GLN D 2 16 ? 23.224 49.594 100.569 0.50 128.79 24 GLN D CA 1
ATOM 2514 C C A GLN D 2 16 ? 22.098 48.619 100.296 0.50 130.06 24 GLN D C 1
ATOM 2515 C C B GLN D 2 16 ? 22.098 48.620 100.296 0.50 130.06 24 GLN D C 1
ATOM 2516 O O A GLN D 2 16 ? 21.031 48.672 100.906 0.50 132.41 24 GLN D O 1
ATOM 2517 O O B GLN D 2 16 ? 21.030 48.673 100.905 0.50 132.40 24 GLN D O 1
ATOM 2528 N N . ASP D 2 17 ? 22.371 47.726 99.358 1.00 128.97 25 ASP D N 1
ATOM 2529 C CA . ASP D 2 17 ? 21.577 46.514 99.128 1.00 132.72 25 ASP D CA 1
ATOM 2530 C C . ASP D 2 17 ? 20.057 46.677 99.139 1.00 134.29 25 ASP D C 1
ATOM 2531 O O . ASP D 2 17 ? 19.365 46.152 98.282 1.00 134.36 25 ASP D O 1
ATOM 2536 N N . VAL D 2 24 ? 5.040 47.806 100.858 1.00 189.18 32 VAL D N 1
ATOM 2537 C CA . VAL D 2 24 ? 4.155 48.640 100.055 1.00 188.17 32 VAL D CA 1
ATOM 2538 C C . VAL D 2 24 ? 4.106 48.145 98.613 1.00 186.75 32 VAL D C 1
ATOM 2539 O O . VAL D 2 24 ? 4.576 47.048 98.307 1.00 189.16 32 VAL D O 1
ATOM 2541 N N . ILE D 2 25 ? 3.534 48.957 97.730 1.00 182.36 33 ILE D N 1
ATOM 2542 C CA . ILE D 2 25 ? 3.418 48.595 96.323 1.00 177.69 33 ILE D CA 1
ATOM 2543 C C . ILE D 2 25 ? 4.699 48.938 95.569 1.00 168.84 33 ILE D C 1
ATOM 2544 O O . ILE D 2 25 ? 5.276 50.005 95.778 1.00 166.00 33 ILE D O 1
ATOM 2546 N N . PRO D 2 26 ? 5.147 48.032 94.685 1.00 162.94 34 PRO D N 1
ATOM 2547 C CA . PRO D 2 26 ? 6.367 48.250 93.900 1.00 153.76 34 PRO D CA 1
ATOM 2548 C C . PRO D 2 26 ? 6.133 49.149 92.689 1.00 145.43 34 PRO D C 1
ATOM 2549 O O . PRO D 2 26 ? 7.091 49.655 92.104 1.00 139.92 34 PRO D O 1
ATOM 2553 N N . GLY D 2 27 ? 4.870 49.345 92.323 1.00 143.48 35 GLY D N 1
ATOM 2554 C CA . GLY D 2 27 ? 4.531 50.138 91.157 1.00 137.56 35 GLY D CA 1
ATOM 2555 C C . GLY D 2 27 ? 4.736 49.351 89.878 1.00 133.59 35 GLY D C 1
ATOM 2556 O O . GLY D 2 27 ? 3.993 48.412 89.588 1.00 138.56 35 GLY D O 1
ATOM 2565 N N . PRO D 2 29 ? 7.306 47.073 87.217 1.00 109.94 37 PRO D N 1
ATOM 2566 C CA . PRO D 2 29 ? 8.482 46.197 87.225 1.00 106.98 37 PRO D CA 1
ATOM 2567 C C . PRO D 2 29 ? 9.740 46.950 86.820 1.00 102.49 37 PRO D C 1
ATOM 2568 O O . PRO D 2 29 ? 9.690 47.826 85.956 1.00 98.96 37 PRO D O 1
ATOM 2572 N N . THR D 2 30 ? 10.860 46.600 87.440 1.00 101.92 38 THR D N 1
ATOM 2573 C CA . THR D 2 30 ? 12.122 47.278 87.179 1.00 96.79 38 THR D CA 1
ATOM 2574 C C . THR D 2 30 ? 12.869 46.640 86.008 1.00 92.88 38 THR D C 1
ATOM 2575 O O . THR D 2 30 ? 13.798 47.233 85.461 1.00 87.93 38 THR D O 1
ATOM 2579 N N . VAL D 2 31 ? 12.462 45.432 85.629 1.00 94.77 39 VAL D N 1
ATOM 2580 C CA . VAL D 2 31 ? 12.995 44.789 84.434 1.00 94.23 39 VAL D CA 1
ATOM 2581 C C . VAL D 2 31 ? 12.120 45.143 83.238 1.00 97.27 39 VAL D C 1
ATOM 2582 O O . VAL D 2 31 ? 10.893 45.094 83.320 1.00 102.75 39 VAL D O 1
ATOM 2586 N N . ILE D 2 32 ? 12.752 45.498 82.126 1.00 93.81 40 ILE D N 1
ATOM 2587 C CA . ILE D 2 32 ? 12.018 45.925 80.939 1.00 94.72 40 ILE D CA 1
ATOM 2588 C C . ILE D 2 32 ? 11.400 44.735 80.208 1.00 104.26 40 ILE D C 1
ATOM 2589 O O . ILE D 2 32 ? 12.081 43.744 79.947 1.00 109.85 40 ILE D O 1
ATOM 2594 N N . PRO D 2 33 ? 10.099 44.829 79.883 1.00 106.11 41 PRO D N 1
ATOM 2595 C CA . PRO D 2 33 ? 9.402 43.774 79.137 1.00 113.48 41 PRO D CA 1
ATOM 2596 C C . PRO D 2 33 ? 10.062 43.466 77.795 1.00 116.48 41 PRO D C 1
ATOM 2597 O O . PRO D 2 33 ? 10.759 44.321 77.248 1.00 115.09 41 PRO D O 1
ATOM 2601 N N . PRO D 2 34 ? 9.832 42.255 77.264 1.00 119.41 42 PRO D N 1
ATOM 2602 C CA . PRO D 2 34 ? 10.438 41.789 76.011 1.00 123.22 42 PRO D CA 1
ATOM 2603 C C . PRO D 2 34 ? 9.860 42.469 74.772 1.00 128.34 42 PRO D C 1
ATOM 2604 O O . PRO D 2 34 ? 8.691 42.857 74.769 1.00 128.79 42 PRO D O 1
ATOM 2608 N N . GLY D 2 35 ? 10.684 42.603 73.736 1.00 132.16 43 GLY D N 1
ATOM 2609 C CA . GLY D 2 35 ? 10.257 43.148 72.460 1.00 138.06 43 GLY D CA 1
ATOM 2610 C C . GLY D 2 35 ? 9.325 44.339 72.566 1.00 137.51 43 GLY D C 1
ATOM 2611 O O . GLY D 2 35 ? 8.110 44.207 72.415 1.00 142.12 43 GLY D O 1
ATOM 2612 N N . LEU D 2 36 ? 9.899 45.510 72.817 1.00 130.55 44 LEU D N 1
ATOM 2613 C CA . LEU D 2 36 ? 9.133 46.747 72.860 1.00 125.99 44 LEU D CA 1
ATOM 2614 C C . LEU D 2 36 ? 9.729 47.729 71.861 1.00 128.24 44 LEU D C 1
ATOM 2615 O O . LEU D 2 36 ? 10.949 47.877 71.785 1.00 125.68 44 LEU D O 1
ATOM 2617 N N . THR D 2 37 ? 8.873 48.376 71.076 1.00 134.39 45 THR D N 1
ATOM 2618 C CA . THR D 2 37 ? 9.330 49.411 70.157 1.00 136.71 45 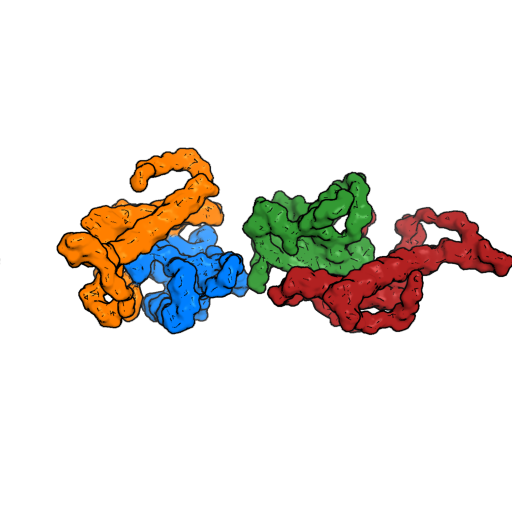THR D CA 1
ATOM 2619 C C . THR D 2 37 ? 10.262 50.358 70.901 1.00 131.55 45 THR D C 1
ATOM 2620 O O . THR D 2 37 ? 9.958 50.791 72.013 1.00 127.77 45 THR D O 1
ATOM 2624 N N . ARG D 2 38 ? 11.396 50.675 70.285 1.00 130.61 46 ARG D N 1
ATOM 2625 C CA . ARG D 2 38 ? 12.383 51.536 70.922 1.00 122.44 46 ARG D CA 1
ATOM 2626 C C . ARG D 2 38 ? 11.701 52.736 71.569 1.00 118.00 46 ARG D C 1
ATOM 2627 O O . ARG D 2 38 ? 12.157 53.232 72.597 1.00 105.38 46 ARG D O 1
ATOM 2635 N N . GLU D 2 39 ? 10.599 53.185 70.974 1.00 128.71 47 GLU D N 1
ATOM 2636 C CA . GLU D 2 39 ? 9.837 54.301 71.520 1.00 132.25 47 GLU D CA 1
ATOM 2637 C C . GLU D 2 39 ? 9.132 53.887 72.810 1.00 128.08 47 GLU D C 1
ATOM 2638 O O . GLU D 2 39 ? 9.226 54.576 73.827 1.00 125.22 47 GLU D O 1
ATOM 2644 N N . GLN D 2 40 ? 8.424 52.763 72.760 1.00 130.60 48 GLN D N 1
ATOM 2645 C CA . GLN D 2 40 ? 7.717 52.247 73.928 1.00 130.60 48 GLN D CA 1
ATOM 2646 C C . GLN D 2 40 ? 8.674 51.951 75.076 1.00 121.58 48 GLN D C 1
ATOM 2647 O O . GLN D 2 40 ? 8.278 51.964 76.242 1.00 117.35 48 GLN D O 1
ATOM 2653 N N . GLU D 2 41 ? 9.932 51.679 74.745 1.00 118.27 49 GLU D N 1
ATOM 2654 C CA . GLU D 2 41 ? 10.943 51.426 75.763 1.00 112.14 49 GLU D CA 1
ATOM 2655 C C . GLU D 2 41 ? 11.170 52.682 76.598 1.00 106.12 49 GLU D C 1
ATOM 2656 O O . GLU D 2 41 ? 11.121 52.635 77.828 1.00 101.81 49 GLU D O 1
ATOM 2662 N N . ARG D 2 42 ? 11.427 53.801 75.926 1.00 104.89 50 ARG D N 1
ATOM 2663 C CA A ARG D 2 42 ? 11.586 55.077 76.609 0.20 101.15 50 ARG D CA 1
ATOM 2664 C CA B ARG D 2 42 ? 11.588 55.077 76.611 0.80 101.00 50 ARG D CA 1
ATOM 2665 C C . ARG D 2 42 ? 10.347 55.386 77.437 1.00 98.43 50 ARG D C 1
ATOM 2666 O O . ARG D 2 42 ? 10.439 55.648 78.636 1.00 94.44 50 ARG D O 1
ATOM 2681 N N . ALA D 2 43 ? 9.189 55.348 76.788 1.00 100.12 51 ALA D N 1
ATOM 2682 C CA . ALA D 2 43 ? 7.925 55.610 77.459 1.00 101.03 51 ALA D CA 1
ATOM 2683 C C . ALA D 2 43 ? 7.832 54.812 78.755 1.00 102.64 51 ALA D C 1
ATOM 2684 O O . ALA D 2 43 ? 7.277 55.285 79.744 1.00 106.20 51 ALA D O 1
ATOM 2686 N N . TYR D 2 44 ? 8.386 53.603 78.751 1.00 100.31 52 TYR D N 1
ATOM 2687 C CA . TYR D 2 44 ? 8.351 52.751 79.934 1.00 98.72 52 TYR D CA 1
ATOM 2688 C C . TYR D 2 44 ? 9.273 53.285 81.027 1.00 97.03 52 TYR D C 1
ATOM 2689 O O . TYR D 2 44 ? 8.924 53.262 82.207 1.00 97.35 52 TYR D O 1
ATOM 2698 N N . ILE D 2 45 ? 10.453 53.758 80.637 1.00 98.50 53 ILE D N 1
ATOM 2699 C CA . ILE D 2 45 ? 11.375 54.361 81.594 1.00 100.48 53 ILE D CA 1
ATOM 2700 C C . ILE D 2 45 ? 10.737 55.573 82.267 1.00 96.68 53 ILE D C 1
ATOM 2701 O O . ILE D 2 45 ? 10.669 55.652 83.492 1.00 97.53 53 ILE D O 1
ATOM 2706 N N . VAL D 2 46 ? 10.271 56.516 81.452 1.00 88.65 54 VAL D N 1
ATOM 2707 C CA . VAL D 2 46 ? 9.738 57.778 81.955 1.00 79.36 54 VAL D CA 1
ATOM 2708 C C . VAL D 2 46 ? 8.536 57.567 82.873 1.00 83.07 54 VAL D C 1
ATOM 2709 O O . VAL D 2 46 ? 8.422 58.219 83.911 1.00 85.83 54 VAL D O 1
ATOM 2713 N N . GLN D 2 47 ? 7.649 56.652 82.496 1.00 86.76 55 GLN D N 1
ATOM 2714 C CA . GLN D 2 47 ? 6.513 56.302 83.343 1.00 93.91 55 GLN D CA 1
ATOM 2715 C C . GLN D 2 47 ? 7.015 55.832 84.697 1.00 93.62 55 GLN D C 1
ATOM 2716 O O . GLN D 2 47 ? 6.445 56.158 85.735 1.00 89.15 55 GLN D O 1
ATOM 2722 N N . LEU D 2 48 ? 8.092 55.056 84.668 1.00 97.51 56 LEU D N 1
ATOM 2723 C CA . LEU D 2 48 ? 8.652 54.470 85.876 1.00 98.53 56 LEU D CA 1
ATOM 2724 C C . LEU D 2 48 ? 9.323 55.532 86.742 1.00 96.53 56 LEU D C 1
ATOM 2725 O O . LEU D 2 48 ? 9.183 55.523 87.964 1.00 96.20 56 LEU D O 1
ATOM 2730 N N . GLN D 2 49 ? 10.044 56.448 86.104 1.00 94.74 57 GLN D N 1
ATOM 2731 C CA . GLN D 2 49 ? 10.706 57.531 86.821 1.00 93.50 57 GLN D CA 1
ATOM 2732 C C . GLN D 2 49 ? 9.671 58.466 87.434 1.00 94.95 57 GLN D C 1
ATOM 2733 O O . GLN D 2 49 ? 9.724 58.773 88.624 1.00 98.24 57 GLN D O 1
ATOM 2739 N N . ILE D 2 50 ? 8.729 58.915 86.611 1.00 90.63 58 ILE D N 1
ATOM 2740 C CA . ILE D 2 50 ? 7.653 59.783 87.071 1.00 85.92 58 ILE D CA 1
ATOM 2741 C C . ILE D 2 50 ? 6.990 59.213 88.321 1.00 88.31 58 ILE D C 1
ATOM 2742 O O . ILE D 2 50 ? 6.877 59.895 89.338 1.00 89.85 58 ILE D O 1
ATOM 2747 N N . GLU D 2 51 ? 6.554 57.961 88.239 1.00 89.70 59 GLU D N 1
ATOM 2748 C CA . GLU D 2 51 ? 5.894 57.305 89.363 1.00 91.21 59 GLU D CA 1
ATOM 2749 C C . GLU D 2 51 ? 6.761 57.362 90.616 1.00 90.65 59 GLU D C 1
ATOM 2750 O O . GLU D 2 51 ? 6.272 57.661 91.707 1.00 90.90 59 GLU D O 1
ATOM 2752 N N . ASP D 2 52 ? 8.048 57.072 90.454 1.00 90.57 60 ASP D N 1
ATOM 2753 C CA . ASP D 2 52 ? 8.982 57.103 91.571 1.00 92.10 60 ASP D CA 1
ATOM 2754 C C . ASP D 2 52 ? 9.136 58.520 92.120 1.00 94.60 60 ASP D C 1
ATOM 2755 O O . ASP D 2 52 ? 9.227 58.712 93.332 1.00 99.74 60 ASP D O 1
ATOM 2760 N N . LEU D 2 53 ? 9.167 59.506 91.228 1.00 92.68 61 LEU D N 1
ATOM 2761 C CA . LEU D 2 53 ? 9.300 60.900 91.639 1.00 93.93 61 LEU D CA 1
ATOM 2762 C C . LEU D 2 53 ? 8.066 61.345 92.412 1.00 97.12 61 LEU D C 1
ATOM 2763 O O . LEU D 2 53 ? 8.173 61.988 93.457 1.00 94.95 61 LEU D O 1
ATOM 2768 N N . THR D 2 54 ? 6.893 60.995 91.893 1.00 100.14 62 THR D N 1
ATOM 2769 C CA . THR D 2 54 ? 5.636 61.366 92.529 1.00 104.38 62 THR D CA 1
ATOM 2770 C C . THR D 2 54 ? 5.570 60.794 93.943 1.00 107.03 62 THR D C 1
ATOM 2771 O O . THR D 2 54 ? 5.074 61.446 94.862 1.00 109.77 62 THR D O 1
ATOM 2775 N N . ARG D 2 55 ? 6.074 59.574 94.109 1.00 105.73 63 ARG D N 1
ATOM 2776 C CA . ARG D 2 55 ? 6.144 58.943 95.423 1.00 105.74 63 ARG D CA 1
ATOM 2777 C C . ARG D 2 55 ? 6.978 59.790 96.380 1.00 102.44 63 ARG D C 1
ATOM 2778 O O . ARG D 2 55 ? 6.513 60.171 97.455 1.00 106.18 63 ARG D O 1
ATOM 2786 N N . LYS D 2 56 ? 8.215 60.068 95.980 1.00 94.63 64 LYS D N 1
ATOM 2787 C CA . LYS D 2 56 ? 9.139 60.854 96.787 1.00 89.95 64 LYS D CA 1
ATOM 2788 C C . LYS D 2 56 ? 8.493 62.157 97.247 1.00 93.99 64 LYS D C 1
ATOM 2789 O O . LYS D 2 56 ? 8.636 62.555 98.403 1.00 99.48 64 LYS D O 1
ATOM 2795 N N . LEU D 2 57 ? 7.783 62.816 96.337 1.00 92.00 65 LEU D N 1
ATOM 2796 C CA . LEU D 2 57 ? 7.123 64.075 96.654 1.00 97.02 65 LEU D CA 1
ATOM 2797 C C . LEU D 2 57 ? 6.104 63.898 97.777 1.00 102.87 65 LEU D C 1
ATOM 2798 O O . LEU D 2 57 ? 6.209 64.535 98.826 1.00 111.59 65 LEU D O 1
ATOM 2803 N N . ARG D 2 58 ? 5.120 63.033 97.554 1.00 100.49 66 ARG D N 1
ATOM 2804 C CA . ARG D 2 58 ? 4.046 62.833 98.520 1.00 105.09 66 ARG D CA 1
ATOM 2805 C C . ARG D 2 58 ? 4.585 62.366 99.868 1.00 108.65 66 ARG D C 1
ATOM 2806 O O . ARG D 2 58 ? 4.405 63.036 100.885 1.00 115.11 66 ARG D O 1
ATOM 2814 N N . THR D 2 59 ? 5.241 61.210 99.871 1.00 108.20 67 THR D N 1
ATOM 2815 C CA . THR D 2 59 ? 5.768 60.630 101.102 1.00 114.15 67 THR D CA 1
ATOM 2816 C C . THR D 2 59 ? 6.834 61.527 101.721 1.00 118.03 67 THR D C 1
ATOM 2817 O O . THR D 2 59 ? 7.116 61.436 102.916 1.00 121.67 67 THR D O 1
ATOM 2821 N N . GLY D 2 60 ? 7.429 62.388 100.902 1.00 120.65 68 GLY D N 1
ATOM 2822 C CA . GLY D 2 60 ? 8.423 63.326 101.384 1.00 118.07 68 GLY D CA 1
ATOM 2823 C C . GLY D 2 60 ? 9.765 62.666 101.639 1.00 123.79 68 GLY D C 1
ATOM 2824 O O . GLY D 2 60 ? 10.479 63.039 102.570 1.00 122.44 68 GLY D O 1
ATOM 2825 N N . ASP D 2 61 ? 10.110 61.684 100.811 1.00 130.19 69 ASP D N 1
ATOM 2826 C CA . ASP D 2 61 ? 11.408 61.022 100.909 1.00 133.48 69 ASP D CA 1
ATOM 2827 C C . ASP D 2 61 ? 12.509 62.009 100.529 1.00 130.70 69 ASP D C 1
ATOM 2828 O O . ASP D 2 61 ? 13.284 62.446 101.382 1.00 132.59 69 ASP D O 1
ATOM 2833 N N . LEU D 2 62 ? 12.574 62.359 99.248 1.00 125.99 70 LEU D N 1
ATOM 2834 C CA . LEU D 2 62 ? 13.503 63.379 98.771 1.00 120.60 70 LEU D CA 1
ATOM 2835 C C . LEU D 2 62 ? 14.973 62.985 98.947 1.00 118.40 70 LEU D C 1
ATOM 2836 O O . LEU D 2 62 ? 15.871 63.750 98.597 1.00 116.79 70 LEU D O 1
ATOM 2841 N N . GLY D 2 63 ? 15.216 61.793 99.482 1.00 120.11 71 GLY D N 1
ATOM 2842 C CA . GLY D 2 63 ? 16.570 61.321 99.719 1.00 121.92 71 GLY D CA 1
ATOM 2843 C C . GLY D 2 63 ? 17.526 62.365 100.269 1.00 115.24 71 GLY D C 1
ATOM 2844 O O . GLY D 2 63 ? 18.572 62.628 99.677 1.00 114.93 71 GLY D O 1
ATOM 2845 N N . ILE D 2 64 ? 17.170 62.962 101.402 1.00 110.73 72 ILE D N 1
ATOM 2846 C CA . ILE D 2 64 ? 18.050 63.909 102.079 1.00 106.54 72 ILE D CA 1
ATOM 2847 C C . ILE D 2 64 ? 18.851 63.194 103.161 1.00 115.56 72 ILE D C 1
ATOM 2848 O O . ILE D 2 64 ? 18.282 62.757 104.164 1.00 119.19 72 ILE D O 1
ATOM 2853 N N . PRO D 2 65 ? 20.176 63.074 102.967 1.00 119.77 73 PRO D N 1
ATOM 2854 C CA . PRO D 2 65 ? 21.016 62.378 103.949 1.00 124.70 73 PRO D CA 1
ATOM 2855 C C . PRO D 2 65 ? 20.670 62.787 105.378 1.00 124.21 73 PRO D C 1
ATOM 2856 O O . PRO D 2 65 ? 20.881 63.943 105.744 1.00 123.58 73 PRO D O 1
ATOM 2860 N N . PRO D 2 66 ? 20.137 61.849 106.178 1.00 124.14 74 PRO D N 1
ATOM 2861 C CA . PRO D 2 66 ? 19.713 62.174 107.546 1.00 120.61 74 PRO D CA 1
ATOM 2862 C C . PRO D 2 66 ? 20.865 62.672 108.414 1.00 121.00 74 PRO D C 1
ATOM 2863 O O . PRO D 2 66 ? 20.658 63.527 109.275 1.00 119.63 74 PRO D O 1
ATOM 2867 N N . ASN D 2 67 ? 22.062 62.144 108.184 1.00 122.51 75 ASN D N 1
ATOM 2868 C CA . ASN D 2 67 ? 23.245 62.576 108.918 1.00 120.16 75 ASN D CA 1
ATOM 2869 C C . ASN D 2 67 ? 23.885 63.789 108.251 1.00 115.29 75 ASN D C 1
ATOM 2870 O O . ASN D 2 67 ? 24.423 63.677 107.150 1.00 116.13 75 ASN D O 1
ATOM 2872 N N . PRO D 2 68 ? 23.833 64.955 108.917 1.00 110.81 76 PRO D N 1
ATOM 2873 C CA . PRO D 2 68 ? 24.385 66.185 108.335 1.00 105.36 76 PRO D CA 1
ATOM 2874 C C . PRO D 2 68 ? 25.818 66.007 107.843 1.00 109.65 76 PRO D C 1
ATOM 2875 O O . PRO D 2 68 ? 26.220 66.651 106.873 1.00 105.02 76 PRO D O 1
ATOM 2879 N N . GLU D 2 69 ? 26.576 65.141 108.507 1.00 121.06 77 GLU D N 1
ATOM 2880 C CA . GLU D 2 69 ? 27.949 64.865 108.109 1.00 132.42 77 GLU D CA 1
ATOM 2881 C C . GLU D 2 69 ? 28.010 64.457 106.640 1.00 139.35 77 GLU D C 1
ATOM 2882 O O . GLU D 2 69 ? 28.932 64.836 105.917 1.00 142.96 77 GLU D O 1
ATOM 2884 N N . ASP D 2 70 ? 27.019 63.685 106.205 1.00 141.36 78 ASP D N 1
ATOM 2885 C CA . ASP D 2 70 ? 26.955 63.223 104.824 1.00 144.15 78 ASP D CA 1
ATOM 2886 C C . ASP D 2 70 ? 26.494 64.337 103.890 1.00 135.77 78 ASP D C 1
ATOM 2887 O O . ASP D 2 70 ? 26.988 64.461 102.768 1.00 133.54 78 ASP D O 1
ATOM 2892 N N . ARG D 2 71 ? 25.546 65.144 104.357 1.00 132.42 79 ARG D N 1
ATOM 2893 C CA . ARG D 2 71 ? 24.995 66.225 103.547 1.00 126.83 79 ARG D CA 1
ATOM 2894 C C . ARG D 2 71 ? 26.087 67.164 103.048 1.00 128.34 79 ARG D C 1
ATOM 2895 O O . ARG D 2 71 ? 27.208 67.166 103.559 1.00 133.67 79 ARG D O 1
ATOM 2913 N N . PRO D 2 73 ? 27.409 71.179 102.315 1.00 121.56 81 PRO D N 1
ATOM 2914 C CA . PRO D 2 73 ? 27.274 72.467 103.006 1.00 114.81 81 PRO D CA 1
ATOM 2915 C C . PRO D 2 73 ? 26.038 73.236 102.549 1.00 106.73 81 PRO D C 1
ATOM 2916 O O . PRO D 2 73 ? 25.788 73.349 101.350 1.00 104.98 81 PRO D O 1
ATOM 2930 N N . PRO D 2 75 ? 23.496 76.544 102.030 1.00 96.50 83 PRO D N 1
ATOM 2931 C CA . PRO D 2 75 ? 23.704 77.945 101.656 1.00 94.06 83 PRO D CA 1
ATOM 2932 C C . PRO D 2 75 ? 23.234 78.885 102.756 1.00 93.12 83 PRO D C 1
ATOM 2933 O O . PRO D 2 75 ? 22.470 78.470 103.627 1.00 94.49 83 PRO D O 1
ATOM 2937 N N . GLU D 2 76 ? 23.687 80.133 102.724 1.00 88.98 84 GLU D N 1
ATOM 2938 C CA . GLU D 2 76 ? 23.209 81.126 103.675 1.00 82.70 84 GLU D CA 1
ATOM 2939 C C . GLU D 2 76 ? 21.725 81.366 103.424 1.00 73.00 84 GLU D C 1
ATOM 2940 O O . GLU D 2 76 ? 21.316 81.614 102.289 1.00 73.91 84 GLU D O 1
ATOM 2946 N N . PRO D 2 77 ? 20.911 81.295 104.487 1.00 67.29 85 PRO D N 1
ATOM 2947 C CA . PRO D 2 77 ? 19.451 81.371 104.357 1.00 65.34 85 PRO D CA 1
ATOM 2948 C C . PRO D 2 77 ? 18.961 82.652 103.682 1.00 68.81 85 PRO D C 1
ATOM 2949 O O . PRO D 2 77 ? 19.550 83.718 103.863 1.00 72.17 85 PRO D O 1
ATOM 2953 N N . ILE D 2 78 ? 17.887 82.528 102.908 1.00 68.73 86 ILE D N 1
ATOM 2954 C CA . ILE D 2 78 ? 17.265 83.666 102.242 1.00 65.82 86 ILE D CA 1
ATOM 2955 C C . ILE D 2 78 ? 15.812 83.766 102.692 1.00 63.92 86 ILE D C 1
ATOM 2956 O O . ILE D 2 78 ? 15.100 82.762 102.741 1.00 64.66 86 ILE D O 1
ATOM 2961 N N . TYR D 2 79 ? 15.376 84.979 103.020 1.00 64.91 87 TYR D N 1
ATOM 2962 C CA . TYR D 2 79 ? 14.059 85.181 103.616 1.00 65.34 87 TYR D CA 1
ATOM 2963 C C . TYR D 2 79 ? 13.137 86.011 102.732 1.00 67.86 87 TYR D C 1
ATOM 2964 O O . TYR D 2 79 ? 13.595 86.856 101.961 1.00 68.42 87 TYR D O 1
ATOM 2973 N N . ASN D 2 80 ? 11.835 85.760 102.848 1.00 67.78 88 ASN D N 1
ATOM 2974 C CA . ASN D 2 80 ? 10.840 86.604 102.199 1.00 67.39 88 ASN D CA 1
ATOM 2975 C C . ASN D 2 80 ? 10.506 87.778 103.115 1.00 68.16 88 ASN D C 1
ATOM 2976 O O . ASN D 2 80 ? 11.066 87.892 104.205 1.00 67.21 88 ASN D O 1
ATOM 2981 N N . SER D 2 81 ? 9.596 88.644 102.680 1.00 72.40 89 SER D N 1
ATOM 2982 C CA . SER D 2 81 ? 9.272 89.850 103.438 1.00 73.31 89 SER D CA 1
ATOM 2983 C C . SER D 2 81 ? 8.753 89.525 104.839 1.00 70.80 89 SER D C 1
ATOM 2984 O O . SER D 2 81 ? 8.926 90.313 105.770 1.00 69.43 89 SER D O 1
ATOM 2987 N N . GLU D 2 82 ? 8.123 88.364 104.989 1.00 69.81 90 GLU D N 1
ATOM 2988 C CA . GLU D 2 82 ? 7.559 87.965 106.275 1.00 69.03 90 GLU D CA 1
ATOM 2989 C C . GLU D 2 82 ? 8.583 87.265 107.165 1.00 64.37 90 GLU D C 1
ATOM 2990 O O . GLU D 2 82 ? 8.231 86.699 108.197 1.00 66.08 90 GLU D O 1
ATOM 2996 N N . GLY D 2 83 ? 9.849 87.304 106.765 1.00 61.02 91 GLY D N 1
ATOM 2997 C CA . GLY D 2 83 ? 10.913 86.732 107.568 1.00 60.99 91 GLY D CA 1
ATOM 2998 C C . GLY D 2 83 ? 10.903 85.214 107.566 1.00 63.85 91 GLY D C 1
ATOM 2999 O O . GLY D 2 83 ? 11.518 84.583 108.427 1.00 66.76 91 GLY D O 1
ATOM 3000 N N . LYS D 2 84 ? 10.201 84.629 106.600 1.00 64.75 92 LYS D N 1
ATOM 3001 C CA . LYS D 2 84 ? 10.166 83.179 106.447 1.00 66.13 92 LYS D CA 1
ATOM 3002 C C . LYS D 2 84 ? 11.237 82.747 105.455 1.00 63.74 92 LYS D C 1
ATOM 3003 O O . LYS D 2 84 ? 11.435 83.397 104.431 1.00 61.30 92 LYS D O 1
ATOM 3005 N N . ARG D 2 85 ? 11.928 81.652 105.756 1.00 64.62 93 ARG D N 1
ATOM 3006 C CA . ARG D 2 85 ? 12.999 81.185 104.885 1.00 63.62 93 ARG D CA 1
ATOM 3007 C C . ARG D 2 85 ? 12.429 80.531 103.631 1.00 65.98 93 ARG D C 1
ATOM 3008 O O . ARG D 2 85 ? 11.391 79.871 103.679 1.00 66.96 93 ARG D O 1
ATOM 3016 N N . LEU D 2 86 ? 13.118 80.723 102.510 1.00 67.31 94 LEU D N 1
ATOM 3017 C CA . LEU D 2 86 ? 12.656 80.213 101.224 1.00 68.86 94 LEU D CA 1
ATOM 3018 C C . LEU D 2 86 ? 13.554 79.100 100.698 1.00 73.06 94 LEU D C 1
ATOM 3019 O O . LEU D 2 86 ? 13.069 78.056 100.256 1.00 75.93 94 LEU D O 1
ATOM 3024 N N . ASN D 2 87 ? 14.864 79.322 100.749 1.00 73.19 95 ASN D N 1
ATOM 3025 C CA . ASN D 2 87 ? 15.819 78.372 100.191 1.00 75.88 95 ASN D CA 1
ATOM 3026 C C . ASN D 2 87 ? 16.154 77.242 101.160 1.00 80.24 95 ASN D C 1
ATOM 3027 O O . ASN D 2 87 ? 17.303 76.810 101.238 1.00 85.15 95 ASN D O 1
ATOM 3032 N N . THR D 2 88 ? 15.156 76.770 101.900 1.00 79.22 96 THR D N 1
ATOM 3033 C CA . THR D 2 88 ? 15.359 75.655 102.820 1.00 81.01 96 THR D CA 1
ATOM 3034 C C . THR D 2 88 ? 15.623 74.380 102.020 1.00 85.07 96 THR D C 1
ATOM 3035 O O . THR D 2 88 ? 15.142 74.241 100.894 1.00 90.55 96 THR D O 1
ATOM 3039 N N . ARG D 2 89 ? 16.395 73.460 102.592 1.00 101.10 97 ARG D N 1
ATOM 3040 C CA . ARG D 2 89 ? 16.783 72.242 101.879 1.00 92.02 97 ARG D CA 1
ATOM 3041 C C . ARG D 2 89 ? 15.561 71.498 101.349 1.00 87.30 97 ARG D C 1
ATOM 3042 O O . ARG D 2 89 ? 15.576 70.985 100.234 1.00 85.14 97 ARG D O 1
ATOM 3050 N N . GLU D 2 90 ? 14.504 71.452 102.153 1.00 88.50 98 GLU D N 1
ATOM 3051 C CA . GLU D 2 90 ? 13.264 70.789 101.766 1.00 91.93 98 GLU D CA 1
ATOM 3052 C C . GLU D 2 90 ? 12.716 71.357 100.453 1.00 88.16 98 GLU D C 1
ATOM 3053 O O . GLU D 2 90 ? 12.141 70.631 99.642 1.00 86.16 98 GLU D O 1
ATOM 3059 N N . PHE D 2 91 ? 12.915 72.654 100.242 1.00 88.72 99 PHE D N 1
ATOM 3060 C CA . PHE D 2 91 ? 12.401 73.336 99.059 1.00 89.44 99 PHE D CA 1
ATOM 3061 C C . PHE D 2 91 ? 13.378 73.173 97.903 1.00 86.29 99 PHE D C 1
ATOM 3062 O O . PHE D 2 91 ? 12.978 73.010 96.751 1.00 86.11 99 PHE D O 1
ATOM 3070 N N . ARG D 2 92 ? 14.664 73.205 98.231 1.00 85.14 100 ARG D N 1
ATOM 3071 C CA . ARG D 2 92 ? 15.723 73.092 97.239 1.00 85.65 100 ARG D CA 1
ATOM 3072 C C . ARG D 2 92 ? 15.671 71.722 96.566 1.00 84.13 100 ARG D C 1
ATOM 3073 O O . ARG D 2 92 ? 15.735 71.613 95.340 1.00 81.22 100 ARG D O 1
ATOM 3081 N N . THR D 2 93 ? 15.546 70.678 97.379 1.00 88.22 101 THR D N 1
ATOM 3082 C CA . THR D 2 93 ? 15.494 69.308 96.877 1.00 90.77 101 THR D CA 1
ATOM 3083 C C . THR D 2 93 ? 14.226 69.039 96.070 1.00 89.88 101 THR D C 1
ATOM 3084 O O . THR D 2 93 ? 14.292 68.513 94.959 1.00 90.52 101 THR D O 1
ATOM 3088 N N . ARG D 2 94 ? 13.075 69.393 96.633 1.00 88.56 102 ARG D N 1
ATOM 3089 C CA . ARG D 2 94 ? 11.798 69.192 95.953 1.00 86.95 102 ARG D CA 1
ATOM 3090 C C . ARG D 2 94 ? 11.758 69.904 94.606 1.00 85.56 102 ARG D C 1
ATOM 3091 O O . ARG D 2 94 ? 11.123 69.429 93.666 1.00 87.57 102 ARG D O 1
ATOM 3099 N N . LYS D 2 95 ? 12.432 71.045 94.512 1.00 84.39 103 LYS D N 1
ATOM 3100 C CA . LYS D 2 95 ? 12.420 71.825 93.282 1.00 84.90 103 LYS D CA 1
ATOM 3101 C C . LYS D 2 95 ? 13.046 71.041 92.135 1.00 87.96 103 LYS D C 1
ATOM 3102 O O . LYS D 2 95 ? 12.440 70.892 91.075 1.00 94.04 103 LYS D O 1
ATOM 3108 N N . LYS D 2 96 ? 14.258 70.540 92.353 1.00 83.53 104 LYS D N 1
ATOM 3109 C CA A LYS D 2 96 ? 14.973 69.771 91.340 0.38 81.50 104 LYS D CA 1
ATOM 3110 C CA B LYS D 2 96 ? 14.964 69.783 91.328 0.62 81.40 104 LYS D CA 1
ATOM 3111 C C . LYS D 2 96 ? 14.179 68.536 90.926 1.00 83.62 104 LYS D C 1
ATOM 3112 O O . LYS D 2 96 ? 14.233 68.108 89.773 1.00 87.38 104 LYS D O 1
ATOM 3123 N N . LEU D 2 97 ? 13.450 67.960 91.877 1.00 81.78 105 LEU D N 1
ATOM 3124 C CA . LEU D 2 97 ? 12.636 66.781 91.604 1.00 80.19 105 LEU D CA 1
ATOM 3125 C C . LEU D 2 97 ? 11.410 67.157 90.779 1.00 87.22 105 LEU D C 1
ATOM 3126 O O . LEU D 2 97 ? 11.082 66.490 89.800 1.00 91.14 105 LEU D O 1
ATOM 3131 N N . GLU D 2 98 ? 10.737 68.232 91.179 1.00 91.76 106 GLU D N 1
ATOM 3132 C CA . GLU D 2 98 ? 9.551 68.699 90.468 1.00 97.84 106 GLU D CA 1
ATOM 3133 C C . GLU D 2 98 ? 9.907 69.180 89.065 1.00 95.59 106 GLU D C 1
ATOM 3134 O O . GLU D 2 98 ? 9.065 69.175 88.167 1.00 100.58 106 GLU D O 1
ATOM 3140 N N . GLU D 2 99 ? 11.154 69.601 88.881 1.00 89.97 107 GLU D N 1
ATOM 3141 C CA . GLU D 2 99 ? 11.648 69.951 87.556 1.00 93.57 107 GLU D CA 1
ATOM 3142 C C . GLU D 2 99 ? 11.801 68.691 86.710 1.00 95.26 107 GLU D C 1
ATOM 3143 O O . GLU D 2 99 ? 11.234 68.586 85.623 1.00 101.90 107 GLU D O 1
ATOM 3149 N N . GLU D 2 100 ? 12.570 67.733 87.214 1.00 90.00 108 GLU D N 1
ATOM 3150 C CA . GLU D 2 100 ? 12.785 66.481 86.502 1.00 94.68 108 GLU D CA 1
ATOM 3151 C C . GLU D 2 100 ? 11.447 65.863 86.110 1.00 96.76 108 GLU D C 1
ATOM 3152 O O . GLU D 2 100 ? 11.239 65.486 84.958 1.00 102.20 108 GLU D O 1
ATOM 3158 N N . ARG D 2 101 ? 10.536 65.780 87.074 1.00 94.18 109 ARG D N 1
ATOM 3159 C CA . ARG D 2 101 ? 9.220 65.196 86.845 1.00 96.06 109 ARG D CA 1
ATOM 3160 C C . ARG D 2 101 ? 8.432 65.993 85.813 1.00 96.09 109 ARG D C 1
ATOM 3161 O O . ARG D 2 101 ? 7.538 65.456 85.160 1.00 98.38 109 ARG D O 1
ATOM 3169 N N . HIS D 2 102 ? 8.766 67.272 85.666 1.00 96.53 110 HIS D N 1
ATOM 3170 C CA . HIS D 2 102 ? 8.104 68.115 84.677 1.00 106.34 110 HIS D CA 1
ATOM 3171 C C . HIS D 2 102 ? 8.666 67.891 83.277 1.00 108.95 110 HIS D C 1
ATOM 3172 O O . HIS D 2 102 ? 7.913 67.769 82.317 1.00 114.77 110 HIS D O 1
ATOM 3179 N N . ASN D 2 103 ? 9.987 67.852 83.150 1.00 105.99 111 ASN D N 1
ATOM 3180 C CA A ASN D 2 103 ? 10.614 67.629 81.854 0.59 109.71 111 ASN D CA 1
ATOM 3181 C CA B ASN D 2 103 ? 10.609 67.632 81.849 0.41 109.69 111 ASN D CA 1
ATOM 3182 C C . ASN D 2 103 ? 10.279 66.240 81.320 1.00 111.89 111 ASN D C 1
ATOM 3183 O O . ASN D 2 103 ? 10.260 66.016 80.109 1.00 113.70 111 ASN D O 1
ATOM 3192 N N . LEU D 2 104 ? 10.017 65.309 82.233 1.00 108.75 112 LEU D N 1
ATOM 3193 C CA . LEU D 2 104 ? 9.627 63.954 81.855 1.00 109.38 112 LEU D CA 1
ATOM 3194 C C . LEU D 2 104 ? 8.151 63.885 81.476 1.00 114.34 112 LEU D C 1
ATOM 3195 O O . LEU D 2 104 ? 7.753 63.038 80.678 1.00 117.92 112 LEU D O 1
ATOM 3200 N N . ILE D 2 105 ? 7.338 64.771 82.048 1.00 115.93 113 ILE D N 1
ATOM 3201 C CA . ILE D 2 105 ? 5.917 64.807 81.713 1.00 122.45 113 ILE D CA 1
ATOM 3202 C C . ILE D 2 105 ? 5.719 65.370 80.310 1.00 125.07 113 ILE D C 1
ATOM 3203 O O . ILE D 2 105 ? 4.839 64.923 79.574 1.00 131.50 113 ILE D O 1
ATOM 3208 N N . THR D 2 106 ? 6.539 66.351 79.942 1.00 120.14 114 THR D N 1
ATOM 3209 C CA . THR D 2 106 ? 6.502 66.903 78.592 1.00 123.87 114 THR D CA 1
ATOM 3210 C C . THR D 2 106 ? 6.919 65.834 77.596 1.00 127.75 114 THR D C 1
ATOM 3211 O O . THR D 2 106 ? 6.278 65.650 76.560 1.00 135.93 114 THR D O 1
ATOM 3215 N N . GLU D 2 107 ? 7.998 65.129 77.920 1.00 124.29 115 GLU D N 1
ATOM 3216 C CA . GLU D 2 107 ? 8.514 64.076 77.057 1.00 129.12 115 GLU D CA 1
ATOM 3217 C C . GLU D 2 107 ? 7.426 63.040 76.848 1.00 129.15 115 GLU D C 1
ATOM 3218 O O . GLU D 2 107 ? 7.282 62.481 75.763 1.00 130.84 115 GLU D O 1
ATOM 3232 N N . VAL D 2 109 ? 4.075 63.476 76.996 1.00 142.04 117 VAL D N 1
ATOM 3233 C CA . VAL D 2 109 ? 3.054 64.004 76.103 1.00 149.24 117 VAL D CA 1
ATOM 3234 C C . VAL D 2 109 ? 3.494 63.843 74.655 1.00 152.46 117 VAL D C 1
ATOM 3235 O O . VAL D 2 109 ? 2.711 63.438 73.797 1.00 159.11 117 VAL D O 1
ATOM 3239 N N . ALA D 2 110 ? 4.759 64.154 74.394 1.00 148.59 118 ALA D N 1
ATOM 3240 C CA . ALA D 2 110 ? 5.312 64.050 73.051 1.00 154.24 118 ALA D CA 1
ATOM 3241 C C . ALA D 2 110 ? 5.269 62.604 72.572 1.00 160.62 118 ALA D C 1
ATOM 3242 O O . ALA D 2 110 ? 4.965 62.332 71.410 1.00 166.23 118 ALA D O 1
ATOM 3244 N N . LEU D 2 111 ? 5.575 61.679 73.476 1.00 158.94 119 LEU D N 1
ATOM 3245 C CA . LEU D 2 111 ? 5.550 60.258 73.156 1.00 162.46 119 LEU D CA 1
ATOM 3246 C C . LEU D 2 111 ? 4.126 59.791 72.876 1.00 171.71 119 LEU D C 1
ATOM 3247 O O . LEU D 2 111 ? 3.890 59.015 71.949 1.00 181.51 119 LEU D O 1
ATOM 3249 N N . ASN D 2 112 ? 3.179 60.268 73.678 1.00 171.36 120 ASN D N 1
ATOM 3250 C CA . ASN D 2 112 ? 1.781 59.899 73.508 1.00 182.46 120 ASN D CA 1
ATOM 3251 C C . ASN D 2 112 ? 0.855 61.101 73.659 1.00 184.25 120 ASN D C 1
ATOM 3252 O O . ASN D 2 112 ? 0.797 61.709 74.728 1.00 177.60 120 ASN D O 1
ATOM 3257 N N . PRO D 2 113 ? 0.131 61.451 72.585 1.00 195.06 121 PRO D N 1
ATOM 3258 C CA . PRO D 2 113 ? -0.857 62.532 72.656 1.00 199.04 121 PRO D CA 1
ATOM 3259 C C . PRO D 2 113 ? -1.750 62.398 73.885 1.00 198.88 121 PRO D C 1
ATOM 3260 O O . PRO D 2 113 ? -1.993 63.383 74.584 1.00 193.87 121 PRO D O 1
ATOM 3264 N N . ASP D 2 114 ? -2.225 61.183 74.141 1.00 204.22 122 ASP D N 1
ATOM 3265 C CA . ASP D 2 114 ? -3.047 60.910 75.313 1.00 204.31 122 ASP D CA 1
ATOM 3266 C C . ASP D 2 114 ? -2.157 60.623 76.514 1.00 196.93 122 ASP D C 1
ATOM 3267 O O . ASP D 2 114 ? -2.140 59.508 77.035 1.00 196.24 122 ASP D O 1
ATOM 3269 N N . PHE D 2 115 ? -1.412 61.634 76.945 1.00 192.62 123 PHE D N 1
ATOM 3270 C CA . PHE D 2 115 ? -0.466 61.479 78.046 1.00 185.97 123 PHE D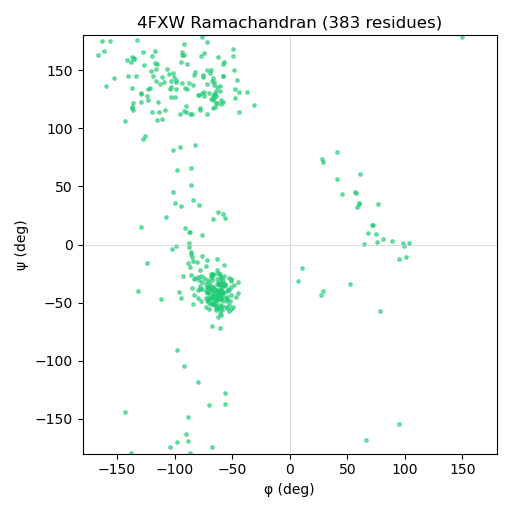 CA 1
ATOM 3271 C C . PHE D 2 115 ? -1.137 61.000 79.335 1.00 187.38 123 PHE D C 1
ATOM 3272 O O . PHE D 2 115 ? -2.276 61.362 79.632 1.00 192.82 123 PHE D O 1
ATOM 3280 N N . LYS D 2 116 ? -0.419 60.176 80.093 1.00 182.19 124 LYS D N 1
ATOM 3281 C CA . LYS D 2 116 ? -0.907 59.690 81.377 1.00 179.30 124 LYS D CA 1
ATOM 3282 C C . LYS D 2 116 ? -1.181 60.862 82.312 1.00 174.26 124 LYS D C 1
ATOM 3283 O O . LYS D 2 116 ? -0.277 61.642 82.612 1.00 168.21 124 LYS D O 1
ATOM 3285 N N . PRO D 2 117 ? -2.433 60.985 82.778 1.00 175.29 125 PRO D N 1
ATOM 3286 C CA . PRO D 2 117 ? -2.844 62.080 83.662 1.00 168.97 125 PRO D CA 1
ATOM 3287 C C . PRO D 2 117 ? -1.840 62.367 84.772 1.00 157.31 125 PRO D C 1
ATOM 3288 O O . PRO D 2 117 ? -1.389 61.439 85.444 1.00 153.95 125 PRO D O 1
ATOM 3292 N N . PRO D 2 118 ? -1.482 63.645 84.956 1.00 153.68 126 PRO D N 1
ATOM 3293 C CA . PRO D 2 118 ? -0.611 64.043 86.066 1.00 148.91 126 PRO D CA 1
ATOM 3294 C C . PRO D 2 118 ? -1.176 63.605 87.414 1.00 149.86 126 PRO D C 1
ATOM 3295 O O . PRO D 2 118 ? -0.448 63.613 88.405 1.00 145.41 126 PRO D O 1
ATOM 3299 N N . ASP D 2 120 ? -2.113 65.018 91.039 1.00 164.38 128 ASP D N 1
ATOM 3300 C CA . ASP D 2 120 ? -1.750 66.091 91.961 1.00 163.21 128 ASP D CA 1
ATOM 3301 C C . ASP D 2 120 ? -0.783 67.080 91.316 1.00 159.13 128 ASP D C 1
ATOM 3302 O O . ASP D 2 120 ? -0.800 68.269 91.633 1.00 160.54 128 ASP D O 1
ATOM 3307 N N . TYR D 2 121 ? 0.052 66.582 90.409 1.00 153.97 129 TYR D N 1
ATOM 3308 C CA . TYR D 2 121 ? 1.014 67.417 89.695 1.00 147.11 129 TYR D CA 1
ATOM 3309 C C . TYR D 2 121 ? 0.367 68.683 89.146 1.00 152.40 129 TYR D C 1
ATOM 3310 O O . TYR D 2 121 ? -0.636 68.623 88.436 1.00 158.00 129 TYR D O 1
ATOM 3319 N N . LYS D 2 122 ? 0.949 69.828 89.486 1.00 151.58 130 LYS D N 1
ATOM 3320 C CA . LYS D 2 122 ? 0.478 71.114 88.988 1.00 156.05 130 LYS D CA 1
ATOM 3321 C C . LYS D 2 122 ? 1.484 71.652 87.978 1.00 155.82 130 LYS D C 1
ATOM 3322 O O . LYS D 2 122 ? 2.631 71.929 88.332 1.00 151.87 130 LYS D O 1
ATOM 3324 N N . PRO D 2 123 ? 1.063 71.795 86.711 1.00 160.81 131 PRO D N 1
ATOM 3325 C CA . PRO D 2 123 ? 1.990 72.232 85.658 1.00 161.97 131 PRO D CA 1
ATOM 3326 C C . PRO D 2 123 ? 2.552 73.637 85.875 1.00 166.35 131 PRO D C 1
ATOM 3327 O O . PRO D 2 123 ? 1.780 74.592 85.971 1.00 173.00 131 PRO D O 1
ATOM 3331 N N . PRO D 2 124 ? 3.888 73.761 85.955 1.00 164.02 132 PRO D N 1
ATOM 3332 C CA . PRO D 2 124 ? 4.542 75.069 86.026 1.00 167.20 132 PRO D CA 1
ATOM 3333 C C . PRO D 2 124 ? 4.988 75.548 84.647 1.00 174.16 132 PRO D C 1
ATOM 3334 O O . PRO D 2 124 ? 5.902 76.364 84.518 1.00 175.14 132 PRO D O 1
#